Protein AF-0000000080311533 (afdb_homodimer)

InterPro domains:
  IPR001647 DNA-binding HTH domain, TetR-type [PF00440] (28-73)
  IPR001647 DNA-binding HTH domain, TetR-type [PR00455] (27-40)
  IPR001647 DNA-binding HTH domain, TetR-type [PR00455] (48-71)
  IPR001647 DNA-binding HTH domain, TetR-type [PS50977] (21-81)
  IPR009057 Homedomain-like superfamily [SSF46689] (15-87)
  IPR023772 DNA-binding HTH domain, TetR-type, conserved site [PS01081] (39-70)
  IPR036271 Tetracyclin repressor-like, C-terminal domain superfamily [SSF48498] (114-213)
  IPR050109 HTH-type, TetR-like transcriptional regulator [PTHR30055] (12-215)

Solvent-accessible surface area (backbone atoms only — not comparable to full-atom values): 22606 Å² total; per-residue (Å²): 130,83,76,54,72,59,66,75,76,46,60,90,82,32,72,60,28,51,50,49,51,52,50,50,48,43,40,46,53,32,36,50,56,47,30,60,72,54,32,67,78,53,53,47,68,63,58,29,19,57,67,45,70,46,56,61,65,56,46,41,36,74,32,92,45,62,38,55,46,43,38,61,64,41,43,66,57,53,52,53,51,51,51,34,52,50,51,27,44,52,38,46,72,66,36,84,45,63,68,42,43,52,48,21,55,51,48,31,48,65,52,47,50,58,51,46,68,75,36,43,69,60,47,51,43,40,67,28,47,39,62,38,77,50,55,74,52,37,28,54,48,27,50,50,47,51,50,51,50,53,49,39,26,50,49,40,44,53,36,37,74,70,64,58,32,56,65,99,46,41,58,61,53,25,42,24,49,52,18,15,52,52,36,44,51,49,32,44,75,69,64,72,44,88,66,54,69,69,56,51,49,52,51,49,51,46,34,48,36,51,15,34,52,50,76,128,128,83,76,56,72,58,67,75,75,45,61,88,83,32,73,60,28,52,52,48,50,51,49,50,48,43,42,45,52,34,35,49,56,47,31,60,74,55,31,68,78,54,53,48,68,62,57,30,19,57,67,44,69,45,56,61,66,56,46,41,35,75,32,90,46,63,38,53,46,43,37,60,65,43,44,67,57,53,51,54,52,51,52,32,52,49,52,26,42,53,39,46,73,66,34,85,46,62,67,42,43,52,49,20,54,50,50,32,48,64,51,44,51,58,51,46,66,74,36,44,70,59,48,51,40,42,67,27,49,39,61,36,76,52,56,73,51,38,28,55,47,28,50,51,47,51,49,52,51,52,50,40,26,50,48,39,43,52,38,38,74,71,64,57,32,56,66,98,46,42,58,60,52,26,41,24,51,52,18,15,51,52,37,44,51,48,32,44,76,70,66,73,44,86,66,54,68,70,55,50,50,52,51,49,51,46,34,49,36,50,14,34,53,51,75,127

Nearest PDB structures (foldseek):
  3vpr-assembly2_C  TM=6.814E-01  e=1.663E-05  Thermus thermophilus HB8
  5wm9-assembly1_A  TM=6.069E-01  e=2.973E-05  Mycobacterium tuberculosis H37Rv
  3bhq-assembly1_B  TM=6.037E-01  e=4.064E-05  Mesorhizobium japonicum MAFF 303099
  6hs0-assembly1_A  TM=5.750E-01  e=1.420E-04  Mycobacterium tuberculosis H37Rv
  6mj1-assembly1_A-2  TM=6.693E-01  e=8.105E-04  Bacillus subtilis subsp. subtilis str. 168

pLDDT: mean 89.95, std 11.89, range [35.59, 98.5]

Organism: NCBI:txid927083

Secondary structure (DSSP, 8-state):
---PPP----STTSHHHHHHHHHHHHHHHHHHHHHHHH-TTT--HHHHHHHHT--HHHHHHH-SSHHHHHHHHHHHHHHHHHHHHHHHHHHHHH--SHHHHHHHHHHHHHHHHHHHHHTHHHHHHHHHHTTS---GGGHHHHHHHHHHHHHHHHHHHHHHHTTS---S-HHHHHHHHHHHHHHHHHHHHTT---S-HHHHHHHHHHHHHH-S----/----------STTSHHHHHHHHHHHHHHHHHHHHHHHH-TTT--HHHHHHHHT--HHHHHHH-SSHHHHHHHHHHHHHHHHHHHHHHHHHHHHH--SHHHHHHHHHHHHHHHHHHHHHTHHHHHHHHHHTTS---GGGHHHHHHHHHHHHHHHHHHHHHHHTTS---S-HHHHHHHHHHHHHHHHHHHHTT---S-HHHHHHHHHHHHHH-S----

Radius of gyration: 24.08 Å; Cα contacts (8 Å, |Δi|>4): 553; chains: 2; bounding box: 76×69×44 Å

Structure (mmCIF, N/CA/C/O backbone):
data_AF-0000000080311533-model_v1
#
loop_
_entity.id
_entity.type
_entity.pdbx_description
1 polymer 'Transcriptional regulator, TetR family protein'
#
loop_
_atom_site.group_PDB
_atom_site.id
_atom_site.type_symbol
_atom_site.label_atom_id
_atom_site.label_alt_id
_atom_site.label_comp_id
_atom_site.label_asym_id
_atom_site.label_entity_id
_atom_site.label_seq_id
_atom_site.pdbx_PDB_ins_code
_atom_site.Cartn_x
_atom_site.Cartn_y
_atom_site.Cartn_z
_atom_site.occupancy
_atom_site.B_iso_or_equiv
_atom_site.auth_seq_id
_atom_site.auth_comp_id
_atom_site.auth_asym_id
_atom_site.auth_atom_id
_atom_site.pdbx_PDB_model_num
ATOM 1 N N . MET A 1 1 ? 11.812 36.031 6.254 1 41.72 1 MET A N 1
ATOM 2 C CA . MET A 1 1 ? 12.883 35.656 7.18 1 41.72 1 MET A CA 1
ATOM 3 C C . MET A 1 1 ? 14.102 35.156 6.422 1 41.72 1 MET A C 1
ATOM 5 O O . MET A 1 1 ? 13.992 34.281 5.578 1 41.72 1 MET A O 1
ATOM 9 N N . LYS A 1 2 ? 15.062 35.875 6.359 1 45.72 2 LYS A N 1
ATOM 10 C CA . LYS A 1 2 ? 16.297 35.656 5.633 1 45.72 2 LYS A CA 1
ATOM 11 C C . LYS A 1 2 ? 16.922 34.312 6.012 1 45.72 2 LYS A C 1
ATOM 13 O O . LYS A 1 2 ? 17.156 34.031 7.188 1 45.72 2 LYS A O 1
ATOM 18 N N . ARG A 1 3 ? 16.781 33.312 5.125 1 53.31 3 ARG A N 1
ATOM 19 C CA . ARG A 1 3 ? 17.344 31.969 5.316 1 53.31 3 ARG A CA 1
ATOM 20 C C . ARG A 1 3 ? 18.828 32.031 5.645 1 53.31 3 ARG A C 1
ATOM 22 O O . ARG A 1 3 ? 19.594 32.75 4.977 1 53.31 3 ARG A O 1
ATOM 29 N N . ALA A 1 4 ? 19.188 31.828 6.895 1 55.78 4 ALA A N 1
ATOM 30 C CA . ALA A 1 4 ? 20.609 31.812 7.23 1 55.78 4 ALA A CA 1
ATOM 31 C C . ALA A 1 4 ? 21.391 30.953 6.246 1 55.78 4 ALA A C 1
ATOM 33 O O . ALA A 1 4 ? 20.891 29.938 5.766 1 55.78 4 ALA A O 1
ATOM 34 N N . PRO A 1 5 ? 22.531 31.453 5.727 1 54.22 5 PRO A N 1
ATOM 35 C CA . PRO A 1 5 ? 23.328 30.719 4.742 1 54.22 5 PRO A CA 1
ATOM 36 C C . PRO A 1 5 ? 23.688 29.312 5.203 1 54.22 5 PRO A C 1
ATOM 38 O O . PRO A 1 5 ? 23.906 29.078 6.395 1 54.22 5 PRO A O 1
ATOM 41 N N . LYS A 1 6 ? 23.469 28.359 4.34 1 60.09 6 LYS A N 1
ATOM 42 C CA . LYS A 1 6 ? 23.859 26.969 4.605 1 60.09 6 LYS A CA 1
ATOM 43 C C . LYS A 1 6 ? 25.312 26.891 5.059 1 60.09 6 LYS A C 1
ATOM 45 O O . LYS A 1 6 ? 26.188 27.547 4.477 1 60.09 6 LYS A O 1
ATOM 50 N N . GLU A 1 7 ? 25.641 26.469 6.246 1 62.5 7 GLU A N 1
ATOM 51 C CA . GLU A 1 7 ? 27.016 26.312 6.746 1 62.5 7 GLU A CA 1
ATOM 52 C C . GLU A 1 7 ? 27.844 25.438 5.82 1 62.5 7 GLU A C 1
ATOM 54 O O . GLU A 1 7 ? 27.391 24.375 5.387 1 62.5 7 GLU A O 1
ATOM 59 N N . ARG A 1 8 ? 28.891 25.953 5.184 1 62.25 8 ARG A N 1
ATOM 60 C CA . ARG A 1 8 ? 29.844 25.203 4.371 1 62.25 8 ARG A CA 1
ATOM 61 C C . ARG A 1 8 ? 30.438 24.031 5.156 1 62.25 8 ARG A C 1
ATOM 63 O O . ARG A 1 8 ? 30.844 24.203 6.312 1 62.25 8 ARG A O 1
ATOM 70 N N . PRO A 1 9 ? 30.297 22.859 4.582 1 60.78 9 PRO A N 1
ATOM 71 C CA . PRO A 1 9 ? 30.891 21.734 5.309 1 60.78 9 PRO A CA 1
ATOM 72 C C . PRO A 1 9 ? 32.406 21.906 5.52 1 60.78 9 PRO A C 1
ATOM 74 O O . PRO A 1 9 ? 33.062 22.562 4.711 1 60.78 9 PRO A O 1
ATOM 77 N N . GLY A 1 10 ? 32.812 21.844 6.652 1 61.69 10 GLY A N 1
ATOM 78 C CA . GLY A 1 10 ? 34.25 21.75 6.879 1 61.69 10 GLY A CA 1
ATOM 79 C C . GLY A 1 10 ? 34.906 20.609 6.133 1 61.69 10 GLY A C 1
ATOM 80 O O . GLY A 1 10 ? 34.25 19.906 5.367 1 61.69 10 GLY A O 1
ATOM 81 N N . PRO A 1 11 ? 36.281 20.5 6.188 1 67.88 11 PRO A N 1
ATOM 82 C CA . PRO A 1 11 ? 36.938 19.375 5.523 1 67.88 11 PRO A CA 1
ATOM 83 C C . PRO A 1 11 ? 36.375 18.016 5.941 1 67.88 11 PRO A C 1
ATOM 85 O O . PRO A 1 11 ? 35.969 17.844 7.094 1 67.88 11 PRO A O 1
ATOM 88 N N . PRO A 1 12 ? 36.219 17.094 4.93 1 71.25 12 PRO A N 1
ATOM 89 C CA . PRO A 1 12 ? 35.688 15.766 5.25 1 71.25 12 PRO A CA 1
ATOM 90 C C . PRO A 1 12 ? 36.438 15.102 6.406 1 71.25 12 PRO A C 1
ATOM 92 O O . PRO A 1 12 ? 37.656 15.062 6.414 1 71.25 12 PRO A O 1
ATOM 95 N N . GLY A 1 13 ? 35.625 14.734 7.352 1 72.5 13 GLY A N 1
ATOM 96 C CA . GLY A 1 13 ? 36.219 14.047 8.484 1 72.5 13 GLY A CA 1
ATOM 97 C C . GLY A 1 13 ? 36.562 14.969 9.625 1 72.5 13 GLY A C 1
ATOM 98 O O . GLY A 1 13 ? 36.906 14.516 10.719 1 72.5 13 GLY A O 1
ATOM 99 N N . GLY A 1 14 ? 36.562 16.172 9.43 1 74.75 14 GLY A N 1
ATOM 100 C CA . GLY A 1 14 ? 36.875 17.125 10.484 1 74.75 14 GLY A CA 1
ATOM 101 C C . GLY A 1 14 ? 35.75 17.312 11.492 1 74.75 14 GLY A C 1
ATOM 102 O O . GLY A 1 14 ? 34.656 16.766 11.312 1 74.75 14 GLY A O 1
ATOM 103 N N . LYS A 1 15 ? 36.156 17.891 12.609 1 79.75 15 LYS A N 1
ATOM 104 C CA . LYS A 1 15 ? 35.219 18.078 13.719 1 79.75 15 LYS A CA 1
ATOM 105 C C . LYS A 1 15 ? 33.938 18.734 13.242 1 79.75 15 LYS A C 1
ATOM 107 O O . LYS A 1 15 ? 32.844 18.312 13.633 1 79.75 15 LYS A O 1
ATOM 112 N N . ARG A 1 16 ? 33.969 19.75 12.406 1 79.12 16 ARG A N 1
ATOM 113 C CA . ARG A 1 16 ? 32.812 20.469 11.906 1 79.12 16 ARG A CA 1
ATOM 114 C C . ARG A 1 16 ? 31.938 19.547 11.039 1 79.12 16 ARG A C 1
ATOM 116 O O . ARG A 1 16 ? 30.703 19.609 11.094 1 79.12 16 ARG A O 1
ATOM 123 N N . ASP A 1 17 ? 32.625 18.781 10.328 1 80.88 17 ASP A N 1
ATOM 124 C CA . ASP A 1 17 ? 31.922 17.828 9.477 1 80.88 17 ASP A CA 1
ATOM 125 C C . ASP A 1 17 ? 31.172 16.797 10.32 1 80.88 17 ASP A C 1
ATOM 127 O O . ASP A 1 17 ? 30.016 16.484 10.047 1 80.88 17 ASP A O 1
ATOM 131 N N . VAL A 1 18 ? 31.844 16.344 11.289 1 82.31 18 VAL A N 1
ATOM 132 C CA . VAL A 1 18 ? 31.266 15.344 12.18 1 82.31 18 VAL A CA 1
ATOM 133 C C . VAL A 1 18 ? 30.062 15.945 12.906 1 82.31 18 VAL A C 1
ATOM 135 O O . VAL A 1 18 ? 29.016 15.305 13.023 1 82.31 18 VAL A O 1
ATOM 138 N N . ASN A 1 19 ? 30.219 17.141 13.352 1 83 19 ASN A N 1
ATOM 139 C CA . ASN A 1 19 ? 29.141 17.812 14.055 1 83 19 ASN A CA 1
ATOM 140 C C . ASN A 1 19 ? 27.938 18.047 13.148 1 83 19 ASN A C 1
ATOM 142 O O . ASN A 1 19 ? 26.797 17.891 13.57 1 83 19 ASN A O 1
ATOM 146 N N . ARG A 1 20 ? 28.25 18.438 11.945 1 85.62 20 ARG A N 1
ATOM 147 C CA . ARG A 1 20 ? 27.172 18.656 10.984 1 85.62 20 ARG A CA 1
ATOM 148 C C . ARG A 1 20 ? 26.406 17.375 10.711 1 85.62 20 ARG A C 1
ATOM 150 O O . ARG A 1 20 ? 25.172 17.391 10.648 1 85.62 20 ARG A O 1
ATOM 157 N N . LYS A 1 21 ? 27.188 16.359 10.562 1 87.31 21 LYS A N 1
ATOM 158 C CA . LYS A 1 21 ? 26.562 15.062 10.305 1 87.31 21 LYS A CA 1
ATOM 159 C C . LYS A 1 21 ? 25.688 14.625 11.484 1 87.31 21 LYS A C 1
ATOM 161 O O . LYS A 1 21 ? 24.594 14.102 11.289 1 87.31 21 LYS A O 1
ATOM 166 N N . GLN A 1 22 ? 26.109 14.867 12.609 1 89.19 22 GLN A N 1
ATOM 167 C CA . GLN A 1 22 ? 25.359 14.5 13.805 1 89.19 22 GLN A CA 1
ATOM 168 C C . GLN A 1 22 ? 24.078 15.297 13.914 1 89.19 22 GLN A C 1
ATOM 170 O O . GLN A 1 22 ? 23.031 14.75 14.273 1 89.19 22 GLN A O 1
ATOM 175 N N . ARG A 1 23 ? 24.172 16.547 13.547 1 90.56 23 ARG A N 1
ATOM 176 C CA . ARG A 1 23 ? 23 17.406 13.617 1 90.56 23 ARG A CA 1
ATOM 177 C C . ARG A 1 23 ? 21.984 17.031 12.539 1 90.56 23 ARG A C 1
ATOM 179 O O . ARG A 1 23 ? 20.781 16.969 12.805 1 90.56 23 ARG A O 1
ATOM 186 N N . THR A 1 24 ? 22.484 16.797 11.414 1 93.19 24 THR A N 1
ATOM 187 C CA . THR A 1 24 ? 21.609 16.375 10.32 1 93.19 24 THR A CA 1
ATOM 188 C C . THR A 1 24 ? 20.891 15.078 10.68 1 93.19 24 THR A C 1
ATOM 190 O O . THR A 1 24 ? 19.688 14.938 10.43 1 93.19 24 THR A O 1
ATOM 193 N N . GLN A 1 25 ? 21.625 14.203 11.312 1 93.44 25 GLN A N 1
ATOM 194 C CA . GLN A 1 25 ? 21.047 12.93 11.703 1 93.44 25 GLN A CA 1
ATOM 195 C C . GLN A 1 25 ? 20 13.117 12.797 1 93.44 25 GLN A C 1
ATOM 197 O O . GLN A 1 25 ? 18.969 12.445 12.797 1 93.44 25 GLN A O 1
ATOM 202 N N . ALA A 1 26 ? 20.266 14.008 13.641 1 93.56 26 ALA A N 1
ATOM 203 C CA . ALA A 1 26 ? 19.328 14.281 14.719 1 93.56 26 ALA A CA 1
ATOM 204 C C . ALA A 1 26 ? 18.016 14.852 14.164 1 93.56 26 ALA A C 1
ATOM 206 O O . ALA A 1 26 ? 16.938 14.445 14.586 1 93.56 26 ALA A O 1
ATOM 207 N N . ILE A 1 27 ? 18.141 15.727 13.25 1 96.31 27 ILE A N 1
ATOM 208 C CA . ILE A 1 27 ? 16.984 16.328 12.625 1 96.31 27 ILE A CA 1
ATOM 209 C C . ILE A 1 27 ? 16.203 15.281 11.828 1 96.31 27 ILE A C 1
ATOM 211 O O . ILE A 1 27 ? 14.977 15.203 11.914 1 96.31 27 ILE A O 1
ATOM 215 N N . ALA A 1 28 ? 16.953 14.469 11.156 1 97.31 28 ALA A N 1
ATOM 216 C CA . ALA A 1 28 ? 16.328 13.422 10.352 1 97.31 28 ALA A CA 1
ATOM 217 C C . ALA A 1 28 ? 15.594 12.422 11.234 1 97.31 28 ALA A C 1
ATOM 219 O O . ALA A 1 28 ? 14.484 11.992 10.906 1 97.31 28 ALA A O 1
ATOM 220 N N . HIS A 1 29 ? 16.203 12.094 12.32 1 96.69 29 HIS A N 1
ATOM 221 C CA . HIS A 1 29 ? 15.594 11.156 13.25 1 96.69 29 HIS A CA 1
ATOM 222 C C . HIS A 1 29 ? 14.32 11.727 13.859 1 96.69 29 HIS A C 1
ATOM 224 O O . HIS A 1 29 ? 13.312 11.031 13.961 1 96.69 29 HIS A O 1
ATOM 230 N N . ALA A 1 30 ? 14.406 12.945 14.227 1 97.31 30 ALA A N 1
ATOM 231 C CA . ALA A 1 30 ? 13.227 13.617 14.773 1 97.31 30 ALA A CA 1
ATOM 232 C C . ALA A 1 30 ? 12.102 13.672 13.75 1 97.31 30 ALA A C 1
ATOM 234 O O . ALA A 1 30 ? 10.945 13.391 14.07 1 97.31 30 ALA A O 1
ATOM 235 N N . ALA A 1 31 ? 12.43 14.047 12.578 1 98.25 31 ALA A N 1
ATOM 236 C CA . ALA A 1 31 ? 11.453 14.141 11.5 1 98.25 31 ALA A CA 1
ATOM 237 C C . ALA A 1 31 ? 10.812 12.781 11.227 1 98.25 31 ALA A C 1
ATOM 239 O O . ALA A 1 31 ? 9.594 12.68 11.07 1 98.25 31 ALA A O 1
ATOM 240 N N . LEU A 1 32 ? 11.656 11.75 11.172 1 98.25 32 LEU A N 1
ATOM 241 C CA . LEU A 1 32 ? 11.18 10.406 10.875 1 98.25 32 LEU A CA 1
ATOM 242 C C . LEU A 1 32 ? 10.125 9.969 11.891 1 98.25 32 LEU A C 1
ATOM 244 O O . LEU A 1 32 ? 9.078 9.445 11.508 1 98.25 32 LEU A O 1
ATOM 248 N N . GLY A 1 33 ? 10.344 10.195 13.117 1 97.56 33 GLY A N 1
ATOM 249 C CA . GLY A 1 33 ? 9.359 9.875 14.141 1 97.56 33 GLY A CA 1
ATOM 250 C C . GLY A 1 33 ? 8.039 10.586 13.938 1 97.56 33 GLY A C 1
ATOM 251 O O . GLY A 1 33 ? 6.977 9.977 14.023 1 97.56 33 GLY A O 1
ATOM 252 N N . LEU A 1 34 ? 8.125 11.844 13.641 1 97.12 34 LEU A N 1
ATOM 253 C CA . LEU A 1 34 ? 6.934 12.648 13.414 1 97.12 34 LEU A CA 1
ATOM 254 C C . LEU A 1 34 ? 6.195 12.188 12.164 1 97.12 34 LEU A C 1
ATOM 256 O O . LEU A 1 34 ? 4.965 12.094 12.156 1 97.12 34 LEU A O 1
ATOM 260 N N . PHE A 1 35 ? 6.973 11.898 11.109 1 97.44 35 PHE A N 1
ATOM 261 C CA . PHE A 1 35 ? 6.383 11.438 9.859 1 97.44 35 PHE A CA 1
ATOM 262 C C . PHE A 1 35 ? 5.633 10.125 10.062 1 97.44 35 PHE A C 1
ATOM 264 O O . PHE A 1 35 ? 4.551 9.938 9.508 1 97.44 35 PHE A O 1
ATOM 271 N N . LEU A 1 36 ? 6.203 9.266 10.828 1 96.31 36 LEU A N 1
ATOM 272 C CA . LEU A 1 36 ? 5.586 7.969 11.078 1 96.31 36 LEU A CA 1
ATOM 273 C C . LEU A 1 36 ? 4.27 8.133 11.828 1 96.31 36 LEU A C 1
ATOM 275 O O . LEU A 1 36 ? 3.318 7.379 11.594 1 96.31 36 LEU A O 1
ATOM 279 N N . GLU A 1 37 ? 4.188 9.094 12.594 1 92.56 37 GLU A N 1
ATOM 280 C CA . GLU A 1 37 ? 3.016 9.297 13.445 1 92.56 37 GLU A CA 1
ATOM 281 C C . GLU A 1 37 ? 1.937 10.094 12.711 1 92.56 37 GLU A C 1
ATOM 283 O O . GLU A 1 37 ? 0.758 9.734 12.758 1 92.56 37 GLU A O 1
ATOM 288 N N . LYS A 1 38 ? 2.371 11.125 11.953 1 91.25 38 LYS A N 1
ATOM 289 C CA . LYS A 1 38 ? 1.388 12.086 11.477 1 91.25 38 LYS A CA 1
ATOM 290 C C . LYS A 1 38 ? 1.319 12.094 9.953 1 91.25 38 LYS A C 1
ATOM 292 O O . LYS A 1 38 ? 0.377 12.641 9.375 1 91.25 38 LYS A O 1
ATOM 297 N N . GLY A 1 39 ? 2.312 11.523 9.367 1 93.75 39 GLY A N 1
ATOM 298 C CA . GLY A 1 39 ? 2.424 11.633 7.922 1 93.75 39 GLY A CA 1
ATOM 299 C C . GLY A 1 39 ? 3.291 12.789 7.477 1 93.75 39 GLY A C 1
ATOM 300 O O . GLY A 1 39 ? 3.367 13.812 8.156 1 93.75 39 GLY A O 1
ATOM 301 N N . VAL A 1 40 ? 3.865 12.695 6.367 1 95.5 40 VAL A N 1
ATOM 302 C CA . VAL A 1 40 ? 4.828 13.656 5.844 1 95.5 40 VAL A CA 1
ATOM 303 C C . VAL A 1 40 ? 4.145 15.008 5.621 1 95.5 40 VAL A C 1
ATOM 305 O O . VAL A 1 40 ? 4.684 16.047 5.992 1 95.5 40 VAL A O 1
ATOM 308 N N . GLU A 1 41 ? 2.951 14.969 5.059 1 91.62 41 GLU A N 1
ATOM 309 C CA . GLU A 1 41 ? 2.252 16.203 4.691 1 91.62 41 GLU A CA 1
ATOM 310 C C . GLU A 1 41 ? 1.827 16.984 5.93 1 91.62 41 GLU A C 1
ATOM 312 O O . GLU A 1 41 ? 1.892 18.219 5.941 1 91.62 41 GLU A O 1
ATOM 317 N N . ALA A 1 42 ? 1.508 16.328 6.961 1 90.94 42 ALA A N 1
ATOM 318 C CA . ALA A 1 42 ? 0.924 16.969 8.141 1 90.94 42 ALA A CA 1
ATOM 319 C C . ALA A 1 42 ? 2.006 17.594 9.023 1 90.94 42 ALA A C 1
ATOM 321 O O . ALA A 1 42 ? 1.724 18.484 9.82 1 90.94 42 ALA A O 1
ATOM 322 N N . VAL A 1 43 ? 3.215 17.141 8.906 1 95.62 43 VAL A N 1
ATOM 323 C CA . VAL A 1 43 ? 4.305 17.594 9.758 1 95.62 43 VAL A CA 1
ATOM 324 C C . VAL A 1 43 ? 4.914 18.875 9.18 1 95.62 43 VAL A C 1
ATOM 326 O O . VAL A 1 43 ? 5.16 18.969 7.977 1 95.62 43 VAL A O 1
ATOM 329 N N . THR A 1 44 ? 5.121 19.859 10.031 1 95.62 44 THR A N 1
ATOM 330 C CA . THR A 1 44 ? 5.727 21.125 9.594 1 95.62 44 THR A CA 1
ATOM 331 C C . THR A 1 44 ? 7.199 21.172 9.992 1 95.62 44 THR A C 1
ATOM 333 O O . THR A 1 44 ? 7.652 20.391 10.828 1 95.62 44 THR A O 1
ATOM 336 N N . ILE A 1 45 ? 7.871 22.094 9.375 1 96.5 45 ILE A N 1
ATOM 337 C CA . ILE A 1 45 ? 9.273 22.297 9.727 1 96.5 45 ILE A CA 1
ATOM 338 C C . ILE A 1 45 ? 9.383 22.766 11.18 1 96.5 45 ILE A C 1
ATOM 340 O O . ILE A 1 45 ? 10.312 22.375 11.891 1 96.5 45 ILE A O 1
ATOM 344 N N . ASP A 1 46 ? 8.43 23.531 11.609 1 96.38 46 ASP A N 1
ATOM 345 C CA . ASP A 1 46 ? 8.398 23.969 13 1 96.38 46 ASP A CA 1
ATOM 346 C C . ASP A 1 46 ? 8.273 22.781 13.945 1 96.38 46 ASP A C 1
ATOM 348 O O . ASP A 1 46 ? 8.961 22.719 14.969 1 96.38 46 ASP A O 1
ATOM 352 N N . ASP A 1 47 ? 7.441 21.828 13.648 1 96.56 47 ASP A N 1
ATOM 353 C CA . ASP A 1 47 ? 7.297 20.609 14.438 1 96.56 47 ASP A CA 1
ATOM 354 C C . ASP A 1 47 ? 8.633 19.875 14.555 1 96.56 47 ASP A C 1
ATOM 356 O O . ASP A 1 47 ? 9 19.422 15.641 1 96.56 47 ASP A O 1
ATOM 360 N N . ILE A 1 48 ? 9.336 19.781 13.43 1 97.75 48 ILE A N 1
ATOM 361 C CA . ILE A 1 48 ? 10.586 19.031 13.352 1 97.75 48 ILE A CA 1
ATOM 362 C C . ILE A 1 48 ? 11.656 19.719 14.188 1 97.75 48 ILE A C 1
ATOM 364 O O . ILE A 1 48 ? 12.359 19.062 14.961 1 97.75 48 ILE A O 1
ATOM 368 N N . ALA A 1 49 ? 11.75 21.016 14.023 1 96.12 49 ALA A N 1
ATOM 369 C CA . ALA A 1 49 ? 12.734 21.797 14.773 1 96.12 49 ALA A CA 1
ATOM 370 C C . ALA A 1 49 ? 12.508 21.656 16.281 1 96.12 49 ALA A C 1
ATOM 372 O O . ALA A 1 49 ? 13.453 21.422 17.031 1 96.12 49 ALA A O 1
ATOM 373 N N . ARG A 1 50 ? 11.305 21.75 16.672 1 96.25 50 ARG A N 1
ATOM 374 C CA . ARG A 1 50 ? 10.945 21.609 18.078 1 96.25 50 ARG A CA 1
ATOM 375 C C . ARG A 1 50 ? 11.312 20.234 18.609 1 96.25 50 ARG A C 1
ATOM 377 O O . ARG A 1 50 ? 11.93 20.109 19.672 1 96.25 50 ARG A O 1
ATOM 384 N N . GLU A 1 51 ? 11.023 19.219 17.875 1 96.12 51 GLU A N 1
ATOM 385 C CA . GLU A 1 51 ? 11.289 17.844 18.281 1 96.12 51 GLU A CA 1
ATOM 386 C C . GLU A 1 51 ? 12.789 17.562 18.359 1 96.12 51 GLU A C 1
ATOM 388 O O . GLU A 1 51 ? 13.25 16.828 19.219 1 96.12 51 GLU A O 1
ATOM 393 N N . ALA A 1 52 ? 13.523 18.156 17.438 1 95 52 ALA A N 1
ATOM 394 C CA . ALA A 1 52 ? 14.969 17.969 1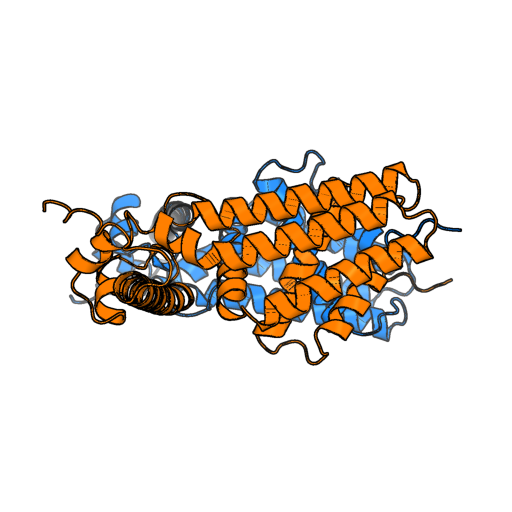7.375 1 95 52 ALA A CA 1
ATOM 395 C C . ALA A 1 52 ? 15.68 18.891 18.375 1 95 52 ALA A C 1
ATOM 397 O O . ALA A 1 52 ? 16.906 18.828 18.516 1 95 52 ALA A O 1
ATOM 398 N N . ASP A 1 53 ? 14.922 19.688 18.984 1 93.12 53 ASP A N 1
ATOM 399 C CA . ASP A 1 53 ? 15.453 20.641 19.969 1 93.12 53 ASP A CA 1
ATOM 400 C C . ASP A 1 53 ? 16.469 21.578 19.312 1 93.12 53 ASP A C 1
ATOM 402 O O . ASP A 1 53 ? 17.594 21.719 19.812 1 93.12 53 ASP A O 1
ATOM 406 N N . VAL A 1 54 ? 16.094 22.109 18.219 1 89.94 54 VAL A N 1
ATOM 407 C CA . VAL A 1 54 ? 16.891 23.125 17.531 1 89.94 54 VAL A CA 1
ATOM 408 C C . VAL A 1 54 ? 16 24.312 17.156 1 89.94 54 VAL A C 1
ATOM 410 O O . VAL A 1 54 ? 14.781 24.188 17.078 1 89.94 54 VAL A O 1
ATOM 413 N N . ALA A 1 55 ? 16.688 25.469 16.984 1 86.81 55 ALA A N 1
ATOM 414 C CA . ALA A 1 55 ? 15.961 26.625 16.469 1 86.81 55 ALA A CA 1
ATOM 415 C C . ALA A 1 55 ? 15.516 26.391 15.023 1 86.81 55 ALA A C 1
ATOM 417 O O . ALA A 1 55 ? 16.172 25.672 14.273 1 86.81 55 ALA A O 1
ATOM 418 N N . LYS A 1 56 ? 14.344 26.938 14.641 1 86.56 56 LYS A N 1
ATOM 419 C CA . LYS A 1 56 ? 13.828 26.812 13.281 1 86.56 56 LYS A CA 1
ATOM 420 C C . LYS A 1 56 ? 14.875 27.234 12.25 1 86.56 56 LYS A C 1
ATOM 422 O O . LYS A 1 56 ? 15.039 26.578 11.219 1 86.56 56 LYS A O 1
ATOM 427 N N . GLY A 1 57 ? 15.523 28.312 12.547 1 87.94 57 GLY A N 1
ATOM 428 C CA . GLY A 1 57 ? 16.578 28.781 11.672 1 87.94 57 GLY A CA 1
ATOM 429 C C . GLY A 1 57 ? 17.688 27.766 11.469 1 87.94 57 GLY A C 1
ATOM 430 O O . GLY A 1 57 ? 18.25 27.656 10.375 1 87.94 57 GLY A O 1
ATOM 431 N N . SER A 1 58 ? 17.969 27.047 12.516 1 89.75 58 SER A N 1
ATOM 432 C CA . SER A 1 58 ? 19 26.016 12.461 1 89.75 58 SER A CA 1
ATOM 433 C C . SER A 1 58 ? 18.641 24.922 11.461 1 89.75 58 SER A C 1
ATOM 435 O O . SER A 1 58 ? 19.531 24.359 10.812 1 89.75 58 SER A O 1
ATOM 437 N N . PHE A 1 59 ? 17.312 24.672 11.32 1 93.31 59 PHE A N 1
ATOM 438 C CA . PHE A 1 59 ? 16.875 23.688 10.328 1 93.31 59 PHE A CA 1
ATOM 439 C C . PHE A 1 59 ? 17.422 24.047 8.945 1 93.31 59 PHE A C 1
ATOM 441 O O . PHE A 1 59 ? 17.953 23.188 8.234 1 93.31 59 PHE A O 1
ATOM 448 N N . TYR A 1 60 ? 17.344 25.25 8.602 1 93 60 TYR A N 1
ATOM 449 C CA . TYR A 1 60 ? 17.656 25.703 7.254 1 93 60 TYR A CA 1
ATOM 450 C C . TYR A 1 60 ? 19.156 25.781 7.035 1 93 60 TYR A C 1
ATOM 452 O O . TYR A 1 60 ? 19.625 25.938 5.906 1 93 60 TYR A O 1
ATOM 460 N N . ARG A 1 61 ? 19.922 25.672 8.062 1 92.25 61 ARG A N 1
ATOM 461 C CA . ARG A 1 61 ? 21.375 25.531 7.938 1 92.25 61 ARG A CA 1
ATOM 462 C C . ARG A 1 61 ? 21.75 24.156 7.387 1 92.25 61 ARG A C 1
ATOM 464 O O . ARG A 1 61 ? 22.812 23.984 6.789 1 92.25 61 ARG A O 1
ATOM 471 N N . TYR A 1 62 ? 20.875 23.281 7.598 1 93.12 62 TYR A N 1
ATOM 472 C CA . TYR A 1 62 ? 21.203 21.891 7.262 1 93.12 62 TYR A CA 1
ATOM 473 C C . TYR A 1 62 ? 20.391 21.422 6.066 1 93.12 62 TYR A C 1
ATOM 475 O O . TYR A 1 62 ? 20.875 20.625 5.258 1 93.12 62 TYR A O 1
ATOM 483 N N . PHE A 1 63 ? 19.125 21.875 5.98 1 96 63 PHE A N 1
ATOM 484 C CA . PHE A 1 63 ? 18.234 21.484 4.891 1 96 63 PHE A CA 1
ATOM 485 C C . PHE A 1 63 ? 17.562 22.703 4.281 1 96 63 PHE A C 1
ATOM 487 O O . PHE A 1 63 ? 17.172 23.625 5 1 96 63 PHE A O 1
ATOM 494 N N . GLU A 1 64 ? 17.344 22.625 2.943 1 95.19 64 GLU A N 1
ATOM 495 C CA . GLU A 1 64 ? 16.688 23.719 2.24 1 95.19 64 GLU A CA 1
ATOM 496 C C . GLU A 1 64 ? 15.188 23.703 2.471 1 95.19 64 GLU A C 1
ATOM 498 O O . GLU A 1 64 ? 14.547 24.75 2.521 1 95.19 64 GLU A O 1
ATOM 503 N N . ASP A 1 65 ? 14.648 22.516 2.514 1 96.06 65 ASP A N 1
ATOM 504 C CA . ASP A 1 65 ? 13.211 22.328 2.701 1 96.06 65 ASP A CA 1
ATOM 505 C C . ASP A 1 65 ? 12.898 20.922 3.164 1 96.06 65 ASP A C 1
ATOM 507 O O . ASP A 1 65 ? 13.805 20.125 3.406 1 96.06 65 ASP A O 1
ATOM 511 N N . LYS A 1 66 ? 11.734 20.672 3.361 1 97.12 66 LYS A N 1
ATOM 512 C CA . LYS A 1 66 ? 11.289 19.359 3.848 1 97.12 66 LYS A CA 1
ATOM 513 C C . LYS A 1 66 ? 11.578 18.266 2.828 1 97.12 66 LYS A C 1
ATOM 515 O O . LYS A 1 66 ? 11.875 17.125 3.201 1 97.12 66 LYS A O 1
ATOM 520 N N . THR A 1 67 ? 11.477 18.594 1.532 1 97.69 67 THR A N 1
ATOM 521 C CA . THR A 1 67 ? 11.75 17.625 0.467 1 97.69 67 THR A CA 1
ATOM 522 C C . THR A 1 67 ? 13.188 17.109 0.562 1 97.69 67 THR A C 1
ATOM 524 O O . THR A 1 67 ? 13.422 15.906 0.471 1 97.69 67 THR A O 1
ATOM 527 N N . GLU A 1 68 ? 14.055 17.984 0.741 1 97.69 68 GLU A N 1
ATOM 528 C CA . GLU A 1 68 ? 15.453 17.594 0.888 1 97.69 68 GLU A CA 1
ATOM 529 C C . GLU A 1 68 ? 15.641 16.703 2.109 1 97.69 68 GLU A C 1
ATOM 531 O O . GLU A 1 68 ? 16.422 15.75 2.072 1 97.69 68 GLU A O 1
ATOM 536 N N . LEU A 1 69 ? 15.039 17.047 3.184 1 98.12 69 LEU A N 1
ATOM 537 C CA . LEU A 1 69 ? 15.109 16.25 4.398 1 98.12 69 LEU A CA 1
ATOM 538 C C . LEU A 1 69 ? 14.594 14.836 4.145 1 98.12 69 LEU A C 1
ATOM 540 O O . LEU A 1 69 ? 15.234 13.852 4.531 1 98.12 69 LEU A O 1
ATOM 544 N N . VAL A 1 70 ? 13.453 14.711 3.445 1 98.5 70 VAL A N 1
ATOM 545 C CA . VAL A 1 70 ? 12.883 13.406 3.148 1 98.5 70 VAL A CA 1
ATOM 546 C C . VAL A 1 70 ? 13.82 12.625 2.234 1 98.5 70 VAL A C 1
ATOM 548 O O . VAL A 1 70 ? 14.055 11.43 2.441 1 98.5 70 VAL A O 1
ATOM 551 N N . ASP A 1 71 ? 14.336 13.312 1.286 1 97.81 71 ASP A N 1
ATOM 552 C CA . ASP A 1 71 ? 15.305 12.688 0.395 1 97.81 71 ASP A CA 1
ATOM 553 C C . ASP A 1 71 ? 16.484 12.117 1.179 1 97.81 71 ASP A C 1
ATOM 555 O O . ASP A 1 71 ? 16.922 11 0.927 1 97.81 71 ASP A O 1
ATOM 559 N N . ALA A 1 72 ? 16.969 12.875 2.125 1 97.25 72 ALA A N 1
ATOM 560 C CA . ALA A 1 72 ? 18.109 12.461 2.941 1 97.25 72 ALA A CA 1
ATOM 561 C C . ALA A 1 72 ? 17.75 11.234 3.783 1 97.25 72 ALA A C 1
ATOM 563 O O . ALA A 1 72 ? 18.594 10.352 3.977 1 97.25 72 ALA A O 1
ATOM 564 N N . ILE A 1 73 ? 16.594 11.148 4.273 1 98 73 ILE A N 1
ATOM 565 C CA . ILE A 1 73 ? 16.125 10.031 5.09 1 98 73 ILE A CA 1
ATOM 566 C C . ILE A 1 73 ? 16.094 8.758 4.25 1 98 73 ILE A C 1
ATOM 568 O O . ILE A 1 73 ? 16.453 7.68 4.73 1 98 73 ILE A O 1
ATOM 572 N N . PHE A 1 74 ? 15.773 8.852 2.947 1 98.06 74 PHE A N 1
ATOM 573 C CA . PHE A 1 74 ? 15.516 7.672 2.125 1 98.06 74 PHE A CA 1
ATOM 574 C C . PHE A 1 74 ? 16.75 7.305 1.312 1 98.06 74 PHE A C 1
ATOM 576 O O . PHE A 1 74 ? 16.844 6.195 0.777 1 98.06 74 PHE A O 1
ATOM 583 N N . GLU A 1 75 ? 17.688 8.18 1.247 1 96.81 75 GLU A N 1
ATOM 584 C CA . GLU A 1 75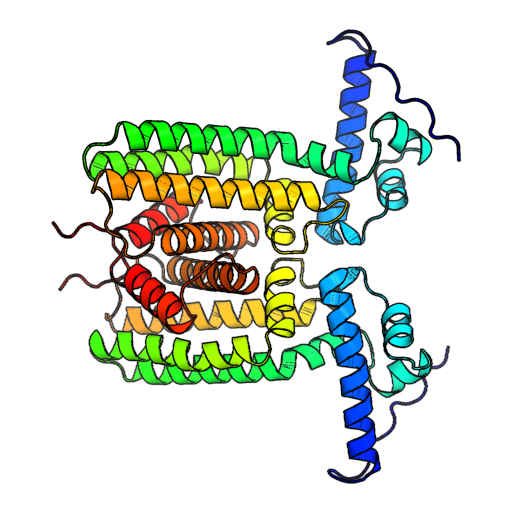 ? 18.844 8.008 0.363 1 96.81 75 GLU A CA 1
ATOM 585 C C . GLU A 1 75 ? 19.578 6.703 0.663 1 96.81 75 GLU A C 1
ATOM 587 O O . GLU A 1 75 ? 19.891 5.938 -0.25 1 96.81 75 GLU A O 1
ATOM 592 N N . PRO A 1 76 ? 19.891 6.375 1.949 1 96 76 PRO A N 1
ATOM 593 C CA . PRO A 1 76 ? 20.594 5.117 2.215 1 96 76 PRO A CA 1
ATOM 594 C C . PRO A 1 76 ? 19.797 3.895 1.743 1 96 76 PRO A C 1
ATOM 596 O O . PRO A 1 76 ? 20.375 2.988 1.132 1 96 76 PRO A O 1
ATOM 599 N N . VAL A 1 77 ? 18.562 3.877 1.963 1 96.75 77 VAL A N 1
ATOM 600 C CA . VAL A 1 77 ? 17.703 2.754 1.584 1 96.75 77 VAL A CA 1
ATOM 601 C C . VAL A 1 77 ? 17.609 2.672 0.063 1 96.75 77 VAL A C 1
ATOM 603 O O . VAL A 1 77 ? 17.734 1.589 -0.516 1 96.75 77 VAL A O 1
ATOM 606 N N . SER A 1 78 ? 17.391 3.803 -0.574 1 97.19 78 SER A N 1
ATOM 607 C CA . SER A 1 78 ? 17.281 3.844 -2.029 1 97.19 78 SER A CA 1
ATOM 608 C C . SER A 1 78 ? 18.547 3.279 -2.682 1 97.19 78 SER A C 1
ATOM 610 O O . SER A 1 78 ? 18.453 2.523 -3.652 1 97.19 78 SER A O 1
ATOM 612 N N . THR A 1 79 ? 19.656 3.619 -2.152 1 97.31 79 THR A N 1
ATOM 613 C CA . THR A 1 79 ? 20.938 3.174 -2.688 1 97.31 79 THR A CA 1
ATOM 614 C C . THR A 1 79 ? 21.078 1.663 -2.537 1 97.31 79 THR A C 1
ATOM 616 O O . THR A 1 79 ? 21.469 0.976 -3.484 1 97.31 79 THR A O 1
ATOM 619 N N . LEU A 1 80 ? 20.766 1.169 -1.409 1 97.06 80 LEU A N 1
ATOM 620 C CA . LEU A 1 80 ? 20.906 -0.256 -1.13 1 97.06 80 LEU A CA 1
ATOM 621 C C . LEU A 1 80 ? 19.922 -1.073 -1.961 1 97.06 80 LEU A C 1
ATOM 623 O O . LEU A 1 80 ? 20.281 -2.135 -2.48 1 97.06 80 LEU A O 1
ATOM 627 N N . VAL A 1 81 ? 18.734 -0.611 -2.129 1 97.12 81 VAL A N 1
ATOM 628 C CA . VAL A 1 81 ? 17.719 -1.3 -2.922 1 97.12 81 VAL A CA 1
ATOM 629 C C . VAL A 1 81 ? 18.141 -1.327 -4.387 1 97.12 81 VAL A C 1
ATOM 631 O O . VAL A 1 81 ? 18.047 -2.365 -5.047 1 97.12 81 VAL A O 1
ATOM 634 N N . ARG A 1 82 ? 18.578 -0.211 -4.867 1 96.75 82 ARG A N 1
ATOM 635 C CA . ARG A 1 82 ? 19.047 -0.139 -6.25 1 96.75 82 ARG A CA 1
ATOM 636 C C . ARG A 1 82 ? 20.188 -1.121 -6.5 1 96.75 82 ARG A C 1
ATOM 638 O O . ARG A 1 82 ? 20.219 -1.78 -7.543 1 96.75 82 ARG A O 1
ATOM 645 N N . ALA A 1 83 ? 21.094 -1.16 -5.578 1 97.81 83 ALA A N 1
ATOM 646 C CA . ALA A 1 83 ? 22.219 -2.088 -5.703 1 97.81 83 ALA A CA 1
ATOM 647 C C . ALA A 1 83 ? 21.734 -3.535 -5.715 1 97.81 83 ALA A C 1
ATOM 649 O O . ALA A 1 83 ? 22.234 -4.355 -6.492 1 97.81 83 ALA A O 1
ATOM 650 N N . ALA A 1 84 ? 20.828 -3.854 -4.832 1 97.5 84 ALA A N 1
ATOM 651 C CA . ALA A 1 84 ? 20.266 -5.203 -4.773 1 97.5 84 ALA A CA 1
ATOM 652 C C . ALA A 1 84 ? 19.578 -5.57 -6.086 1 97.5 84 ALA A C 1
ATOM 654 O O . ALA A 1 84 ? 19.766 -6.68 -6.598 1 97.5 84 ALA A O 1
ATOM 655 N N . MET A 1 85 ? 18.812 -4.676 -6.648 1 97.5 85 MET A N 1
ATOM 656 C CA . MET A 1 85 ? 18.109 -4.918 -7.898 1 97.5 85 MET A CA 1
ATOM 657 C C . MET A 1 85 ? 19.078 -5.074 -9.062 1 97.5 85 MET A C 1
ATOM 659 O O . MET A 1 85 ? 18.859 -5.902 -9.945 1 97.5 85 MET A O 1
ATOM 663 N N . GLN A 1 86 ? 20.109 -4.277 -9.008 1 97.94 86 GLN A N 1
ATOM 664 C CA . GLN A 1 86 ? 21.141 -4.398 -10.039 1 97.94 86 GLN A CA 1
ATOM 665 C C . GLN A 1 86 ? 21.812 -5.762 -9.977 1 97.94 86 GLN A C 1
ATOM 667 O O . GLN A 1 86 ? 22.062 -6.383 -11.016 1 97.94 86 GLN A O 1
ATOM 672 N N . ARG A 1 87 ? 22.141 -6.215 -8.812 1 98.12 87 ARG A N 1
ATOM 673 C CA . ARG A 1 87 ? 22.75 -7.531 -8.664 1 98.12 87 ARG A CA 1
ATOM 674 C C . ARG A 1 87 ? 21.812 -8.633 -9.156 1 98.12 87 ARG A C 1
ATOM 676 O O . ARG A 1 87 ? 22.25 -9.594 -9.773 1 98.12 87 ARG A O 1
ATOM 683 N N . CYS A 1 88 ? 20.562 -8.516 -8.875 1 97.88 88 CYS A N 1
ATOM 684 C CA . CYS A 1 88 ? 19.578 -9.477 -9.367 1 97.88 88 CYS A CA 1
ATOM 685 C C . CYS A 1 88 ? 19.516 -9.461 -10.891 1 97.88 88 CYS A C 1
ATOM 687 O O . CYS A 1 88 ? 19.422 -10.516 -11.516 1 97.88 88 CYS A O 1
ATOM 689 N N . GLU A 1 89 ? 19.516 -8.266 -11.43 1 98.06 89 GLU A N 1
ATOM 690 C CA . GLU A 1 89 ? 19.531 -8.141 -12.883 1 98.06 89 GLU A CA 1
ATOM 691 C C . GLU A 1 89 ? 20.719 -8.875 -13.492 1 98.06 89 GLU A C 1
ATOM 693 O O . GLU A 1 89 ? 20.562 -9.602 -14.477 1 98.06 89 GLU A O 1
ATOM 698 N N . ASP A 1 90 ? 21.859 -8.688 -12.898 1 98.38 90 ASP A N 1
ATOM 699 C CA . ASP A 1 90 ? 23.062 -9.359 -13.367 1 98.38 90 ASP A CA 1
ATOM 700 C C . ASP A 1 90 ? 22.922 -10.883 -13.273 1 98.38 90 ASP A C 1
ATOM 702 O O . ASP A 1 90 ? 23.297 -11.609 -14.195 1 98.38 90 ASP A O 1
ATOM 706 N N . ALA A 1 91 ? 22.438 -11.328 -12.18 1 98 91 ALA A N 1
ATOM 707 C CA . ALA A 1 91 ? 22.234 -12.766 -11.961 1 98 91 ALA A CA 1
ATOM 708 C C . ALA A 1 91 ? 21.25 -13.336 -12.969 1 98 91 ALA A C 1
ATOM 710 O O . ALA A 1 91 ? 21.438 -14.445 -13.484 1 98 91 ALA A O 1
ATOM 711 N N . LEU A 1 92 ? 20.188 -12.617 -13.273 1 96.81 92 LEU A N 1
ATOM 712 C CA . LEU A 1 92 ? 19.188 -13.07 -14.234 1 96.81 92 LEU A CA 1
ATOM 713 C C . LEU A 1 92 ? 19.766 -13.109 -15.648 1 96.81 92 LEU A C 1
ATOM 715 O O . LEU A 1 92 ? 19.484 -14.023 -16.422 1 96.81 92 LEU A O 1
ATOM 719 N N . ASN A 1 93 ? 20.531 -12.086 -15.953 1 97.62 93 ASN A N 1
ATOM 720 C CA . ASN A 1 93 ? 21.188 -12.062 -17.266 1 97.62 93 ASN A CA 1
ATOM 721 C C . ASN A 1 93 ? 22.109 -13.266 -17.438 1 97.62 93 ASN A C 1
ATOM 723 O O . ASN A 1 93 ? 22.266 -13.758 -18.562 1 97.62 93 ASN A O 1
ATOM 727 N N . ALA A 1 94 ? 22.594 -13.75 -16.359 1 97.75 94 ALA A N 1
ATOM 728 C CA . ALA A 1 94 ? 23.5 -14.891 -16.406 1 97.75 94 ALA A CA 1
ATOM 729 C C . ALA A 1 94 ? 22.75 -16.203 -16.266 1 97.75 94 ALA A C 1
ATOM 731 O O . ALA A 1 94 ? 23.297 -17.281 -16.531 1 97.75 94 ALA A O 1
ATOM 732 N N . ALA A 1 95 ? 21.5 -16.141 -15.844 1 95.69 95 ALA A N 1
ATOM 733 C CA . ALA A 1 95 ? 20.719 -17.344 -15.586 1 95.69 95 ALA A CA 1
ATOM 734 C C . ALA A 1 95 ? 20.391 -18.078 -16.891 1 95.69 95 ALA A C 1
ATOM 736 O O . ALA A 1 95 ? 20.109 -17.453 -17.906 1 95.69 95 ALA A O 1
ATOM 737 N N . ASN A 1 96 ? 20.438 -19.438 -16.781 1 94.12 96 ASN A N 1
ATOM 738 C CA . ASN A 1 96 ? 20.188 -20.219 -17.984 1 94.12 96 ASN A CA 1
ATOM 739 C C . ASN A 1 96 ? 19.188 -21.344 -17.719 1 94.12 96 ASN A C 1
ATOM 741 O O . ASN A 1 96 ? 18.828 -22.094 -18.625 1 94.12 96 ASN A O 1
ATOM 745 N N . ASP A 1 97 ? 18.766 -21.469 -16.531 1 92.38 97 ASP A N 1
ATOM 746 C CA . ASP A 1 97 ? 17.781 -22.484 -16.172 1 92.38 97 ASP A CA 1
ATOM 747 C C . ASP A 1 97 ? 16.953 -22.047 -14.977 1 92.38 97 ASP A C 1
ATOM 749 O O . ASP A 1 97 ? 17.141 -20.938 -14.453 1 92.38 97 ASP A O 1
ATOM 753 N N . ARG A 1 98 ? 16.016 -22.875 -14.633 1 86.06 98 ARG A N 1
ATOM 754 C CA . ARG A 1 98 ? 15.086 -22.547 -13.555 1 86.06 98 ARG A CA 1
ATOM 755 C C . ARG A 1 98 ? 15.82 -22.391 -12.227 1 86.06 98 ARG A C 1
ATOM 757 O O . ARG A 1 98 ? 15.477 -21.516 -11.43 1 86.06 98 ARG A O 1
ATOM 764 N N . GLU A 1 99 ? 16.688 -23.25 -12.016 1 90.69 99 GLU A N 1
ATOM 765 C CA . GLU A 1 99 ? 17.422 -23.203 -10.758 1 90.69 99 GLU A CA 1
ATOM 766 C C . GLU A 1 99 ? 18.156 -21.875 -10.609 1 90.69 99 GLU A C 1
ATOM 768 O O . GLU A 1 99 ? 18.109 -21.25 -9.547 1 90.69 99 GLU A O 1
ATOM 773 N N . SER A 1 100 ? 18.812 -21.453 -11.68 1 94.12 100 SER A N 1
ATOM 774 C CA . SER A 1 100 ? 19.531 -20.188 -11.633 1 94.12 100 SER A CA 1
ATOM 775 C C . SER A 1 100 ? 18.578 -19 -11.523 1 94.12 100 SER A C 1
ATOM 777 O O . SER A 1 100 ? 18.922 -17.984 -10.922 1 94.12 100 SER A O 1
ATOM 779 N N . LEU A 1 101 ? 17.406 -19.094 -12.078 1 92.12 101 LEU A N 1
ATOM 780 C CA . LEU A 1 101 ? 16.375 -18.078 -11.922 1 92.12 101 LEU A CA 1
ATOM 781 C C . LEU A 1 101 ? 15.953 -17.953 -10.461 1 92.12 101 LEU A C 1
ATOM 783 O O . LEU A 1 101 ? 15.898 -16.844 -9.922 1 92.12 101 LEU A O 1
ATOM 787 N N . VAL A 1 102 ? 15.688 -19.094 -9.852 1 89.81 102 VAL A N 1
ATOM 788 C CA . VAL A 1 102 ? 15.266 -19.125 -8.453 1 89.81 102 VAL A CA 1
ATOM 789 C C . VAL A 1 102 ? 16.359 -18.531 -7.57 1 89.81 102 VAL A C 1
ATOM 791 O O . VAL A 1 102 ? 16.094 -17.75 -6.66 1 89.81 102 VAL A O 1
ATOM 794 N N . GLN A 1 103 ? 17.578 -18.844 -7.867 1 93.88 103 GLN A N 1
ATOM 795 C CA . GLN A 1 103 ? 18.703 -18.344 -7.098 1 93.88 103 GLN A CA 1
ATOM 796 C C . GLN A 1 103 ? 18.828 -16.828 -7.215 1 93.88 103 GLN A C 1
ATOM 798 O O . GLN A 1 103 ? 19.219 -16.156 -6.258 1 93.88 103 GLN A O 1
ATOM 803 N N . ALA A 1 104 ? 18.562 -16.344 -8.367 1 95 104 ALA A N 1
ATOM 804 C CA . ALA A 1 104 ? 18.609 -14.891 -8.578 1 95 104 ALA A CA 1
ATOM 805 C C . ALA A 1 104 ? 17.609 -14.172 -7.691 1 95 104 ALA A C 1
ATOM 807 O O . ALA A 1 104 ? 17.938 -13.203 -7.016 1 95 104 ALA A O 1
ATOM 808 N N . TYR A 1 105 ? 16.406 -14.656 -7.621 1 92.5 105 TYR A N 1
ATOM 809 C CA . TYR A 1 105 ? 15.367 -14.023 -6.82 1 92.5 105 TYR A CA 1
ATOM 810 C C . TYR A 1 105 ? 15.617 -14.25 -5.332 1 92.5 105 TYR A C 1
ATOM 812 O O . TYR A 1 105 ? 15.344 -13.367 -4.512 1 92.5 105 TYR A O 1
ATOM 820 N N . GLN A 1 106 ? 16.094 -15.414 -4.969 1 93.5 106 GLN A N 1
ATOM 821 C CA . GLN A 1 106 ? 16.484 -15.648 -3.582 1 93.5 106 GLN A CA 1
ATOM 822 C C . GLN A 1 106 ? 17.609 -14.711 -3.16 1 93.5 106 GLN A C 1
ATOM 824 O O . GLN A 1 106 ? 17.641 -14.242 -2.02 1 93.5 106 GLN A O 1
ATOM 829 N N . GLY A 1 107 ? 18.562 -14.5 -4.098 1 96.25 107 GLY A N 1
ATOM 830 C CA . GLY A 1 107 ? 19.609 -13.523 -3.85 1 96.25 107 GLY A CA 1
ATOM 831 C C . GLY A 1 107 ? 19.078 -12.117 -3.607 1 96.25 107 GLY A C 1
ATOM 832 O O . GLY A 1 107 ? 19.562 -11.414 -2.721 1 96.25 107 GLY A O 1
ATOM 833 N N . LEU A 1 108 ? 18.094 -11.742 -4.367 1 96.12 108 LEU A N 1
ATOM 834 C CA . LEU A 1 108 ? 17.453 -10.453 -4.176 1 96.12 108 LEU A CA 1
ATOM 835 C C . LEU A 1 108 ? 16.844 -10.344 -2.781 1 96.12 108 LEU A C 1
ATOM 837 O O . LEU A 1 108 ? 17.031 -9.336 -2.094 1 96.12 108 LEU A O 1
ATOM 841 N N . ALA A 1 109 ? 16.125 -11.375 -2.33 1 94.25 109 ALA A N 1
ATOM 842 C CA . ALA A 1 109 ? 15.539 -11.406 -0.993 1 94.25 109 ALA A CA 1
ATOM 843 C C . ALA A 1 109 ? 16.625 -11.312 0.083 1 94.25 109 ALA A C 1
ATOM 845 O O . ALA A 1 109 ? 16.469 -10.562 1.051 1 94.25 109 ALA A O 1
ATOM 846 N N . ARG A 1 110 ? 17.656 -12.008 -0.109 1 94.56 110 ARG A N 1
ATOM 847 C CA . ARG A 1 110 ? 18.75 -12.031 0.851 1 94.56 110 ARG A CA 1
ATOM 848 C C . ARG A 1 110 ? 19.391 -10.648 0.987 1 94.56 110 ARG A C 1
ATOM 850 O O . ARG A 1 110 ? 19.828 -10.266 2.07 1 94.56 110 ARG A O 1
ATOM 857 N N . ASP A 1 111 ? 19.391 -9.961 -0.117 1 96.06 111 ASP A N 1
ATOM 858 C CA . ASP A 1 111 ? 19.984 -8.625 -0.111 1 96.06 111 ASP A CA 1
ATOM 859 C C . ASP A 1 111 ? 19.031 -7.613 0.519 1 96.06 111 ASP A C 1
ATOM 861 O O . ASP A 1 111 ? 19.453 -6.676 1.192 1 96.06 111 ASP A O 1
ATOM 865 N N . LEU A 1 112 ? 17.766 -7.793 0.329 1 94.94 112 LEU A N 1
ATOM 866 C CA . LEU A 1 112 ? 16.781 -6.773 0.705 1 94.94 112 LEU A CA 1
ATOM 867 C C . LEU A 1 112 ? 16.359 -6.938 2.16 1 94.94 112 LEU A C 1
ATOM 869 O O . LEU A 1 112 ? 16.062 -5.953 2.84 1 94.94 112 LEU A O 1
ATOM 873 N N . ILE A 1 113 ? 16.312 -8.141 2.689 1 93.75 113 ILE A N 1
ATOM 874 C CA . ILE A 1 113 ? 15.797 -8.422 4.023 1 93.75 113 ILE A CA 1
ATOM 875 C C . ILE A 1 113 ? 16.641 -7.688 5.066 1 93.75 113 ILE A C 1
ATOM 877 O O . ILE A 1 113 ? 16.094 -6.977 5.918 1 93.75 113 ILE A O 1
ATOM 881 N N . PRO A 1 114 ? 17.969 -7.723 5 1 93.25 114 PRO A N 1
ATOM 882 C CA . PRO A 1 114 ? 18.766 -6.965 5.973 1 93.25 114 PRO A CA 1
ATOM 883 C C . PRO A 1 114 ? 18.531 -5.457 5.871 1 93.25 114 PRO A C 1
ATOM 885 O O . PRO A 1 114 ? 18.609 -4.75 6.879 1 93.25 114 PRO A O 1
ATOM 888 N N . VAL A 1 115 ? 18.297 -4.957 4.695 1 92.44 115 VAL A N 1
ATOM 889 C CA . VAL A 1 115 ? 18 -3.541 4.52 1 92.44 115 VAL A CA 1
ATOM 890 C C . VAL A 1 115 ? 16.703 -3.188 5.266 1 92.44 115 VAL A C 1
ATOM 892 O O . VAL A 1 115 ? 16.656 -2.199 6 1 92.44 115 VAL A O 1
ATOM 895 N N . ALA A 1 116 ? 15.711 -4.004 5.074 1 91.25 116 ALA A N 1
ATOM 896 C CA . ALA A 1 116 ? 14.422 -3.775 5.727 1 91.25 116 ALA A CA 1
ATOM 897 C C . ALA A 1 116 ? 14.562 -3.812 7.246 1 91.25 116 ALA A C 1
ATOM 899 O O . ALA A 1 116 ? 13.977 -2.986 7.949 1 91.25 116 ALA A O 1
ATOM 900 N N . VAL A 1 117 ? 15.344 -4.68 7.773 1 89.81 117 VAL A N 1
ATOM 901 C CA . VAL A 1 117 ? 15.523 -4.852 9.211 1 89.81 117 VAL A CA 1
ATOM 902 C C . VAL A 1 117 ? 16.375 -3.713 9.766 1 89.81 117 VAL A C 1
ATOM 904 O O . VAL A 1 117 ? 16.125 -3.215 10.867 1 89.81 117 VAL A O 1
ATOM 907 N N . GLY A 1 118 ? 17.359 -3.277 8.992 1 92.81 118 GLY A N 1
ATOM 908 C CA . GLY A 1 118 ? 18.281 -2.238 9.438 1 92.81 118 GLY A CA 1
ATOM 909 C C . GLY A 1 118 ? 17.688 -0.844 9.352 1 92.81 118 GLY A C 1
ATOM 910 O O . GLY A 1 118 ? 18.141 0.074 10.039 1 92.81 118 GLY A O 1
ATOM 911 N N . TYR A 1 119 ? 16.688 -0.709 8.508 1 96 119 TYR A N 1
ATOM 912 C CA . TYR A 1 119 ? 16.047 0.583 8.305 1 96 119 TYR A CA 1
ATOM 913 C C . TYR A 1 119 ? 14.539 0.477 8.5 1 96 119 TYR A C 1
ATOM 915 O O . TYR A 1 119 ? 13.766 0.98 7.68 1 96 119 TYR A O 1
ATOM 923 N N . LEU A 1 120 ? 14.172 -0.167 9.547 1 94.88 120 LEU A N 1
ATOM 924 C CA . LEU A 1 120 ? 12.789 -0.563 9.789 1 94.88 120 LEU A CA 1
ATOM 925 C C . LEU A 1 120 ? 11.859 0.643 9.719 1 94.88 120 LEU A C 1
ATOM 927 O O . LEU A 1 120 ? 10.828 0.602 9.039 1 94.88 120 LEU A O 1
ATOM 931 N N . ASP A 1 121 ? 12.242 1.714 10.359 1 96.81 121 ASP A N 1
ATOM 932 C CA . ASP A 1 121 ? 11.375 2.885 10.422 1 96.81 121 ASP A CA 1
ATOM 933 C C . ASP A 1 121 ? 11.266 3.564 9.055 1 96.81 121 ASP A C 1
ATOM 935 O O . ASP A 1 121 ? 10.211 4.078 8.695 1 96.81 121 ASP A O 1
ATOM 939 N N . VAL A 1 122 ? 12.312 3.605 8.297 1 97.81 122 VAL A N 1
ATOM 940 C CA . VAL A 1 122 ? 12.305 4.199 6.961 1 97.81 122 VAL A CA 1
ATOM 941 C C . VAL A 1 122 ? 11.43 3.361 6.027 1 97.81 122 VAL A C 1
ATOM 943 O O . VAL A 1 122 ? 10.633 3.902 5.262 1 97.81 122 VAL A O 1
ATOM 946 N N . VAL A 1 123 ? 11.547 2.047 6.16 1 97.06 123 VAL A N 1
ATOM 947 C CA . VAL A 1 123 ? 10.758 1.138 5.344 1 97.06 123 VAL A CA 1
ATOM 948 C C . VAL A 1 123 ? 9.281 1.27 5.711 1 97.06 123 VAL A C 1
ATOM 950 O O . VAL A 1 123 ? 8.414 1.308 4.832 1 97.06 123 VAL A O 1
ATOM 953 N N . ARG A 1 124 ? 9.047 1.349 6.988 1 96.94 124 ARG A N 1
ATOM 954 C CA . ARG A 1 124 ? 7.68 1.567 7.438 1 96.94 124 ARG A CA 1
ATOM 955 C C . ARG A 1 124 ? 7.102 2.846 6.84 1 96.94 124 ARG A C 1
ATOM 957 O O . ARG A 1 124 ? 5.977 2.85 6.34 1 96.94 124 ARG A O 1
ATOM 964 N N . LEU A 1 125 ? 7.844 3.896 6.902 1 98 125 LEU A N 1
ATOM 965 C CA . LEU A 1 125 ? 7.371 5.16 6.348 1 98 125 LEU A CA 1
ATOM 966 C C . LEU A 1 125 ? 7.141 5.043 4.848 1 98 125 LEU A C 1
ATOM 968 O O . LEU A 1 125 ? 6.16 5.582 4.32 1 98 125 LEU A O 1
ATOM 972 N N . TYR A 1 126 ? 8.008 4.348 4.16 1 98.31 126 TYR A N 1
ATOM 973 C CA . TYR A 1 126 ? 7.832 4.105 2.73 1 98.31 126 TYR A CA 1
ATOM 974 C C . TYR A 1 126 ? 6.496 3.43 2.451 1 98.31 126 TYR A C 1
ATOM 976 O O . TYR A 1 126 ? 5.727 3.889 1.605 1 98.31 126 TYR A O 1
ATOM 984 N N . LEU A 1 127 ? 6.23 2.379 3.145 1 97.38 127 LEU A N 1
ATOM 985 C CA . LEU A 1 127 ? 5.02 1.596 2.924 1 97.38 127 LEU A CA 1
ATOM 986 C C . LEU A 1 127 ? 3.773 2.416 3.244 1 97.38 127 LEU A C 1
ATOM 988 O O . LEU A 1 127 ? 2.738 2.264 2.59 1 97.38 127 LEU A O 1
ATOM 992 N N . GLN A 1 128 ? 3.879 3.277 4.168 1 96.06 128 GLN A N 1
ATOM 993 C CA . GLN A 1 128 ? 2.758 4.109 4.586 1 96.06 128 GLN A CA 1
ATOM 994 C C . GLN A 1 128 ? 2.473 5.207 3.562 1 96.06 128 GLN A C 1
ATOM 996 O O . GLN A 1 128 ? 1.324 5.621 3.393 1 96.06 128 GLN A O 1
ATOM 1001 N N . GLU A 1 129 ? 3.525 5.621 2.82 1 96.31 129 GLU A N 1
ATOM 1002 C CA . GLU A 1 129 ? 3.406 6.895 2.115 1 96.31 129 GLU A CA 1
ATOM 1003 C C . GLU A 1 129 ? 3.518 6.703 0.605 1 96.31 129 GLU A C 1
ATOM 1005 O O . GLU A 1 129 ? 3.193 7.609 -0.166 1 96.31 129 GLU A O 1
ATOM 1010 N N . ASN A 1 130 ? 3.898 5.57 0.176 1 96.62 130 ASN A N 1
ATOM 1011 C CA . ASN A 1 130 ? 4.383 5.43 -1.193 1 96.62 130 ASN A CA 1
ATOM 1012 C C . ASN A 1 130 ? 3.23 5.426 -2.195 1 96.62 130 ASN A C 1
ATOM 1014 O O . ASN A 1 130 ? 3.457 5.492 -3.406 1 96.62 130 ASN A O 1
ATOM 1018 N N . ARG A 1 131 ? 2.021 5.422 -1.729 1 95.62 131 ARG A N 1
ATOM 1019 C CA . ARG A 1 131 ? 0.886 5.316 -2.641 1 95.62 131 ARG A CA 1
ATOM 1020 C C . ARG A 1 131 ? 0.15 6.645 -2.756 1 95.62 131 ARG A C 1
ATOM 1022 O O . ARG A 1 131 ? -0.737 6.801 -3.598 1 95.62 131 ARG A O 1
ATOM 1029 N N . ALA A 1 132 ? 0.485 7.59 -1.924 1 92.06 132 ALA A N 1
ATOM 1030 C CA . ALA A 1 132 ? -0.088 8.93 -1.975 1 92.06 132 ALA A CA 1
ATOM 1031 C C . ALA A 1 132 ? 0.519 9.742 -3.113 1 92.06 132 ALA A C 1
ATOM 1033 O O . ALA A 1 132 ? 1.585 9.398 -3.631 1 92.06 132 ALA A O 1
ATOM 1034 N N . PRO A 1 133 ? -0.148 10.859 -3.482 1 89.69 133 PRO A N 1
ATOM 1035 C CA . PRO A 1 133 ? 0.419 11.703 -4.535 1 89.69 133 PRO A CA 1
ATOM 1036 C C . PRO A 1 133 ? 1.825 12.195 -4.203 1 89.69 133 PRO A C 1
ATOM 1038 O O . PRO A 1 133 ? 2.098 12.578 -3.059 1 89.69 133 PRO A O 1
ATOM 1041 N N . GLY A 1 134 ? 2.658 12.172 -5.199 1 90.88 134 GLY A N 1
ATOM 1042 C CA . GLY A 1 134 ? 4.078 12.445 -5.027 1 90.88 134 GLY A CA 1
ATOM 1043 C C . GLY A 1 134 ? 4.422 13.914 -5.168 1 90.88 134 GLY A C 1
ATOM 1044 O O . GLY A 1 134 ? 5.336 14.273 -5.914 1 90.88 134 GLY A O 1
ATOM 1045 N N . HIS A 1 135 ? 3.75 14.797 -4.48 1 89.88 135 HIS A N 1
ATOM 1046 C CA . HIS A 1 135 ? 4.059 16.219 -4.535 1 89.88 135 HIS A CA 1
ATOM 1047 C C . HIS A 1 135 ? 4.777 16.672 -3.27 1 89.88 135 HIS A C 1
ATOM 1049 O O . HIS A 1 135 ? 4.742 15.984 -2.248 1 89.88 135 HIS A O 1
ATOM 1055 N N . GLY A 1 136 ? 5.539 17.734 -3.457 1 92.19 136 GLY A N 1
ATOM 1056 C CA . GLY A 1 136 ? 6.227 18.297 -2.311 1 92.19 136 GLY A CA 1
ATOM 1057 C C . GLY A 1 136 ? 7.188 17.328 -1.646 1 92.19 136 GLY A C 1
ATOM 1058 O O . GLY A 1 136 ? 8.023 16.719 -2.314 1 92.19 136 GLY A O 1
ATOM 1059 N N . ALA A 1 137 ? 7.023 17.219 -0.337 1 95.81 137 ALA A N 1
ATOM 1060 C CA . ALA A 1 137 ? 7.984 16.453 0.46 1 95.81 137 ALA A CA 1
ATOM 1061 C C . ALA A 1 137 ? 7.812 14.953 0.244 1 95.81 137 ALA A C 1
ATOM 1063 O O . ALA A 1 137 ? 8.68 14.164 0.616 1 95.81 137 ALA A O 1
ATOM 1064 N N . ARG A 1 138 ? 6.785 14.516 -0.502 1 95.56 138 ARG A N 1
ATOM 1065 C CA . ARG A 1 138 ? 6.566 13.102 -0.768 1 95.56 138 ARG A CA 1
ATOM 1066 C C . ARG A 1 138 ? 7.238 12.68 -2.07 1 95.56 138 ARG A C 1
ATOM 1068 O O . ARG A 1 138 ? 7.32 11.484 -2.375 1 95.56 138 ARG A O 1
ATOM 1075 N N . ALA A 1 139 ? 7.68 13.578 -2.818 1 96.25 139 ALA A N 1
ATOM 1076 C CA . ALA A 1 139 ? 8.211 13.312 -4.152 1 96.25 139 ALA A CA 1
ATOM 1077 C C . ALA A 1 139 ? 9.305 12.258 -4.109 1 96.25 139 ALA A C 1
ATOM 1079 O O . ALA A 1 139 ? 9.312 11.328 -4.922 1 96.25 139 ALA A O 1
ATOM 1080 N N . PRO A 1 140 ? 10.25 12.336 -3.117 1 97.06 140 PRO A N 1
ATOM 1081 C CA . PRO A 1 140 ? 11.297 11.312 -3.084 1 97.06 140 PRO A CA 1
ATOM 1082 C C . PRO A 1 140 ? 10.75 9.914 -2.803 1 97.06 140 PRO A C 1
ATOM 1084 O O . PRO A 1 140 ? 11.297 8.922 -3.295 1 97.06 140 PRO A O 1
ATOM 1087 N N . ILE A 1 141 ? 9.75 9.812 -2.062 1 97.62 141 ILE A N 1
ATOM 1088 C CA . ILE A 1 141 ? 9.141 8.523 -1.739 1 97.62 141 ILE A CA 1
ATOM 1089 C C . ILE A 1 141 ? 8.5 7.926 -2.99 1 97.62 141 ILE A C 1
ATOM 1091 O O . ILE A 1 141 ? 8.711 6.754 -3.303 1 97.62 141 ILE A O 1
ATOM 1095 N N . ARG A 1 142 ? 7.781 8.789 -3.668 1 95.06 142 ARG A N 1
ATOM 1096 C CA . ARG A 1 142 ? 7.137 8.344 -4.898 1 95.06 142 ARG A CA 1
ATOM 1097 C C . ARG A 1 142 ? 8.172 7.973 -5.957 1 95.06 142 ARG A C 1
ATOM 1099 O O . ARG A 1 142 ? 7.98 7.016 -6.711 1 95.06 142 ARG A O 1
ATOM 1106 N N . ALA A 1 143 ? 9.195 8.711 -6.027 1 95.5 143 ALA A N 1
ATOM 1107 C CA . ALA A 1 143 ? 10.273 8.391 -6.969 1 95.5 143 ALA A CA 1
ATOM 1108 C C . ALA A 1 143 ? 10.859 7.016 -6.684 1 95.5 143 ALA A C 1
ATOM 1110 O O . ALA A 1 143 ? 11.141 6.25 -7.609 1 95.5 143 ALA A O 1
ATOM 1111 N N . LEU A 1 144 ? 11.086 6.742 -5.41 1 97 144 LEU A N 1
ATOM 1112 C CA . LEU A 1 144 ? 11.594 5.434 -5.02 1 97 144 LEU A CA 1
ATOM 1113 C C . LEU A 1 144 ? 10.617 4.332 -5.414 1 97 144 LEU A C 1
ATOM 1115 O O . LEU A 1 144 ? 11.023 3.289 -5.934 1 97 144 LEU A O 1
ATOM 1119 N N . ALA A 1 145 ? 9.359 4.531 -5.211 1 96.88 145 ALA A N 1
ATOM 1120 C CA . ALA A 1 145 ? 8.336 3.559 -5.578 1 96.88 145 ALA A CA 1
ATOM 1121 C C . ALA A 1 145 ? 8.344 3.289 -7.082 1 96.88 145 ALA A C 1
ATOM 1123 O O . ALA A 1 145 ? 8.266 2.137 -7.512 1 96.88 145 ALA A O 1
ATOM 1124 N N . LEU A 1 146 ? 8.43 4.332 -7.852 1 95.12 146 LEU A N 1
ATOM 1125 C CA . LEU A 1 146 ? 8.453 4.203 -9.305 1 95.12 146 LEU A CA 1
ATOM 1126 C C . LEU A 1 146 ? 9.711 3.479 -9.766 1 95.12 146 LEU A C 1
ATOM 1128 O O . LEU A 1 146 ? 9.664 2.674 -10.703 1 95.12 146 LEU A O 1
ATOM 1132 N N . ASP A 1 147 ? 10.789 3.766 -9.125 1 96.44 147 ASP A N 1
ATOM 1133 C CA . ASP A 1 147 ? 12.047 3.088 -9.438 1 96.44 147 ASP A CA 1
ATOM 1134 C C . ASP A 1 147 ? 11.945 1.591 -9.156 1 96.44 147 ASP A C 1
ATOM 1136 O O . ASP A 1 147 ? 12.398 0.772 -9.953 1 96.44 147 ASP A O 1
ATOM 1140 N N . ILE A 1 148 ? 11.391 1.255 -8.062 1 97.19 148 ILE A N 1
ATOM 1141 C CA . ILE A 1 148 ? 11.211 -0.142 -7.684 1 97.19 148 ILE A CA 1
ATOM 1142 C C . ILE A 1 148 ? 10.328 -0.846 -8.711 1 97.19 148 ILE A C 1
ATOM 1144 O O . ILE A 1 148 ? 10.656 -1.937 -9.18 1 97.19 148 ILE A O 1
ATOM 1148 N N . GLU A 1 149 ? 9.25 -0.239 -9.055 1 96.44 149 GLU A N 1
ATOM 1149 C CA . GLU A 1 149 ? 8.336 -0.799 -10.047 1 96.44 149 GLU A CA 1
ATOM 1150 C C . GLU A 1 149 ? 9.039 -1.003 -11.391 1 96.44 149 GLU A C 1
ATOM 1152 O O . GLU A 1 149 ? 8.945 -2.074 -11.992 1 96.44 149 GLU A O 1
ATOM 1157 N N . LYS A 1 150 ? 9.695 0.028 -11.828 1 97 150 LYS A N 1
ATOM 1158 C CA . LYS A 1 150 ? 10.398 -0.027 -13.102 1 97 150 LYS A CA 1
ATOM 1159 C C . LYS A 1 150 ? 11.414 -1.171 -13.125 1 97 150 LYS A C 1
ATOM 1161 O O . LYS A 1 150 ? 11.492 -1.916 -14.102 1 97 150 LYS A O 1
ATOM 1166 N N . ASN A 1 151 ? 12.164 -1.286 -12.102 1 97.69 151 ASN A N 1
ATOM 1167 C CA . ASN A 1 151 ? 13.172 -2.338 -12.023 1 97.69 151 ASN A CA 1
ATOM 1168 C C . ASN A 1 151 ? 12.531 -3.721 -11.938 1 97.69 151 ASN A C 1
ATOM 1170 O O . ASN A 1 151 ? 13.039 -4.68 -12.523 1 97.69 151 ASN A O 1
ATOM 1174 N N . ALA A 1 152 ? 11.469 -3.846 -11.188 1 96.81 152 ALA A N 1
ATOM 1175 C CA . ALA A 1 152 ? 10.758 -5.117 -11.102 1 96.81 152 ALA A CA 1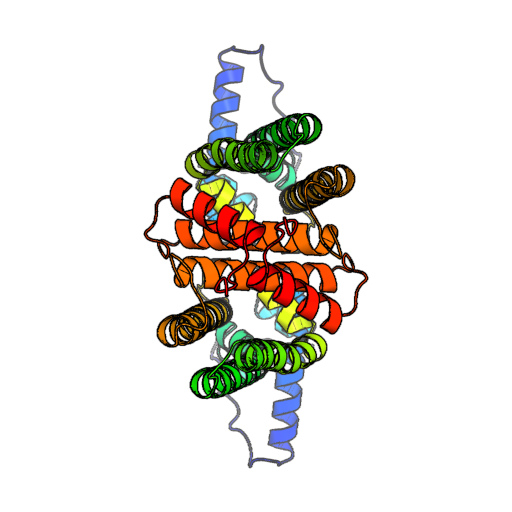
ATOM 1176 C C . ALA A 1 152 ? 10.266 -5.566 -12.477 1 96.81 152 ALA A C 1
ATOM 1178 O O . ALA A 1 152 ? 10.375 -6.746 -12.828 1 96.81 152 ALA A O 1
ATOM 1179 N N . VAL A 1 153 ? 9.711 -4.648 -13.234 1 96.25 153 VAL A N 1
ATOM 1180 C CA . VAL A 1 153 ? 9.234 -4.949 -14.578 1 96.25 153 VAL A CA 1
ATOM 1181 C C . VAL A 1 153 ? 10.406 -5.398 -15.445 1 96.25 153 VAL A C 1
ATOM 1183 O O . VAL A 1 153 ? 10.32 -6.406 -16.156 1 96.25 153 VAL A O 1
ATOM 1186 N N . LYS A 1 154 ? 11.492 -4.652 -15.352 1 97.88 154 LYS A N 1
ATOM 1187 C CA . LYS A 1 154 ? 12.68 -4.988 -16.125 1 97.88 154 LYS A CA 1
ATOM 1188 C C . LYS A 1 154 ? 13.172 -6.395 -15.789 1 97.88 154 LYS A C 1
ATOM 1190 O O . LYS A 1 154 ? 13.5 -7.172 -16.688 1 97.88 154 LYS A O 1
ATOM 1195 N N . LEU A 1 155 ? 13.258 -6.719 -14.516 1 96.81 155 LEU A N 1
ATOM 1196 C CA . LEU A 1 155 ? 13.703 -8.047 -14.086 1 96.81 155 LEU A CA 1
ATOM 1197 C C . LEU A 1 155 ? 12.797 -9.125 -14.672 1 96.81 155 LEU A C 1
ATOM 1199 O O . LEU A 1 155 ? 13.289 -10.148 -15.156 1 96.81 155 LEU A O 1
ATOM 1203 N N . THR A 1 156 ? 11.508 -8.93 -14.664 1 94.06 156 THR A N 1
ATOM 1204 C CA . THR A 1 156 ? 10.539 -9.883 -15.195 1 94.06 156 THR A CA 1
ATOM 1205 C C . THR A 1 156 ? 10.703 -10.031 -16.703 1 94.06 156 THR A C 1
ATOM 1207 O O . THR A 1 156 ? 10.656 -11.148 -17.234 1 94.06 156 THR A O 1
ATOM 1210 N N . GLU A 1 157 ? 10.898 -8.93 -17.375 1 95.56 157 GLU A N 1
ATOM 1211 C CA . GLU A 1 157 ? 11.086 -8.938 -18.828 1 95.56 157 GLU A CA 1
ATOM 1212 C C . GLU A 1 157 ? 12.32 -9.742 -19.219 1 95.56 157 GLU A C 1
ATOM 1214 O O . GLU A 1 157 ? 12.305 -10.492 -20.188 1 95.56 157 GLU A O 1
ATOM 1219 N N . ILE A 1 158 ? 13.391 -9.602 -18.484 1 96.25 158 ILE A N 1
ATOM 1220 C CA . ILE A 1 158 ? 14.609 -10.352 -18.734 1 96.25 158 ILE A CA 1
ATOM 1221 C C . ILE A 1 158 ? 14.328 -11.852 -18.609 1 96.25 158 ILE A C 1
ATOM 1223 O O . ILE A 1 158 ? 14.711 -12.633 -19.484 1 96.25 158 ILE A O 1
ATOM 1227 N N . ALA A 1 159 ? 13.664 -12.258 -17.547 1 93.31 159 ALA A N 1
ATOM 1228 C CA . ALA A 1 159 ? 13.359 -13.664 -17.312 1 93.31 159 ALA A CA 1
ATOM 1229 C C . ALA A 1 159 ? 12.469 -14.234 -18.422 1 93.31 159 ALA A C 1
ATOM 1231 O O . ALA A 1 159 ? 12.625 -15.391 -18.812 1 93.31 159 ALA A O 1
ATOM 1232 N N . VAL A 1 160 ? 11.539 -13.438 -18.953 1 90.94 160 VAL A N 1
ATOM 1233 C CA . VAL A 1 160 ? 10.648 -13.844 -20.031 1 90.94 160 VAL A CA 1
ATOM 1234 C C . VAL A 1 160 ? 11.43 -13.953 -21.328 1 90.94 160 VAL A C 1
ATOM 1236 O O . VAL A 1 160 ? 11.266 -14.93 -22.078 1 90.94 160 VAL A O 1
ATOM 1239 N N . GLN A 1 161 ? 12.211 -12.945 -21.578 1 94.19 161 GLN A N 1
ATOM 1240 C CA . GLN A 1 161 ? 13.008 -12.945 -22.812 1 94.19 161 GLN A CA 1
ATOM 1241 C C . GLN A 1 161 ? 13.922 -14.164 -22.875 1 94.19 161 GLN A C 1
ATOM 1243 O O . GLN A 1 161 ? 14.133 -14.727 -23.953 1 94.19 161 GLN A O 1
ATOM 1248 N N . LYS A 1 162 ? 14.406 -14.617 -21.797 1 93.31 162 LYS A N 1
ATOM 1249 C CA . LYS A 1 162 ? 15.297 -15.773 -21.719 1 93.31 162 LYS A CA 1
ATOM 1250 C C . LYS A 1 162 ? 14.5 -17.078 -21.656 1 93.31 162 LYS A C 1
ATOM 1252 O O . LYS A 1 162 ? 15.078 -18.156 -21.5 1 93.31 162 LYS A O 1
ATOM 1257 N N . GLU A 1 163 ? 1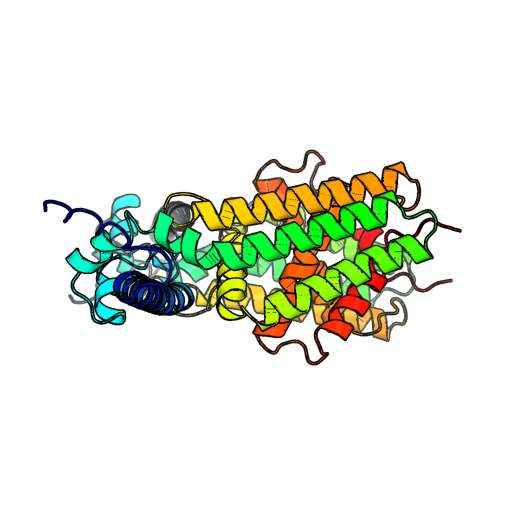3.195 -16.938 -21.656 1 90.62 163 GLU A N 1
ATOM 1258 C CA . GLU A 1 163 ? 12.258 -18.062 -21.656 1 90.62 163 GLU A CA 1
ATOM 1259 C C . GLU A 1 163 ? 12.328 -18.859 -20.359 1 90.62 163 GLU A C 1
ATOM 1261 O O . GLU A 1 163 ? 12.094 -20.062 -20.359 1 90.62 163 GLU A O 1
ATOM 1266 N N . LEU A 1 164 ? 12.797 -18.188 -19.375 1 87.94 164 LEU A N 1
ATOM 1267 C CA . LEU A 1 164 ? 12.828 -18.812 -18.047 1 87.94 164 LEU A CA 1
ATOM 1268 C C . LEU A 1 164 ? 11.484 -18.672 -17.344 1 87.94 164 LEU A C 1
ATOM 1270 O O . LEU A 1 164 ? 11.18 -19.422 -16.422 1 87.94 164 LEU A O 1
ATOM 1274 N N . LEU A 1 165 ? 10.781 -17.641 -17.766 1 85.25 165 LEU A N 1
ATOM 1275 C CA . LEU A 1 165 ? 9.43 -17.406 -17.266 1 85.25 165 LEU A CA 1
ATOM 1276 C C . LEU A 1 165 ? 8.453 -17.234 -18.422 1 85.25 165 LEU A C 1
ATOM 1278 O O . LEU A 1 165 ? 8.812 -16.703 -19.469 1 85.25 165 LEU A O 1
ATOM 1282 N N . ARG A 1 166 ? 7.258 -17.766 -18.188 1 82.62 166 ARG A N 1
ATOM 1283 C CA . ARG A 1 166 ? 6.152 -17.531 -19.109 1 82.62 166 ARG A CA 1
ATOM 1284 C C . ARG A 1 166 ? 5.02 -16.766 -18.422 1 82.62 166 ARG A C 1
ATOM 1286 O O . ARG A 1 166 ? 4.352 -17.312 -17.531 1 82.62 166 ARG A O 1
ATOM 1293 N N . VAL A 1 167 ? 4.891 -15.531 -18.781 1 82.81 167 VAL A N 1
ATOM 1294 C CA . VAL A 1 167 ? 3.814 -14.727 -18.234 1 82.81 167 VAL A CA 1
ATOM 1295 C C . VAL A 1 167 ? 3.121 -13.953 -19.344 1 82.81 167 VAL A C 1
ATOM 1297 O O . VAL A 1 167 ? 3.771 -13.492 -20.297 1 82.81 167 VAL A O 1
ATOM 1300 N N . PRO A 1 168 ? 1.799 -13.945 -19.25 1 79.12 168 PRO A N 1
ATOM 1301 C CA . PRO A 1 168 ? 1.085 -13.234 -20.312 1 79.12 168 PRO A CA 1
ATOM 1302 C C . PRO A 1 168 ? 1.439 -11.75 -20.375 1 79.12 168 PRO A C 1
ATOM 1304 O O . PRO A 1 168 ? 1.476 -11.164 -21.453 1 79.12 168 PRO A O 1
ATOM 1307 N N . ASP A 1 169 ? 1.682 -11.102 -19.297 1 88.38 169 ASP A N 1
ATOM 1308 C CA . ASP A 1 169 ? 2.01 -9.688 -19.188 1 88.38 169 ASP A CA 1
ATOM 1309 C C . ASP A 1 169 ? 3.021 -9.445 -18.062 1 88.38 169 ASP A C 1
ATOM 1311 O O . ASP A 1 169 ? 2.666 -9.445 -16.891 1 88.38 169 ASP A O 1
ATOM 1315 N N . PRO A 1 170 ? 4.254 -9.109 -18.469 1 90.12 170 PRO A N 1
ATOM 1316 C CA . PRO A 1 170 ? 5.309 -8.922 -17.469 1 90.12 170 PRO A CA 1
ATOM 1317 C C . PRO A 1 170 ? 5.012 -7.777 -16.5 1 90.12 170 PRO A C 1
ATOM 1319 O O . PRO A 1 170 ? 5.395 -7.84 -15.328 1 90.12 170 PRO A O 1
ATOM 1322 N N . ARG A 1 171 ? 4.402 -6.766 -17 1 93.94 171 ARG A N 1
ATOM 1323 C CA . ARG A 1 171 ? 4.098 -5.625 -16.141 1 93.94 171 ARG A CA 1
ATOM 1324 C C . ARG A 1 171 ? 3.094 -6.008 -15.055 1 93.94 171 ARG A C 1
ATOM 1326 O O . ARG A 1 171 ? 3.277 -5.672 -13.883 1 93.94 171 ARG A O 1
ATOM 1333 N N . ILE A 1 172 ? 2.055 -6.719 -15.406 1 92.75 172 ILE A N 1
ATOM 1334 C CA . ILE A 1 172 ? 1.056 -7.16 -14.438 1 92.75 172 ILE A CA 1
ATOM 1335 C C . ILE A 1 172 ? 1.709 -8.07 -13.398 1 92.75 172 ILE A C 1
ATOM 1337 O O . ILE A 1 172 ? 1.496 -7.902 -12.195 1 92.75 172 ILE A O 1
ATOM 1341 N N . SER A 1 173 ? 2.504 -8.984 -13.875 1 90.88 173 SER A N 1
ATOM 1342 C CA . SER A 1 173 ? 3.166 -9.914 -12.969 1 90.88 173 SER A CA 1
ATOM 1343 C C . SER A 1 173 ? 4.109 -9.188 -12.023 1 90.88 173 SER A C 1
ATOM 1345 O O . SER A 1 173 ? 4.125 -9.461 -10.82 1 90.88 173 SER A O 1
ATOM 1347 N N . ALA A 1 174 ? 4.887 -8.281 -12.555 1 93.56 174 ALA A N 1
ATOM 1348 C CA . ALA A 1 174 ? 5.855 -7.547 -11.75 1 93.56 174 ALA A CA 1
ATOM 1349 C C . ALA A 1 174 ? 5.156 -6.711 -10.68 1 93.56 174 ALA A C 1
ATOM 1351 O O . ALA A 1 174 ? 5.555 -6.727 -9.516 1 93.56 174 ALA A O 1
ATOM 1352 N N . LEU A 1 175 ? 4.125 -5.984 -11.078 1 95.62 175 LEU A N 1
ATOM 1353 C CA . LEU A 1 175 ? 3.393 -5.148 -10.133 1 95.62 175 LEU A CA 1
ATOM 1354 C C . LEU A 1 175 ? 2.725 -5.996 -9.055 1 95.62 175 LEU A C 1
ATOM 1356 O O . LEU A 1 175 ? 2.711 -5.617 -7.883 1 95.62 175 LEU A O 1
ATOM 1360 N N . ALA A 1 176 ? 2.182 -7.125 -9.469 1 93.88 176 ALA A N 1
ATOM 1361 C CA . ALA A 1 176 ? 1.573 -8.039 -8.5 1 93.88 176 ALA A CA 1
ATOM 1362 C C . ALA A 1 176 ? 2.59 -8.492 -7.457 1 93.88 176 ALA A C 1
ATOM 1364 O O . ALA A 1 176 ? 2.295 -8.508 -6.262 1 93.88 176 ALA A O 1
ATOM 1365 N N . VAL A 1 177 ? 3.793 -8.812 -7.883 1 93.5 177 VAL A N 1
ATOM 1366 C CA . VAL A 1 177 ? 4.828 -9.289 -6.977 1 93.5 177 VAL A CA 1
ATOM 1367 C C . VAL A 1 177 ? 5.266 -8.164 -6.043 1 93.5 177 VAL A C 1
ATOM 1369 O O . VAL A 1 177 ? 5.441 -8.375 -4.844 1 93.5 177 VAL A O 1
ATOM 1372 N N . VAL A 1 178 ? 5.43 -6.984 -6.594 1 96 178 VAL A N 1
ATOM 1373 C CA . VAL A 1 178 ? 5.777 -5.828 -5.773 1 96 178 VAL A CA 1
ATOM 1374 C C . VAL A 1 178 ? 4.719 -5.621 -4.695 1 96 178 VAL A C 1
ATOM 1376 O O . VAL A 1 178 ? 5.043 -5.434 -3.521 1 96 178 VAL A O 1
ATOM 1379 N N . GLY A 1 179 ? 3.467 -5.633 -5.105 1 96.94 179 GLY A N 1
ATOM 1380 C CA . GLY A 1 179 ? 2.379 -5.508 -4.145 1 96.94 179 GLY A CA 1
ATOM 1381 C C . GLY A 1 179 ? 2.406 -6.578 -3.07 1 96.94 179 GLY A C 1
ATOM 1382 O O . GLY A 1 179 ? 2.213 -6.285 -1.89 1 96.94 179 GLY A O 1
ATOM 1383 N N . ALA A 1 180 ? 2.631 -7.785 -3.445 1 94.94 180 ALA A N 1
ATOM 1384 C CA . ALA A 1 180 ? 2.709 -8.898 -2.504 1 94.94 180 ALA A CA 1
ATOM 1385 C C . ALA A 1 180 ? 3.83 -8.688 -1.492 1 94.94 180 ALA A C 1
ATOM 1387 O O . ALA A 1 180 ? 3.627 -8.852 -0.287 1 94.94 180 ALA A O 1
ATOM 1388 N N . ILE A 1 181 ? 4.969 -8.312 -1.991 1 95.44 181 ILE A N 1
ATOM 1389 C CA . ILE A 1 181 ? 6.125 -8.094 -1.131 1 95.44 181 ILE A CA 1
ATOM 1390 C C . ILE A 1 181 ? 5.824 -6.984 -0.127 1 95.44 181 ILE A C 1
ATOM 1392 O O . ILE A 1 181 ? 6.082 -7.133 1.069 1 95.44 181 ILE A O 1
ATOM 1396 N N . GLU A 1 182 ? 5.297 -5.926 -0.615 1 96.56 182 GLU A N 1
ATOM 1397 C CA . GLU A 1 182 ? 5.027 -4.789 0.26 1 96.56 182 GLU A CA 1
ATOM 1398 C C . GLU A 1 182 ? 3.992 -5.145 1.323 1 96.56 182 GLU A C 1
ATOM 1400 O O . GLU A 1 182 ? 4.121 -4.746 2.482 1 96.56 182 GLU A O 1
ATOM 1405 N N . GLN A 1 183 ? 3.004 -5.84 0.927 1 96.62 183 GLN A N 1
ATOM 1406 C CA . GLN A 1 183 ? 1.977 -6.227 1.888 1 96.62 183 GLN A CA 1
ATOM 1407 C C . GLN A 1 183 ? 2.537 -7.18 2.938 1 96.62 183 GLN A C 1
ATOM 1409 O O . GLN A 1 183 ? 2.197 -7.082 4.117 1 96.62 183 GLN A O 1
ATOM 1414 N N . LEU A 1 184 ? 3.316 -8.117 2.559 1 94.94 184 LEU A N 1
ATOM 1415 C CA . LEU A 1 184 ? 3.924 -9.055 3.496 1 94.94 184 LEU A CA 1
ATOM 1416 C C . LEU A 1 184 ? 4.898 -8.336 4.426 1 94.94 184 LEU A C 1
ATOM 1418 O O . LEU A 1 184 ? 4.969 -8.648 5.617 1 94.94 184 LEU A O 1
ATOM 1422 N N . ALA A 1 185 ? 5.637 -7.426 3.85 1 94.5 185 ALA A N 1
ATOM 1423 C CA . ALA A 1 185 ? 6.523 -6.613 4.68 1 94.5 185 ALA A CA 1
ATOM 1424 C C . ALA A 1 185 ? 5.73 -5.855 5.742 1 94.5 185 ALA A C 1
ATOM 1426 O O . ALA A 1 185 ? 6.133 -5.809 6.906 1 94.5 185 ALA A O 1
ATOM 1427 N N . LEU A 1 186 ? 4.66 -5.293 5.328 1 93.75 186 LEU A N 1
ATOM 1428 C CA . LEU A 1 186 ? 3.803 -4.582 6.27 1 93.75 186 LEU A CA 1
ATOM 1429 C C . LEU A 1 186 ? 3.256 -5.527 7.332 1 93.75 186 LEU A C 1
ATOM 1431 O O . LEU A 1 186 ? 3.215 -5.184 8.516 1 93.75 186 LEU A O 1
ATOM 1435 N N . GLY A 1 187 ? 2.795 -6.668 6.871 1 93.44 187 GLY A N 1
ATOM 1436 C CA . GLY A 1 187 ? 2.34 -7.668 7.82 1 93.44 187 GLY A CA 1
ATOM 1437 C C . GLY A 1 187 ? 3.385 -8.023 8.859 1 93.44 187 GLY A C 1
ATOM 1438 O O . GLY A 1 187 ? 3.07 -8.148 10.047 1 93.44 187 GLY A O 1
ATOM 1439 N N . PHE A 1 188 ? 4.574 -8.18 8.43 1 90.69 188 PHE A N 1
ATOM 1440 C CA . PHE A 1 188 ? 5.676 -8.477 9.336 1 90.69 188 PHE A CA 1
ATOM 1441 C C . PHE A 1 188 ? 5.891 -7.328 10.32 1 90.69 188 PHE A C 1
ATOM 1443 O O . PHE A 1 188 ? 5.98 -7.551 11.531 1 90.69 188 PHE A O 1
ATOM 1450 N N . LEU A 1 189 ? 5.887 -6.137 9.836 1 89.38 189 LEU A N 1
ATOM 1451 C CA . LEU A 1 189 ? 6.156 -4.961 10.648 1 89.38 189 LEU A CA 1
ATOM 1452 C C . LEU A 1 189 ? 5.062 -4.758 11.688 1 89.38 189 LEU A C 1
ATOM 1454 O O . LEU A 1 189 ? 5.324 -4.25 12.781 1 89.38 189 LEU A O 1
ATOM 1458 N N . HIS A 1 190 ? 3.898 -5.188 11.367 1 89.81 190 HIS A N 1
ATOM 1459 C CA . HIS A 1 190 ? 2.764 -5 12.266 1 89.81 190 HIS A CA 1
ATOM 1460 C C . HIS A 1 190 ? 2.549 -6.227 13.141 1 89.81 190 HIS A C 1
ATOM 1462 O O . HIS A 1 190 ? 1.566 -6.301 13.883 1 89.81 190 HIS A O 1
ATOM 1468 N N . GLY A 1 191 ? 3.404 -7.199 13.047 1 89.19 191 GLY A N 1
ATOM 1469 C CA . GLY A 1 191 ? 3.354 -8.375 13.898 1 89.19 191 GLY A CA 1
ATOM 1470 C C . GLY A 1 191 ? 2.254 -9.344 13.516 1 89.19 191 GLY A C 1
ATOM 1471 O O . GLY A 1 191 ? 1.783 -10.125 14.344 1 89.19 191 GLY A O 1
ATOM 1472 N N . ARG A 1 192 ? 1.861 -9.281 12.273 1 90.88 192 ARG A N 1
ATOM 1473 C CA . ARG A 1 192 ? 0.755 -10.125 11.836 1 90.88 192 ARG A CA 1
ATOM 1474 C C . ARG A 1 192 ? 1.268 -11.406 11.18 1 90.88 192 ARG A C 1
ATOM 1476 O O . ARG A 1 192 ? 0.477 -12.25 10.75 1 90.88 192 ARG A O 1
ATOM 1483 N N . LEU A 1 193 ? 2.545 -11.461 10.984 1 92.12 193 LEU A N 1
ATOM 1484 C CA . LEU A 1 193 ? 3.188 -12.672 10.469 1 92.12 193 LEU A CA 1
ATOM 1485 C C . LEU A 1 193 ? 4.133 -13.266 11.508 1 92.12 193 LEU A C 1
ATOM 1487 O O . LEU A 1 193 ? 4.973 -12.562 12.07 1 92.12 193 LEU A O 1
ATOM 1491 N N . ASP A 1 194 ? 4.031 -14.477 11.719 1 87.81 194 ASP A N 1
ATOM 1492 C CA . ASP A 1 194 ? 4.84 -15.156 12.727 1 87.81 194 ASP A CA 1
ATOM 1493 C C . ASP A 1 194 ? 6.129 -15.703 12.125 1 87.81 194 ASP A C 1
ATOM 1495 O O . ASP A 1 194 ? 7.141 -15.828 12.812 1 87.81 194 ASP A O 1
ATOM 1499 N N . ALA A 1 195 ? 6.121 -15.992 10.883 1 90.44 195 ALA A N 1
ATOM 1500 C CA . ALA A 1 195 ? 7.289 -1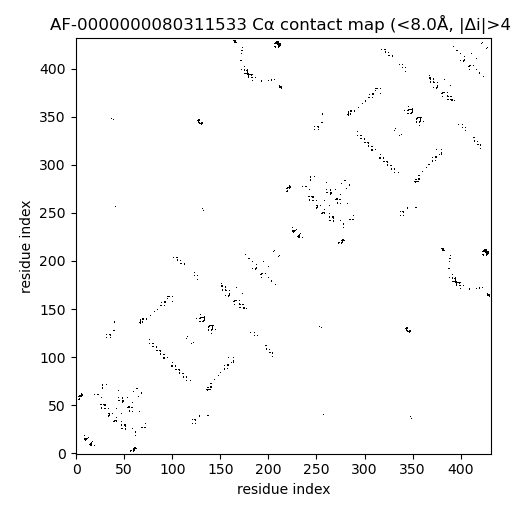6.562 10.219 1 90.44 195 ALA A CA 1
ATOM 1501 C C . ALA A 1 195 ? 8.391 -15.523 10.055 1 90.44 195 ALA A C 1
ATOM 1503 O O . ALA A 1 195 ? 8.109 -14.359 9.781 1 90.44 195 ALA A O 1
ATOM 1504 N N . PRO A 1 196 ? 9.641 -15.961 10.211 1 91.06 196 PRO A N 1
ATOM 1505 C CA . PRO A 1 196 ? 10.742 -15.031 9.961 1 91.06 196 PRO A CA 1
ATOM 1506 C C . PRO A 1 196 ? 10.812 -14.578 8.5 1 91.06 196 PRO A C 1
ATOM 1508 O O . PRO A 1 196 ? 10.383 -15.312 7.605 1 91.06 196 PRO A O 1
ATOM 1511 N N . PRO A 1 197 ? 11.438 -13.422 8.289 1 91 197 PRO A N 1
ATOM 1512 C CA . PRO A 1 197 ? 11.438 -12.797 6.965 1 91 197 PRO A CA 1
ATOM 1513 C C . PRO A 1 197 ? 11.992 -13.711 5.879 1 91 197 PRO A C 1
ATOM 1515 O O . PRO A 1 197 ? 11.414 -13.805 4.789 1 91 197 PRO A O 1
ATOM 1518 N N . PRO A 1 198 ? 13.07 -14.484 6.148 1 90.31 198 PRO A N 1
ATOM 1519 C CA . PRO A 1 198 ? 13.555 -15.367 5.086 1 90.31 198 PRO A CA 1
ATOM 1520 C C . PRO A 1 198 ? 12.539 -16.438 4.707 1 90.31 198 PRO A C 1
ATOM 1522 O O . PRO A 1 198 ? 12.422 -16.797 3.529 1 90.31 198 PRO A O 1
ATOM 1525 N N . GLN A 1 199 ? 11.82 -16.906 5.66 1 90.69 199 GLN A N 1
ATOM 1526 C CA . GLN A 1 199 ? 10.797 -17.906 5.375 1 90.69 199 GLN A CA 1
ATOM 1527 C C . GLN A 1 199 ? 9.641 -17.297 4.59 1 90.69 199 GLN A C 1
ATOM 1529 O O . GLN A 1 199 ? 9.094 -17.922 3.686 1 90.69 199 GLN A O 1
ATOM 1534 N N . VAL A 1 200 ? 9.219 -16.141 4.957 1 91.88 200 VAL A N 1
ATOM 1535 C CA . VAL A 1 200 ? 8.172 -15.422 4.23 1 91.88 200 VAL A CA 1
ATOM 1536 C C . VAL A 1 200 ? 8.594 -15.227 2.777 1 91.88 200 VAL A C 1
ATOM 1538 O O . VAL A 1 200 ? 7.809 -15.484 1.859 1 91.88 200 VAL A O 1
ATOM 1541 N N . ALA A 1 201 ? 9.852 -14.805 2.605 1 90.88 201 ALA A N 1
ATOM 1542 C CA . ALA A 1 201 ? 10.367 -14.578 1.258 1 90.88 201 ALA A CA 1
ATOM 1543 C C . ALA A 1 201 ? 10.367 -15.867 0.443 1 90.88 201 ALA A C 1
ATOM 1545 O O . ALA A 1 201 ? 9.969 -15.875 -0.722 1 90.88 201 ALA A O 1
ATOM 1546 N N . SER A 1 202 ? 10.844 -16.938 1.062 1 87.75 202 SER A N 1
ATOM 1547 C CA . SER A 1 202 ? 10.883 -18.219 0.369 1 87.75 202 SER A CA 1
ATOM 1548 C C . SER A 1 202 ? 9.484 -18.688 -0.003 1 87.75 202 SER A C 1
ATOM 1550 O O . SER A 1 202 ? 9.266 -19.219 -1.097 1 87.75 202 SER A O 1
ATOM 1552 N N . THR A 1 203 ? 8.539 -18.484 0.898 1 85.88 203 THR A N 1
ATOM 1553 C CA . THR A 1 203 ? 7.148 -18.844 0.638 1 85.88 203 THR A CA 1
ATOM 1554 C C . THR A 1 203 ? 6.594 -18.047 -0.534 1 85.88 203 THR A C 1
ATOM 1556 O O . THR A 1 203 ? 5.91 -18.594 -1.401 1 85.88 203 THR A O 1
ATOM 1559 N N . LEU A 1 204 ? 6.852 -16.797 -0.585 1 88.31 204 LEU A N 1
ATOM 1560 C CA . LEU A 1 204 ? 6.375 -15.945 -1.671 1 88.31 204 LEU A CA 1
ATOM 1561 C C . LEU A 1 204 ? 6.988 -16.375 -3.002 1 88.31 204 LEU A C 1
ATOM 1563 O O . LEU A 1 204 ? 6.293 -16.438 -4.02 1 88.31 204 LEU A O 1
ATOM 1567 N N . ILE A 1 205 ? 8.289 -16.641 -2.965 1 84.81 205 ILE A N 1
ATOM 1568 C CA . ILE A 1 205 ? 8.969 -17.047 -4.188 1 84.81 205 ILE A CA 1
ATOM 1569 C C . ILE A 1 205 ? 8.328 -18.344 -4.715 1 84.81 205 ILE A C 1
ATOM 1571 O O . ILE A 1 205 ? 8.039 -18.453 -5.91 1 84.81 205 ILE A O 1
ATOM 1575 N N . ASP A 1 206 ? 8.078 -19.25 -3.857 1 82.62 206 ASP A N 1
ATOM 1576 C CA . ASP A 1 206 ? 7.422 -20.484 -4.242 1 82.62 206 ASP A CA 1
ATOM 1577 C C . ASP A 1 206 ? 6.027 -20.219 -4.805 1 82.62 206 ASP A C 1
ATOM 1579 O O . ASP A 1 206 ? 5.641 -20.812 -5.82 1 82.62 206 ASP A O 1
ATOM 1583 N N . LEU A 1 207 ? 5.336 -19.375 -4.168 1 81.62 207 LEU A N 1
ATOM 1584 C CA . LEU A 1 207 ? 3.984 -19.031 -4.598 1 81.62 207 LEU A CA 1
ATOM 1585 C C . LEU A 1 207 ? 4 -18.406 -5.984 1 81.62 207 LEU A C 1
ATOM 1587 O O . LEU A 1 207 ? 3.203 -18.766 -6.852 1 81.62 207 LEU A O 1
ATOM 1591 N N . VAL A 1 208 ? 4.883 -17.469 -6.168 1 80.56 208 VAL A N 1
ATOM 1592 C CA . VAL A 1 208 ? 4.949 -16.719 -7.422 1 80.56 208 VAL A CA 1
ATOM 1593 C C . VAL A 1 208 ? 5.363 -17.656 -8.555 1 80.56 208 VAL A C 1
ATOM 1595 O O . VAL A 1 208 ? 4.816 -17.594 -9.656 1 80.56 208 VAL A O 1
ATOM 1598 N N . LEU A 1 209 ? 6.277 -18.547 -8.234 1 75.81 209 LEU A N 1
ATOM 1599 C CA . LEU A 1 209 ? 6.828 -19.391 -9.297 1 75.81 209 LEU A CA 1
ATOM 1600 C C . LEU A 1 209 ? 5.949 -20.609 -9.523 1 75.81 209 LEU A C 1
ATOM 1602 O O . LEU A 1 209 ? 5.75 -21.031 -10.672 1 75.81 209 LEU A O 1
ATOM 1606 N N . GLU A 1 210 ? 5.375 -21.172 -8.469 1 72.81 210 GLU A N 1
ATOM 1607 C CA . GLU A 1 210 ? 4.699 -22.469 -8.586 1 72.81 210 GLU A CA 1
ATOM 1608 C C . GLU A 1 210 ? 3.184 -22.297 -8.492 1 72.81 210 GLU A C 1
ATOM 1610 O O . GLU A 1 210 ? 2.432 -23.203 -8.875 1 72.81 210 GLU A O 1
ATOM 1615 N N . GLY A 1 211 ? 2.732 -21.125 -8.258 1 67.19 211 GLY A N 1
ATOM 1616 C CA . GLY A 1 211 ? 1.309 -20.938 -8.031 1 67.19 211 GLY A CA 1
ATOM 1617 C C . GLY A 1 211 ? 0.8 -21.703 -6.82 1 67.19 211 GLY A C 1
ATOM 1618 O O . GLY A 1 211 ? 1.589 -22.266 -6.055 1 67.19 211 GLY A O 1
ATOM 1619 N N . LEU A 1 212 ? -0.517 -21.438 -6.578 1 57.25 212 LEU A N 1
ATOM 1620 C CA . LEU A 1 212 ? -1.175 -22.125 -5.473 1 57.25 212 LEU A CA 1
ATOM 1621 C C . LEU A 1 212 ? -1.593 -23.531 -5.883 1 57.25 212 LEU A C 1
ATOM 1623 O O . LEU A 1 212 ? -2.1 -24.297 -5.059 1 57.25 212 LEU A O 1
ATOM 1627 N N . ARG A 1 213 ? -1.669 -23.891 -7.316 1 54.06 213 ARG A N 1
ATOM 1628 C CA . ARG A 1 213 ? -2.268 -25.109 -7.875 1 54.06 213 ARG A CA 1
ATOM 1629 C C . ARG A 1 213 ? -1.682 -26.359 -7.227 1 54.06 213 ARG A C 1
ATOM 1631 O O . ARG A 1 213 ? -0.514 -26.359 -6.832 1 54.06 213 ARG A O 1
ATOM 1638 N N . ILE A 1 214 ? -2.639 -27.141 -6.652 1 45.53 214 ILE A N 1
ATOM 1639 C CA . ILE A 1 214 ? -2.74 -28.562 -6.301 1 45.53 214 ILE A CA 1
ATOM 1640 C C . ILE A 1 214 ? -2.232 -29.406 -7.457 1 45.53 214 ILE A C 1
ATOM 1642 O O . ILE A 1 214 ? -2.73 -29.312 -8.578 1 45.53 214 ILE A O 1
ATOM 1646 N N . ARG A 1 215 ? -0.962 -29.422 -7.73 1 40.03 215 ARG A N 1
ATOM 1647 C CA . ARG A 1 215 ? -0.597 -30.516 -8.625 1 40.03 215 ARG A CA 1
ATOM 1648 C C . ARG A 1 215 ? -1.676 -31.594 -8.641 1 40.03 215 ARG A C 1
ATOM 1650 O O . ARG A 1 215 ? -2.217 -31.953 -7.598 1 40.03 215 ARG A O 1
ATOM 1657 N N . ARG A 1 216 ? -2.43 -31.703 -9.875 1 36.22 216 ARG A N 1
ATOM 1658 C CA . ARG A 1 216 ? -2.963 -33.031 -10.125 1 36.22 216 ARG A CA 1
ATOM 1659 C C . ARG A 1 216 ? -2.008 -34.125 -9.617 1 36.22 216 ARG A C 1
ATOM 1661 O O . ARG A 1 216 ? -0.788 -33.938 -9.656 1 36.22 216 ARG A O 1
ATOM 1668 N N . MET B 1 1 ? -17.297 26.672 21.703 1 42.25 1 MET B N 1
ATOM 1669 C CA . MET B 1 1 ? -18.375 26.938 20.766 1 42.25 1 MET B CA 1
ATOM 1670 C C . MET B 1 1 ? -19.422 25.828 20.828 1 42.25 1 MET B C 1
ATOM 1672 O O . MET B 1 1 ? -19.094 24.641 20.719 1 42.25 1 MET B O 1
ATOM 1676 N N . LYS B 1 2 ? -20.453 26.078 21.359 1 45.56 2 LYS B N 1
ATOM 1677 C CA . LYS B 1 2 ? -21.578 25.188 21.578 1 45.56 2 LYS B CA 1
ATOM 1678 C C . LYS B 1 2 ? -22 24.5 20.281 1 45.56 2 LYS B C 1
ATOM 1680 O O . LYS B 1 2 ? -22.297 25.172 19.281 1 45.56 2 LYS B O 1
ATOM 1685 N N . ARG B 1 3 ? -21.656 23.203 20.109 1 53.59 3 ARG B N 1
ATOM 1686 C CA . ARG B 1 3 ? -22.016 22.406 18.953 1 53.59 3 ARG B CA 1
ATOM 1687 C C . ARG B 1 3 ? -23.516 22.469 18.672 1 53.59 3 ARG B C 1
ATOM 1689 O O . ARG B 1 3 ? -24.328 22.281 19.594 1 53.59 3 ARG B O 1
ATOM 1696 N N . ALA B 1 4 ? -23.922 23.219 17.656 1 56.03 4 ALA B N 1
ATOM 1697 C CA . ALA B 1 4 ? -25.344 23.25 17.328 1 56.03 4 ALA B CA 1
ATOM 1698 C C . ALA B 1 4 ? -25.922 21.828 17.281 1 56.03 4 ALA B C 1
ATOM 1700 O O . ALA B 1 4 ? -25.25 20.891 16.859 1 56.03 4 ALA B O 1
ATOM 1701 N N . PRO B 1 5 ? -27.109 21.578 17.922 1 54.28 5 PRO B N 1
ATOM 1702 C CA . PRO B 1 5 ? -27.703 20.25 17.969 1 54.28 5 PRO B CA 1
ATOM 1703 C C . PRO B 1 5 ? -27.875 19.625 16.594 1 54.28 5 PRO B C 1
ATOM 1705 O O . PRO B 1 5 ? -28.141 20.328 15.617 1 54.28 5 PRO B O 1
ATOM 1708 N N . LYS B 1 6 ? -27.469 18.391 16.469 1 60.09 6 LYS B N 1
ATOM 1709 C CA . LYS B 1 6 ? -27.672 17.641 15.227 1 60.09 6 LYS B CA 1
ATOM 1710 C C . LYS B 1 6 ? -29.109 17.719 14.766 1 60.09 6 LYS B C 1
ATOM 1712 O O . LYS B 1 6 ? -30.031 17.578 15.578 1 60.09 6 LYS B O 1
ATOM 1717 N N . GLU B 1 7 ? -29.453 18.297 13.641 1 62.78 7 GLU B N 1
ATOM 1718 C CA . GLU B 1 7 ? -30.797 18.375 13.094 1 62.78 7 GLU B CA 1
ATOM 1719 C C . GLU B 1 7 ? -31.438 16.984 12.992 1 62.78 7 GLU B C 1
ATOM 1721 O O . GLU B 1 7 ? -30.797 16.031 12.531 1 62.78 7 GLU B O 1
ATOM 1726 N N . ARG B 1 8 ? -32.5 16.672 13.727 1 62.12 8 ARG B N 1
ATOM 1727 C CA . ARG B 1 8 ? -33.281 15.438 13.633 1 62.12 8 ARG B CA 1
ATOM 1728 C C . ARG B 1 8 ? -33.781 15.195 12.203 1 62.12 8 ARG B C 1
ATOM 1730 O O . ARG B 1 8 ? -34.25 16.109 11.547 1 62.12 8 ARG B O 1
ATOM 1737 N N . PRO B 1 9 ? -33.406 14.023 11.703 1 60.97 9 PRO B N 1
ATOM 1738 C CA . PRO B 1 9 ? -33.906 13.758 10.344 1 60.97 9 PRO B CA 1
ATOM 1739 C C . PRO B 1 9 ? -35.406 13.812 10.242 1 60.97 9 PRO B C 1
ATOM 1741 O O . PRO B 1 9 ? -36.125 13.531 11.227 1 60.97 9 PRO B O 1
ATOM 1744 N N . GLY B 1 10 ? -35.906 14.555 9.422 1 61.81 10 GLY B N 1
ATOM 1745 C CA . GLY B 1 10 ? -37.312 14.461 9.109 1 61.81 10 GLY B CA 1
ATOM 1746 C C . GLY B 1 10 ? -37.75 13.062 8.711 1 61.81 10 GLY B C 1
ATOM 1747 O O . GLY B 1 10 ? -36.938 12.133 8.727 1 61.81 10 GLY B O 1
ATOM 1748 N N . PRO B 1 11 ? -39.094 12.828 8.5 1 67.75 11 PRO B N 1
ATOM 1749 C CA . PRO B 1 11 ? -39.531 11.5 8.055 1 67.75 11 PRO B CA 1
ATOM 1750 C C . PRO B 1 11 ? -38.812 11.023 6.805 1 67.75 11 PRO B C 1
ATOM 1752 O O . PRO B 1 11 ? -38.469 11.828 5.938 1 67.75 11 PRO B O 1
ATOM 1755 N N . PRO B 1 12 ? -38.438 9.695 6.785 1 70.94 12 PRO B N 1
ATOM 1756 C CA . PRO B 1 12 ? -37.75 9.156 5.617 1 70.94 12 PRO B CA 1
ATOM 1757 C C . PRO B 1 12 ? -38.469 9.484 4.305 1 70.94 12 PRO B C 1
ATOM 1759 O O . PRO B 1 12 ? -39.656 9.289 4.184 1 70.94 12 PRO B O 1
ATOM 1762 N N . GLY B 1 13 ? -37.656 10.07 3.455 1 72.5 13 GLY B N 1
ATOM 1763 C CA . GLY B 1 13 ? -38.219 10.391 2.146 1 72.5 13 GLY B CA 1
ATOM 1764 C C . GLY B 1 13 ? -38.781 11.789 2.064 1 72.5 13 GLY B C 1
ATOM 1765 O O . GLY B 1 13 ? -39.125 12.266 0.979 1 72.5 13 GLY B O 1
ATOM 1766 N N . GLY B 1 14 ? -38.938 12.438 3.088 1 74.38 14 GLY B N 1
ATOM 1767 C CA . GLY B 1 14 ? -39.469 13.797 3.088 1 74.38 14 GLY B CA 1
ATOM 1768 C C . GLY B 1 14 ? -38.438 14.82 2.643 1 74.38 14 GLY B C 1
ATOM 1769 O O . GLY B 1 14 ? -37.281 14.492 2.432 1 74.38 14 GLY B O 1
ATOM 1770 N N . LYS B 1 15 ? -38.969 15.969 2.303 1 78.75 15 LYS B N 1
ATOM 1771 C CA . LYS B 1 15 ? -38.156 17.047 1.772 1 78.75 15 LYS B CA 1
ATOM 1772 C C . LYS B 1 15 ? -36.938 17.297 2.666 1 78.75 15 LYS B C 1
ATOM 1774 O O . LYS B 1 15 ? -35.812 17.484 2.174 1 78.75 15 LYS B O 1
ATOM 1779 N N . ARG B 1 16 ? -37.094 17.359 3.98 1 78.69 16 ARG B N 1
ATOM 1780 C CA . ARG B 1 16 ? -36.031 17.609 4.926 1 78.69 16 ARG B CA 1
ATOM 1781 C C . ARG B 1 16 ? -34.969 16.5 4.879 1 78.69 16 ARG B C 1
ATOM 1783 O O . ARG B 1 16 ? -33.781 16.75 4.977 1 78.69 16 ARG B O 1
ATOM 1790 N N . ASP B 1 17 ? -35.5 15.352 4.734 1 80.69 17 ASP B N 1
ATOM 1791 C CA . ASP B 1 17 ? -34.594 14.195 4.629 1 80.69 17 ASP B CA 1
ATOM 1792 C C . ASP B 1 17 ? -33.781 14.258 3.352 1 80.69 17 ASP B C 1
ATOM 1794 O O . ASP B 1 17 ? -32.562 14.023 3.379 1 80.69 17 ASP B O 1
ATOM 1798 N N . VAL B 1 18 ? -34.438 14.594 2.326 1 81.94 18 VAL B N 1
ATOM 1799 C CA . VAL B 1 18 ? -33.75 14.688 1.032 1 81.94 18 VAL B CA 1
ATOM 1800 C C . VAL B 1 18 ? -32.719 15.797 1.076 1 81.94 18 VAL B C 1
ATOM 1802 O O . VAL B 1 18 ? -31.578 15.617 0.596 1 81.94 18 VAL B O 1
ATOM 1805 N N . ASN B 1 19 ? -33.062 16.875 1.669 1 82.69 19 ASN B N 1
ATOM 1806 C CA . ASN B 1 19 ? -32.125 18 1.781 1 82.69 19 ASN B CA 1
ATOM 1807 C C . ASN B 1 19 ? -30.922 17.641 2.643 1 82.69 19 ASN B C 1
ATOM 1809 O O . ASN B 1 19 ? -29.797 18.016 2.316 1 82.69 19 ASN B O 1
ATOM 1813 N N . ARG B 1 20 ? -31.219 16.953 3.686 1 85.44 20 ARG B N 1
ATOM 1814 C CA . ARG B 1 20 ? -30.125 16.547 4.566 1 85.44 20 ARG B CA 1
ATOM 1815 C C . ARG B 1 20 ? -29.156 15.609 3.846 1 85.44 20 ARG B C 1
ATOM 1817 O O . ARG B 1 20 ? -27.938 15.742 3.975 1 85.44 20 ARG B O 1
ATOM 1824 N N . LYS B 1 21 ? -29.766 14.734 3.131 1 87.12 21 LYS B N 1
ATOM 1825 C CA . LYS B 1 21 ? -28.938 13.789 2.375 1 87.12 21 LYS B CA 1
ATOM 1826 C C . LYS B 1 21 ? -28.094 14.516 1.334 1 87.12 21 LYS B C 1
ATOM 1828 O O . LYS B 1 21 ? -26.922 14.188 1.143 1 87.12 21 LYS B O 1
ATOM 1833 N N . GLN B 1 22 ? -28.625 15.445 0.75 1 88.88 22 GLN B N 1
ATOM 1834 C CA . GLN B 1 22 ? -27.906 16.203 -0.266 1 88.88 22 GLN B CA 1
ATOM 1835 C C . GLN B 1 22 ? -26.75 17 0.346 1 88.88 22 GLN B C 1
ATOM 1837 O O . GLN B 1 22 ? -25.672 17.047 -0.227 1 88.88 22 GLN B O 1
ATOM 1842 N N . ARG B 1 23 ? -27.016 17.516 1.512 1 90.44 23 ARG B N 1
ATOM 1843 C CA . ARG B 1 23 ? -25.969 18.297 2.18 1 90.44 23 ARG B CA 1
ATOM 1844 C C . ARG B 1 23 ? -24.859 17.391 2.689 1 90.44 23 ARG B C 1
ATOM 1846 O O . ARG B 1 23 ? -23.672 17.719 2.547 1 90.44 23 ARG B O 1
ATOM 1853 N N . THR B 1 24 ? -25.25 16.328 3.23 1 93.06 24 THR B N 1
ATOM 1854 C CA . THR B 1 24 ? -24.266 15.359 3.691 1 93.06 24 THR B CA 1
ATOM 1855 C C . THR B 1 24 ? -23.391 14.891 2.533 1 93.06 24 THR B C 1
ATOM 1857 O O . THR B 1 24 ? -22.156 14.789 2.676 1 93.06 24 THR B O 1
ATOM 1860 N N . GLN B 1 25 ? -24.031 14.688 1.414 1 93.31 25 GLN B N 1
ATOM 1861 C CA . GLN B 1 25 ? -23.281 14.234 0.238 1 93.31 25 GLN B CA 1
ATOM 1862 C C . GLN B 1 25 ? -22.344 15.32 -0.274 1 93.31 25 GLN B C 1
ATOM 1864 O O . GLN B 1 25 ? -21.234 15.039 -0.71 1 93.31 25 GLN B O 1
ATOM 1869 N N . ALA B 1 26 ? -22.797 16.484 -0.179 1 93.5 26 ALA B N 1
ATOM 1870 C CA . ALA B 1 26 ? -21.969 17.609 -0.619 1 93.5 26 ALA B CA 1
ATOM 1871 C C . ALA B 1 26 ? -20.734 17.75 0.256 1 93.5 26 ALA B C 1
ATOM 1873 O O . ALA B 1 26 ? -19.625 17.969 -0.252 1 93.5 26 ALA B O 1
ATOM 1874 N N . ILE B 1 27 ? -20.922 17.625 1.506 1 96.25 27 ILE B N 1
ATOM 1875 C CA . ILE B 1 27 ? -19.828 17.719 2.455 1 96.25 27 ILE B CA 1
ATOM 1876 C C . ILE B 1 27 ? -18.859 16.547 2.246 1 96.25 27 ILE B C 1
ATOM 1878 O O . ILE B 1 27 ? -17.641 16.75 2.213 1 96.25 27 ILE B O 1
ATOM 1882 N N . ALA B 1 28 ? -19.438 15.414 2.031 1 97.25 28 ALA B N 1
ATOM 1883 C CA . ALA B 1 28 ? -18.609 14.219 1.815 1 97.25 28 ALA B CA 1
ATOM 1884 C C . ALA B 1 28 ? -17.797 14.344 0.532 1 97.25 28 ALA B C 1
ATOM 1886 O O . ALA B 1 28 ? -16.625 13.977 0.502 1 97.25 28 ALA B O 1
ATOM 1887 N N . HIS B 1 29 ? -18.422 14.852 -0.462 1 96.69 29 HIS B N 1
ATOM 1888 C CA . HIS B 1 29 ? -17.75 15.023 -1.741 1 96.69 29 HIS B CA 1
ATOM 1889 C C . HIS B 1 29 ? -16.609 16.031 -1.632 1 96.69 29 HIS B C 1
ATOM 1891 O O . HIS B 1 29 ? -15.516 15.805 -2.146 1 96.69 29 HIS B O 1
ATOM 1897 N N . ALA B 1 30 ? -16.891 17.094 -0.974 1 97.25 30 ALA B N 1
ATOM 1898 C CA . ALA B 1 30 ? -15.867 18.109 -0.752 1 97.25 30 ALA B CA 1
ATOM 1899 C C . ALA B 1 30 ? -14.695 17.531 0.043 1 97.25 30 ALA B C 1
ATOM 1901 O O . ALA B 1 30 ? -13.531 17.766 -0.305 1 97.25 30 ALA B O 1
ATOM 1902 N N . ALA B 1 31 ? -14.992 16.859 1.077 1 98.25 31 ALA B N 1
ATOM 1903 C CA . ALA B 1 31 ? -13.969 16.25 1.922 1 98.25 31 ALA B CA 1
ATOM 1904 C C . ALA B 1 31 ? -13.125 15.258 1.129 1 98.25 31 ALA B C 1
ATOM 1906 O O . ALA B 1 31 ? -11.898 15.25 1.239 1 98.25 31 ALA B O 1
ATOM 1907 N N . LEU B 1 32 ? -13.805 14.438 0.333 1 98.25 32 LEU B N 1
ATOM 1908 C CA . LEU B 1 32 ? -13.117 13.406 -0.443 1 98.25 32 LEU B CA 1
ATOM 1909 C C . LEU B 1 32 ? -12.078 14.031 -1.366 1 98.25 32 LEU B C 1
ATOM 1911 O O . LEU B 1 32 ? -10.938 13.562 -1.437 1 98.25 32 LEU B O 1
ATOM 1915 N N . GLY B 1 33 ? -12.406 15.062 -2.027 1 97.56 33 GLY B N 1
ATOM 1916 C CA . GLY B 1 33 ? -11.461 15.758 -2.873 1 97.56 33 GLY B CA 1
ATOM 1917 C C . GLY B 1 33 ? -10.242 16.266 -2.115 1 97.56 33 GLY B C 1
ATOM 1918 O O . GLY B 1 33 ? -9.109 16.078 -2.562 1 97.56 33 GLY B O 1
ATOM 1919 N N . LEU B 1 34 ? -10.5 16.844 -0.982 1 97.12 34 LEU B N 1
ATOM 1920 C CA . LEU B 1 34 ? -9.422 17.359 -0.147 1 97.12 34 LEU B CA 1
ATOM 1921 C C . LEU B 1 34 ? -8.547 16.234 0.381 1 97.12 34 LEU B C 1
ATOM 1923 O O . LEU B 1 34 ? -7.32 16.344 0.399 1 97.12 34 LEU B O 1
ATOM 1927 N N . PHE B 1 35 ? -9.195 15.141 0.799 1 97.44 35 PHE B N 1
ATOM 1928 C CA . PHE B 1 35 ? -8.469 13.992 1.324 1 97.44 35 PHE B CA 1
ATOM 1929 C C . PHE B 1 35 ? -7.551 13.406 0.26 1 97.44 35 PHE B C 1
ATOM 1931 O O . PHE B 1 35 ? -6.418 13.016 0.555 1 97.44 35 PHE B O 1
ATOM 1938 N N . LEU B 1 36 ? -8.047 13.336 -0.923 1 96.31 36 LEU B N 1
ATOM 1939 C CA . LEU B 1 36 ? -7.262 12.773 -2.018 1 96.31 36 LEU B CA 1
ATOM 1940 C C . LEU B 1 36 ? -6.031 13.633 -2.303 1 96.31 36 LEU B C 1
ATOM 1942 O O . LEU B 1 36 ? -4.973 13.109 -2.65 1 96.31 36 LEU B O 1
ATOM 1946 N N . GLU B 1 37 ? -6.141 14.844 -2.084 1 92.56 37 GLU B N 1
ATOM 1947 C CA . GLU B 1 37 ? -5.07 15.781 -2.414 1 92.56 37 GLU B CA 1
ATOM 1948 C C . GLU B 1 37 ? -4.074 15.906 -1.266 1 92.56 37 GLU B C 1
ATOM 1950 O O . GLU B 1 37 ? -2.861 15.883 -1.483 1 92.56 37 GLU B O 1
ATOM 1955 N N . LYS B 1 38 ? -4.602 15.953 -0.021 1 91.25 38 LYS B N 1
ATOM 1956 C CA . LYS B 1 38 ? -3.74 16.359 1.084 1 91.25 38 LYS B CA 1
ATOM 1957 C C . LYS B 1 38 ? -3.576 15.234 2.1 1 91.25 38 LYS B C 1
ATOM 1959 O O . LYS B 1 38 ? -2.686 15.281 2.951 1 91.25 38 LYS B O 1
ATOM 1964 N N . GLY B 1 39 ? -4.43 14.281 1.982 1 93.75 39 GLY B N 1
ATOM 1965 C CA . GLY B 1 39 ? -4.461 13.258 3.01 1 93.75 39 GLY B CA 1
ATOM 1966 C C . GLY B 1 39 ? -5.457 13.547 4.117 1 93.75 39 GLY B C 1
ATOM 1967 O O . GLY B 1 39 ? -5.719 14.711 4.426 1 93.75 39 GLY B O 1
ATOM 1968 N N . VAL B 1 40 ? -5.941 12.578 4.742 1 95.44 40 VAL B N 1
ATOM 1969 C CA . VAL B 1 40 ? -6.996 12.672 5.746 1 95.44 40 VAL B CA 1
ATOM 1970 C C . VAL B 1 40 ? -6.5 13.477 6.945 1 95.44 40 VAL B C 1
ATOM 1972 O O . VAL B 1 40 ? -7.211 14.352 7.449 1 95.44 40 VAL B O 1
ATOM 1975 N N . GLU B 1 41 ? -5.277 13.211 7.367 1 91.5 41 GLU B N 1
ATOM 1976 C CA . GLU B 1 41 ? -4.738 13.836 8.57 1 91.5 41 GLU B CA 1
ATOM 1977 C C . GLU B 1 41 ? -4.516 15.336 8.367 1 91.5 41 GLU B C 1
ATOM 1979 O O . GLU B 1 41 ? -4.75 16.125 9.273 1 91.5 41 GLU B O 1
ATOM 1984 N N . ALA B 1 42 ? -4.172 15.727 7.223 1 91 42 ALA B N 1
ATOM 1985 C CA . ALA B 1 42 ? -3.764 17.094 6.957 1 91 42 ALA B CA 1
ATOM 1986 C C . ALA B 1 42 ? -4.98 18 6.766 1 91 42 ALA B C 1
ATOM 1988 O O . ALA B 1 42 ? -4.879 19.219 6.906 1 91 42 ALA B O 1
ATOM 1989 N N . VAL B 1 43 ? -6.109 17.453 6.438 1 95.62 43 VAL B N 1
ATOM 1990 C CA . VAL B 1 43 ? -7.305 18.234 6.141 1 95.62 43 VAL B CA 1
ATOM 1991 C C . VAL B 1 43 ? -8.055 18.547 7.438 1 95.62 43 VAL B C 1
ATOM 1993 O O . VAL B 1 43 ? -8.234 17.672 8.281 1 95.62 43 VAL B O 1
ATOM 1996 N N . THR B 1 44 ? -8.469 19.781 7.602 1 95.62 44 THR B N 1
ATOM 1997 C CA . THR B 1 44 ? -9.219 20.172 8.781 1 95.62 44 THR B CA 1
ATOM 1998 C C . THR B 1 44 ? -10.711 20.297 8.461 1 95.62 44 THR B C 1
ATOM 2000 O O . THR B 1 44 ? -11.094 20.344 7.293 1 95.62 44 THR B O 1
ATOM 2003 N N . ILE B 1 45 ? -11.469 20.344 9.508 1 96.56 45 ILE B N 1
ATOM 2004 C CA . ILE B 1 45 ? -12.906 20.531 9.344 1 96.56 45 ILE B CA 1
ATOM 2005 C C . ILE B 1 45 ? -13.172 21.906 8.719 1 96.56 45 ILE B C 1
ATOM 2007 O O . ILE B 1 45 ? -14.078 22.062 7.898 1 96.56 45 ILE B O 1
ATOM 2011 N N . ASP B 1 46 ? -12.367 22.859 9.062 1 96.38 46 ASP B N 1
ATOM 2012 C CA . ASP B 1 46 ? -12.492 24.188 8.469 1 96.38 46 ASP B CA 1
ATOM 2013 C C . ASP B 1 46 ? -12.258 24.141 6.957 1 96.38 46 ASP B C 1
ATOM 2015 O O . ASP B 1 46 ? -12.992 24.766 6.188 1 96.38 46 ASP B O 1
ATOM 2019 N N . ASP B 1 47 ? -11.281 23.422 6.508 1 96.56 47 ASP B N 1
ATOM 2020 C CA . ASP B 1 47 ? -11.008 23.234 5.086 1 96.56 47 ASP B CA 1
ATOM 2021 C C . ASP B 1 47 ? -12.227 22.656 4.371 1 96.56 47 ASP B C 1
ATOM 2023 O O . ASP B 1 47 ? -12.594 23.125 3.291 1 96.56 47 ASP B O 1
ATOM 2027 N N . ILE B 1 48 ? -12.836 21.672 5.004 1 97.75 48 ILE B N 1
ATOM 2028 C CA . ILE B 1 48 ? -13.945 20.938 4.414 1 97.75 48 ILE B CA 1
ATOM 2029 C C . ILE B 1 48 ? -15.164 21.859 4.305 1 97.75 48 ILE B C 1
ATOM 2031 O O . ILE B 1 48 ? -15.812 21.906 3.258 1 97.75 48 ILE B O 1
ATOM 2035 N N . ALA B 1 49 ? -15.43 22.562 5.379 1 96.06 49 ALA B N 1
ATOM 2036 C CA . ALA B 1 49 ? -16.562 23.484 5.387 1 96.06 49 ALA B CA 1
ATOM 2037 C C . ALA B 1 49 ? -16.422 24.547 4.301 1 96.06 49 ALA B C 1
ATOM 2039 O O . ALA B 1 49 ? -17.359 24.828 3.568 1 96.06 49 ALA B O 1
ATOM 2040 N N . ARG B 1 50 ? -15.273 25.078 4.195 1 96.25 50 ARG B N 1
ATOM 2041 C CA . ARG B 1 50 ? -14.992 26.078 3.188 1 96.25 50 ARG B CA 1
ATOM 2042 C C . ARG B 1 50 ? -15.188 25.531 1.781 1 96.25 50 ARG B C 1
ATOM 2044 O O . ARG B 1 50 ? -15.844 26.156 0.947 1 96.25 50 ARG B O 1
ATOM 2051 N N . GLU B 1 51 ? -14.711 24.375 1.53 1 96.12 51 GLU B N 1
ATOM 2052 C CA . GLU B 1 51 ? -14.797 23.75 0.214 1 96.12 51 GLU B CA 1
ATOM 2053 C C . GLU B 1 51 ? -16.234 23.406 -0.138 1 96.12 51 GLU B C 1
ATOM 2055 O O . GLU B 1 51 ? -16.641 23.5 -1.3 1 96.12 51 GLU B O 1
ATOM 2060 N N . ALA B 1 52 ? -16.984 23 0.856 1 94.94 52 ALA B N 1
ATOM 2061 C CA . ALA B 1 52 ? -18.391 22.625 0.66 1 94.94 52 ALA B CA 1
ATOM 2062 C C . ALA B 1 52 ? -19.281 23.859 0.632 1 94.94 52 ALA B C 1
ATOM 2064 O O . ALA B 1 52 ? -20.5 23.75 0.411 1 94.94 52 ALA B O 1
ATOM 2065 N N . ASP B 1 53 ? -18.688 24.953 0.877 1 93.06 53 ASP B N 1
ATOM 2066 C CA . ASP B 1 53 ? -19.406 26.219 0.907 1 93.06 53 ASP B CA 1
ATOM 2067 C C . ASP B 1 53 ? -20.516 26.188 1.966 1 93.06 53 ASP B C 1
ATOM 2069 O O . ASP B 1 53 ? -21.672 26.484 1.67 1 93.06 53 ASP B O 1
ATOM 2073 N N . VAL B 1 54 ? -20.156 25.781 3.121 1 89.88 54 VAL B N 1
ATOM 2074 C CA . VAL B 1 54 ? -21.047 25.797 4.277 1 89.88 54 VAL B CA 1
ATOM 2075 C C . VAL B 1 54 ? -20.328 26.422 5.473 1 89.88 54 VAL B C 1
ATOM 2077 O O . VAL B 1 54 ? -19.094 26.453 5.508 1 89.88 54 VAL B O 1
ATOM 2080 N N . ALA B 1 55 ? -21.141 26.938 6.402 1 86.88 55 ALA B N 1
ATOM 2081 C CA . ALA B 1 55 ? -20.562 27.406 7.652 1 86.88 55 ALA B CA 1
ATOM 2082 C C . ALA B 1 55 ? -20 26.25 8.461 1 86.88 55 ALA B C 1
ATOM 2084 O O . ALA B 1 55 ? -20.516 25.125 8.398 1 86.88 55 ALA B O 1
ATOM 2085 N N . LYS B 1 56 ? -18.891 26.484 9.211 1 86.56 56 LYS B N 1
ATOM 2086 C CA . LYS B 1 56 ? -18.281 25.453 10.055 1 86.56 56 LYS B CA 1
ATOM 2087 C C . LYS B 1 56 ? -19.312 24.812 10.977 1 86.56 56 LYS B C 1
ATOM 2089 O O . LYS B 1 56 ? -19.312 23.594 11.156 1 86.56 56 LYS B O 1
ATOM 2094 N N . GLY B 1 57 ? -20.125 25.641 11.539 1 87.94 57 GLY B N 1
ATOM 2095 C CA . GLY B 1 57 ? -21.188 25.141 12.406 1 87.94 57 GLY B CA 1
ATOM 2096 C C . GLY B 1 57 ? -22.109 24.172 11.711 1 87.94 57 GLY B C 1
ATOM 2097 O O . GLY B 1 57 ? -22.578 23.188 12.312 1 87.94 57 GLY B O 1
ATOM 2098 N N . SER B 1 58 ? -22.359 24.438 10.453 1 89.62 58 SER B N 1
ATOM 2099 C CA . SER B 1 58 ? -23.219 23.578 9.656 1 89.62 58 SER B CA 1
ATOM 2100 C C . SER B 1 58 ? -22.641 22.172 9.523 1 89.62 58 SER B C 1
ATOM 2102 O O . SER B 1 58 ? -23.391 21.203 9.469 1 89.62 58 SER B O 1
ATOM 2104 N N . PHE B 1 59 ? -21.281 22.094 9.508 1 93.31 59 PHE B N 1
ATOM 2105 C CA . PHE B 1 59 ? -20.641 20.781 9.469 1 93.31 59 PHE B CA 1
ATOM 2106 C C . PHE B 1 59 ? -21.141 19.906 10.609 1 93.31 59 PHE B C 1
ATOM 2108 O O . PHE B 1 59 ? -21.484 18.75 10.406 1 93.31 59 PHE B O 1
ATOM 2115 N N . TYR B 1 60 ? -21.203 20.438 11.734 1 92.88 60 TYR B N 1
ATOM 2116 C CA . TYR B 1 60 ? -21.484 19.688 12.953 1 92.88 60 TYR B CA 1
ATOM 2117 C C . TYR B 1 60 ? -22.969 19.344 13.055 1 92.88 60 TYR B C 1
ATOM 2119 O O . TYR B 1 60 ? -23.375 18.547 13.898 1 92.88 60 TYR B O 1
ATOM 2127 N N . ARG B 1 61 ? -23.797 19.938 12.242 1 92.06 61 ARG B N 1
ATOM 2128 C CA . ARG B 1 61 ? -25.188 19.547 12.125 1 92.06 61 ARG B CA 1
ATOM 2129 C C . ARG B 1 61 ? -25.328 18.188 11.445 1 92.06 61 ARG B C 1
ATOM 2131 O O . ARG B 1 61 ? -26.312 17.484 11.648 1 92.06 61 ARG B O 1
ATOM 2138 N N . TYR B 1 62 ? -24.344 17.906 10.688 1 93.06 62 TYR B N 1
ATOM 2139 C CA . TYR B 1 62 ? -24.453 16.703 9.859 1 93.06 62 TYR B CA 1
ATOM 2140 C C . TYR B 1 62 ? -23.5 15.617 10.352 1 93.06 62 TYR B C 1
ATOM 2142 O O . TYR B 1 62 ? -23.812 14.43 10.273 1 93.06 62 TYR B O 1
ATOM 2150 N N . PHE B 1 63 ? -22.312 16.047 10.844 1 95.94 63 PHE B N 1
ATOM 2151 C CA . PHE B 1 63 ? -21.312 15.102 11.328 1 95.94 63 PHE B CA 1
ATOM 2152 C C . PHE B 1 63 ? -20.781 15.539 12.688 1 95.94 63 PHE B C 1
ATOM 2154 O O . PHE B 1 63 ? -20.562 16.734 12.922 1 95.94 63 PHE B O 1
ATOM 2161 N N . GLU B 1 64 ? -20.469 14.539 13.523 1 95.19 64 GLU B N 1
ATOM 2162 C CA . GLU B 1 64 ? -19.938 14.82 14.852 1 95.19 64 GLU B CA 1
ATOM 2163 C C . GLU B 1 64 ? -18.453 15.195 14.789 1 95.19 64 GLU B C 1
ATOM 2165 O O . GLU B 1 64 ? -17.984 16 15.578 1 95.19 64 GLU B O 1
ATOM 2170 N N . ASP B 1 65 ? -17.75 14.523 13.906 1 96 65 ASP B N 1
ATOM 2171 C CA . ASP B 1 65 ? -16.328 14.75 13.742 1 96 65 ASP B CA 1
ATOM 2172 C C . ASP B 1 65 ? -15.836 14.219 12.391 1 96 65 ASP B C 1
ATOM 2174 O O . ASP B 1 65 ? -16.641 13.758 11.578 1 96 65 ASP B O 1
ATOM 2178 N N . LYS B 1 66 ? -14.672 14.359 12.156 1 97.12 66 LYS B N 1
ATOM 2179 C CA . LYS B 1 66 ? -14.07 13.945 10.891 1 97.12 66 LYS B CA 1
ATOM 2180 C C . LYS B 1 66 ? -14.133 12.43 10.727 1 97.12 66 LYS B C 1
ATOM 2182 O O . LYS B 1 66 ? -14.281 11.93 9.609 1 97.12 66 LYS B O 1
ATOM 2187 N N . THR B 1 67 ? -13.992 11.688 11.836 1 97.69 67 THR B N 1
ATOM 2188 C CA . THR B 1 67 ? -14.062 10.227 11.805 1 97.69 67 THR B CA 1
ATOM 2189 C C . THR B 1 67 ? -15.406 9.758 11.266 1 97.69 67 THR B C 1
ATOM 2191 O O . THR B 1 67 ? -15.461 8.875 10.406 1 97.69 67 THR B O 1
ATOM 2194 N N . GLU B 1 68 ? -16.406 10.336 11.734 1 97.62 68 GLU B N 1
ATOM 2195 C CA . GLU B 1 68 ? -17.734 9.984 11.25 1 97.62 68 GLU B CA 1
ATOM 2196 C C . GLU B 1 68 ? -17.875 10.297 9.758 1 97.62 68 GLU B C 1
ATOM 2198 O O . GLU B 1 68 ? -18.5 9.539 9.023 1 97.62 68 GLU B O 1
ATOM 2203 N N . LEU B 1 69 ? -17.391 11.406 9.359 1 98.06 69 LEU B N 1
ATOM 2204 C CA . LEU B 1 69 ? -17.422 11.781 7.949 1 98.06 69 LEU B CA 1
ATOM 2205 C C . LEU B 1 69 ? -16.703 10.75 7.094 1 98.06 69 LEU B C 1
ATOM 2207 O O . LEU B 1 69 ? -17.219 10.312 6.066 1 98.06 69 LEU B O 1
ATOM 2211 N N . VAL B 1 70 ? -15.508 10.312 7.535 1 98.5 70 VAL B N 1
ATOM 2212 C CA . VAL B 1 70 ? -14.734 9.328 6.793 1 98.5 70 VAL B CA 1
ATOM 2213 C C . VAL B 1 70 ? -15.492 8 6.75 1 98.5 70 VAL B C 1
ATOM 2215 O O . VAL B 1 70 ? -15.555 7.348 5.707 1 98.5 70 VAL B O 1
ATOM 2218 N N . ASP B 1 71 ? -16.047 7.668 7.867 1 97.81 71 ASP B N 1
ATOM 2219 C CA . ASP B 1 71 ? -16.844 6.453 7.922 1 97.81 71 ASP B CA 1
ATOM 2220 C C . ASP B 1 71 ? -17.984 6.5 6.906 1 97.81 71 ASP B C 1
ATOM 2222 O O . ASP B 1 71 ? -18.234 5.52 6.203 1 97.81 71 ASP B O 1
ATOM 2226 N N . ALA B 1 72 ? -18.625 7.629 6.812 1 97.19 72 ALA B N 1
ATOM 2227 C CA . ALA B 1 72 ? -19.734 7.801 5.883 1 97.19 72 ALA B CA 1
ATOM 2228 C C . ALA B 1 72 ? -19.266 7.688 4.438 1 97.19 72 ALA B C 1
ATOM 2230 O O . ALA B 1 72 ? -19.984 7.133 3.592 1 97.19 72 ALA B O 1
ATOM 2231 N N . ILE B 1 73 ? -18.156 8.164 4.125 1 98 73 ILE B N 1
ATOM 2232 C CA . ILE B 1 73 ? -17.578 8.117 2.785 1 98 73 ILE B CA 1
ATOM 2233 C C . ILE B 1 73 ? -17.312 6.668 2.393 1 98 73 ILE B C 1
ATOM 2235 O O . ILE B 1 73 ? -17.531 6.277 1.244 1 98 73 ILE B O 1
ATOM 2239 N N . PHE B 1 74 ? -16.906 5.809 3.334 1 98.06 74 PHE B N 1
ATOM 2240 C CA . PHE B 1 74 ? -16.438 4.465 3.016 1 98.06 74 PHE B CA 1
ATOM 2241 C C . PHE B 1 74 ? -17.547 3.443 3.197 1 98.06 74 PHE B C 1
ATOM 2243 O O . PHE B 1 74 ? -17.453 2.311 2.723 1 98.06 74 PHE B O 1
ATOM 2250 N N . GLU B 1 75 ? -18.609 3.82 3.834 1 96.81 75 GLU B N 1
ATOM 2251 C CA . GLU B 1 75 ? -19.656 2.883 4.215 1 96.81 75 GLU B CA 1
ATOM 2252 C C . GLU B 1 75 ? -20.219 2.156 2.996 1 96.81 75 GLU B C 1
ATOM 2254 O O . GLU B 1 75 ? -20.344 0.931 3.004 1 96.81 75 GLU B O 1
ATOM 2259 N N . PRO B 1 76 ? -20.547 2.863 1.876 1 96 76 PRO B N 1
ATOM 2260 C CA . PRO B 1 76 ? -21.078 2.141 0.715 1 96 76 PRO B CA 1
ATOM 2261 C C . PRO B 1 76 ? -20.094 1.109 0.166 1 96 76 PRO B C 1
ATOM 2263 O O . PRO B 1 76 ? -20.484 -0.017 -0.146 1 96 76 PRO B O 1
ATOM 2266 N N . VAL B 1 77 ? -18.875 1.441 0.088 1 96.81 77 VAL B N 1
ATOM 2267 C CA . VAL B 1 77 ? -17.844 0.555 -0.442 1 96.81 77 VAL B CA 1
ATOM 2268 C C . VAL B 1 77 ? -17.641 -0.622 0.509 1 96.81 77 VAL B C 1
ATOM 2270 O O . VAL B 1 77 ? -17.562 -1.773 0.074 1 96.81 77 VAL B O 1
ATOM 2273 N N . SER B 1 78 ? -17.547 -0.327 1.789 1 97.25 78 SER B N 1
ATOM 2274 C CA . SER B 1 78 ? -17.359 -1.375 2.787 1 97.25 78 SER B CA 1
ATOM 2275 C C . SER B 1 78 ? -18.484 -2.41 2.715 1 97.25 78 SER B C 1
ATOM 2277 O O . SER B 1 78 ? -18.219 -3.613 2.799 1 97.25 78 SER B O 1
ATOM 2279 N N . THR B 1 79 ? -19.656 -1.955 2.551 1 97.31 79 THR B N 1
ATOM 2280 C CA . THR B 1 79 ? -20.812 -2.83 2.486 1 97.31 79 THR B CA 1
ATOM 2281 C C . THR B 1 79 ? -20.75 -3.721 1.25 1 97.31 79 THR B C 1
ATOM 2283 O O . THR B 1 79 ? -20.984 -4.93 1.338 1 97.31 79 THR B O 1
ATOM 2286 N N . LEU B 1 80 ? -20.453 -3.158 0.156 1 97.06 80 LEU B N 1
ATOM 2287 C CA . LEU B 1 80 ? -20.406 -3.895 -1.102 1 97.06 80 LEU B CA 1
ATOM 2288 C C . LEU B 1 80 ? -19.266 -4.906 -1.094 1 97.06 80 LEU B C 1
ATOM 2290 O O . LEU B 1 80 ? -19.422 -6.031 -1.565 1 97.06 80 LEU B O 1
ATOM 2294 N N . VAL B 1 81 ? -18.125 -4.547 -0.562 1 97.12 81 VAL B N 1
ATOM 2295 C CA . VAL B 1 81 ? -16.969 -5.438 -0.484 1 97.12 81 VAL B CA 1
ATOM 2296 C C . VAL B 1 81 ? -17.297 -6.613 0.438 1 97.12 81 VAL B C 1
ATOM 2298 O O . VAL B 1 81 ? -17 -7.766 0.105 1 97.12 81 VAL B O 1
ATOM 2301 N N . ARG B 1 82 ? -17.859 -6.32 1.557 1 96.75 82 ARG B N 1
ATOM 2302 C CA . ARG B 1 82 ? -18.234 -7.375 2.496 1 96.75 82 ARG B CA 1
ATOM 2303 C C . ARG B 1 82 ? -19.203 -8.367 1.853 1 96.75 82 ARG B C 1
ATOM 2305 O O . ARG B 1 82 ? -19.078 -9.578 2.047 1 96.75 82 ARG B O 1
ATOM 2312 N N . ALA B 1 83 ? -20.156 -7.836 1.146 1 97.81 83 ALA B N 1
ATOM 2313 C CA . ALA B 1 83 ? -21.125 -8.688 0.459 1 97.81 83 ALA B CA 1
ATOM 2314 C C . ALA B 1 83 ? -20.438 -9.57 -0.579 1 97.81 83 ALA B C 1
ATOM 2316 O O . ALA B 1 83 ? -20.75 -10.758 -0.706 1 97.81 83 ALA B O 1
ATOM 2317 N N . ALA B 1 84 ? -19.547 -8.992 -1.334 1 97.5 84 ALA B N 1
ATOM 2318 C CA . ALA B 1 84 ? -18.797 -9.742 -2.342 1 97.5 84 ALA B CA 1
ATOM 2319 C C . ALA B 1 84 ? -17.984 -10.859 -1.699 1 97.5 84 ALA B C 1
ATOM 2321 O O . ALA B 1 84 ? -17.969 -11.984 -2.199 1 97.5 84 ALA B O 1
ATOM 2322 N N . MET B 1 85 ? -17.328 -10.586 -0.613 1 97.5 85 MET B N 1
ATOM 2323 C CA . MET B 1 85 ? -16.5 -11.57 0.083 1 97.5 85 MET B CA 1
ATOM 2324 C C . MET B 1 85 ? -17.375 -12.68 0.668 1 97.5 85 MET B C 1
ATOM 2326 O O . MET B 1 85 ? -16.984 -13.852 0.652 1 97.5 85 MET B O 1
ATOM 2330 N N . GLN B 1 86 ? -18.516 -12.273 1.163 1 97.94 86 GLN B N 1
ATOM 2331 C CA . GLN B 1 86 ? -19.438 -13.273 1.685 1 97.94 86 GLN B CA 1
ATOM 2332 C C . GLN B 1 86 ? -19.906 -14.211 0.58 1 97.94 86 GLN B C 1
ATOM 2334 O O . GLN B 1 86 ? -20 -15.422 0.784 1 97.94 86 GLN B O 1
ATOM 2339 N N . ARG B 1 87 ? -20.25 -13.688 -0.551 1 98.12 87 ARG B N 1
ATOM 2340 C CA . ARG B 1 87 ? -20.672 -14.516 -1.678 1 98.12 87 ARG B CA 1
ATOM 2341 C C . ARG B 1 87 ? -19.547 -15.461 -2.111 1 98.12 87 ARG B C 1
ATOM 2343 O O . ARG B 1 87 ? -19.812 -16.609 -2.451 1 98.12 87 ARG B O 1
ATOM 2350 N N . CYS B 1 88 ? -18.344 -14.992 -2.125 1 97.88 88 CYS B N 1
ATOM 2351 C CA . CYS B 1 88 ? -17.203 -15.836 -2.449 1 97.88 88 CYS B CA 1
ATOM 2352 C C . CYS B 1 88 ? -17.047 -16.953 -1.426 1 97.88 88 CYS B C 1
ATOM 2354 O O . CYS B 1 88 ? -16.766 -18.094 -1.788 1 97.88 88 CYS B O 1
ATOM 2356 N N . GLU B 1 89 ? -17.188 -16.594 -0.171 1 98.06 89 GLU B N 1
ATOM 2357 C CA . GLU B 1 89 ? -17.125 -17.594 0.888 1 98.06 89 GLU B CA 1
ATOM 2358 C C . GLU B 1 89 ? -18.156 -18.703 0.664 1 98.06 89 GLU B C 1
ATOM 2360 O O . GLU B 1 89 ? -17.828 -19.875 0.779 1 98.06 89 GLU B O 1
ATOM 2365 N N . ASP B 1 90 ? -19.344 -18.297 0.333 1 98.38 90 ASP B N 1
ATOM 2366 C CA . ASP B 1 90 ? -20.406 -19.25 0.06 1 98.38 90 ASP B CA 1
ATOM 2367 C C . ASP B 1 90 ? -20.062 -20.141 -1.129 1 98.38 90 ASP B C 1
ATOM 2369 O O . ASP B 1 90 ? -20.266 -21.359 -1.086 1 98.38 90 ASP B O 1
ATOM 2373 N N . ALA B 1 91 ? -19.578 -19.547 -2.158 1 97.94 91 ALA B N 1
ATOM 2374 C CA . ALA B 1 91 ? -19.188 -20.297 -3.357 1 97.94 91 ALA B CA 1
ATOM 2375 C C . ALA B 1 91 ? -18.062 -21.281 -3.055 1 97.94 91 ALA B C 1
ATOM 2377 O O . ALA B 1 91 ? -18.062 -22.406 -3.553 1 97.94 91 ALA B O 1
ATOM 2378 N N . LEU B 1 92 ? -17.094 -20.875 -2.248 1 96.75 92 LEU B N 1
ATOM 2379 C CA . LEU B 1 92 ? -15.984 -21.75 -1.883 1 96.75 92 LEU B CA 1
ATOM 2380 C C . LEU B 1 92 ? -16.469 -22.922 -1.02 1 96.75 92 LEU B C 1
ATOM 2382 O O . LEU B 1 92 ? -16 -24.047 -1.179 1 96.75 92 LEU B O 1
ATOM 2386 N N . ASN B 1 93 ? -17.344 -22.594 -0.101 1 97.62 93 ASN B N 1
ATOM 2387 C CA . ASN B 1 93 ? -17.906 -23.641 0.735 1 97.62 93 ASN B CA 1
ATOM 2388 C C . ASN B 1 93 ? -18.641 -24.703 -0.1 1 97.62 93 ASN B C 1
ATOM 2390 O O . ASN B 1 93 ? -18.656 -25.875 0.257 1 97.62 93 ASN B O 1
ATOM 2394 N N . ALA B 1 94 ? -19.125 -24.281 -1.209 1 97.69 94 ALA B N 1
ATOM 2395 C CA . ALA B 1 94 ? -19.859 -25.188 -2.096 1 97.69 94 ALA B CA 1
ATOM 2396 C C . ALA B 1 94 ? -18.922 -25.828 -3.117 1 97.69 94 ALA B C 1
ATOM 2398 O O . ALA B 1 94 ? -19.297 -26.797 -3.787 1 97.69 94 ALA B O 1
ATOM 2399 N N . ALA B 1 95 ? -17.734 -25.281 -3.266 1 95.69 95 ALA B N 1
ATOM 2400 C CA . ALA B 1 95 ? -16.797 -25.766 -4.281 1 95.69 95 ALA B CA 1
ATOM 2401 C C . ALA B 1 95 ? -16.281 -27.156 -3.945 1 95.69 95 ALA B C 1
ATOM 2403 O O . ALA B 1 95 ? -16.031 -27.469 -2.781 1 95.69 95 ALA B O 1
ATOM 2404 N N . ASN B 1 96 ? -16.156 -27.969 -5.031 1 94.12 96 ASN B N 1
ATOM 2405 C CA . ASN B 1 96 ? -15.711 -29.344 -4.797 1 94.12 96 ASN B CA 1
ATOM 2406 C C . ASN B 1 96 ? -14.578 -29.734 -5.742 1 94.12 96 ASN B C 1
ATOM 2408 O O . ASN B 1 96 ? -14.062 -30.844 -5.676 1 94.12 96 ASN B O 1
ATOM 2412 N N . ASP B 1 97 ? -14.227 -28.859 -6.602 1 92.31 97 ASP B N 1
ATOM 2413 C CA . ASP B 1 97 ? -13.133 -29.109 -7.531 1 92.31 97 ASP B CA 1
ATOM 2414 C C . ASP B 1 97 ? -12.445 -27.812 -7.938 1 92.31 97 ASP B C 1
ATOM 2416 O O . ASP B 1 97 ? -12.828 -26.734 -7.477 1 92.31 97 ASP B O 1
ATOM 2420 N N . ARG B 1 98 ? -11.445 -27.969 -8.719 1 86 98 ARG B N 1
ATOM 2421 C CA . ARG B 1 98 ? -10.641 -26.812 -9.133 1 86 98 ARG B CA 1
ATOM 2422 C C . ARG B 1 98 ? -11.469 -25.828 -9.938 1 86 98 ARG B C 1
ATOM 2424 O O . ARG B 1 98 ? -11.312 -24.609 -9.789 1 86 98 ARG B O 1
ATOM 2431 N N . GLU B 1 99 ? -12.211 -26.359 -10.781 1 90.5 99 GLU B N 1
ATOM 2432 C CA . GLU B 1 99 ? -13.023 -25.484 -11.625 1 90.5 99 GLU B CA 1
ATOM 2433 C C . GLU B 1 99 ? -13.953 -24.609 -10.781 1 90.5 99 GLU B C 1
ATOM 2435 O O . GLU B 1 99 ? -14.062 -23.406 -11.016 1 90.5 99 GLU B O 1
ATOM 2440 N N . SER B 1 100 ? -14.578 -25.234 -9.805 1 94.12 100 SER B N 1
ATOM 2441 C CA . SER B 1 100 ? -15.484 -24.484 -8.938 1 94.12 100 SER B CA 1
ATOM 2442 C C . SER B 1 100 ? -14.719 -23.5 -8.062 1 94.12 100 SER B C 1
ATOM 2444 O O . SER B 1 100 ? -15.234 -22.438 -7.719 1 94.12 100 SER B O 1
ATOM 2446 N N . LEU B 1 101 ? -13.508 -23.797 -7.691 1 92.12 101 LEU B N 1
ATOM 2447 C CA . LEU B 1 101 ? -12.648 -22.875 -6.965 1 92.12 101 LEU B CA 1
ATOM 2448 C C . LEU B 1 101 ? -12.352 -21.641 -7.809 1 92.12 101 LEU B C 1
ATOM 2450 O O . LEU B 1 101 ? -12.492 -20.516 -7.332 1 92.12 101 LEU B O 1
ATOM 2454 N N . VAL B 1 102 ? -11.953 -21.891 -9.055 1 89.75 102 VAL B N 1
ATOM 2455 C CA . VAL B 1 102 ? -11.625 -20.797 -9.969 1 89.75 102 VAL B CA 1
ATOM 2456 C C . VAL B 1 102 ? -12.852 -19.922 -10.188 1 89.75 102 VAL B C 1
ATOM 2458 O O . VAL B 1 102 ? -12.75 -18.688 -10.188 1 89.75 102 VAL B O 1
ATOM 2461 N N . GLN B 1 103 ? -13.977 -20.516 -10.305 1 93.81 103 GLN B N 1
ATOM 2462 C CA . GLN B 1 103 ? -15.219 -19.781 -10.516 1 93.81 103 GLN B CA 1
ATOM 2463 C C . GLN B 1 103 ? -15.547 -18.906 -9.312 1 93.81 103 GLN B C 1
ATOM 2465 O O . GLN B 1 103 ? -16.094 -17.797 -9.461 1 93.81 103 GLN B O 1
ATOM 2470 N N . ALA B 1 104 ? -15.281 -19.406 -8.156 1 94.94 104 ALA B N 1
ATOM 2471 C CA . ALA B 1 104 ? -15.523 -18.641 -6.945 1 94.94 104 ALA B CA 1
ATOM 2472 C C . ALA B 1 104 ? -14.688 -17.359 -6.93 1 94.94 104 ALA B C 1
ATOM 2474 O O . ALA B 1 104 ? -15.211 -16.266 -6.672 1 94.94 104 ALA B O 1
ATOM 2475 N N . TYR B 1 105 ? -13.445 -17.438 -7.254 1 92.44 105 TYR B N 1
ATOM 2476 C CA . TYR B 1 105 ? -12.562 -16.281 -7.246 1 92.44 105 TYR B CA 1
ATOM 2477 C C . TYR B 1 105 ? -12.875 -15.352 -8.414 1 92.44 105 TYR B C 1
ATOM 2479 O O . TYR B 1 105 ? -12.789 -14.133 -8.281 1 92.44 105 TYR B O 1
ATOM 2487 N N . GLN B 1 106 ? -13.203 -15.906 -9.555 1 93.44 106 GLN B N 1
ATOM 2488 C CA . GLN B 1 106 ? -13.648 -15.086 -10.672 1 93.44 106 GLN B CA 1
ATOM 2489 C C . GLN B 1 106 ? -14.922 -14.32 -10.328 1 93.44 106 GLN B C 1
ATOM 2491 O O . GLN B 1 106 ? -15.094 -13.172 -10.734 1 93.44 106 GLN B O 1
ATOM 2496 N N . GLY B 1 107 ? -15.828 -15.023 -9.609 1 96.12 107 GLY B N 1
ATOM 2497 C CA . GLY B 1 107 ? -17.016 -14.352 -9.117 1 96.12 107 GLY B CA 1
ATOM 2498 C C . GLY B 1 107 ? -16.719 -13.188 -8.195 1 96.12 107 GLY B C 1
ATOM 2499 O O . GLY B 1 107 ? -17.359 -12.141 -8.281 1 96.12 107 GLY B O 1
ATOM 2500 N N . LEU B 1 108 ? -15.75 -13.367 -7.352 1 96.06 108 LEU B N 1
ATOM 2501 C CA . LEU B 1 108 ? -15.312 -12.289 -6.469 1 96.06 108 LEU B CA 1
ATOM 2502 C C . LEU B 1 108 ? -14.82 -11.094 -7.273 1 96.06 108 LEU B C 1
ATOM 2504 O O . LEU B 1 108 ? -15.188 -9.953 -6.988 1 96.06 108 LEU B O 1
ATOM 2508 N N . ALA B 1 109 ? -14 -11.32 -8.297 1 94.12 109 ALA B N 1
ATOM 2509 C CA . ALA B 1 109 ? -13.5 -10.258 -9.164 1 94.12 109 ALA B CA 1
ATOM 2510 C C . ALA B 1 109 ? -14.648 -9.547 -9.875 1 94.12 109 ALA B C 1
ATOM 2512 O O . ALA B 1 109 ? -14.68 -8.312 -9.945 1 94.12 109 ALA B O 1
ATOM 2513 N N . ARG B 1 110 ? -15.562 -10.297 -10.344 1 94.5 110 ARG B N 1
ATOM 2514 C CA . ARG B 1 110 ? -16.703 -9.75 -11.062 1 94.5 110 ARG B CA 1
ATOM 2515 C C . ARG B 1 110 ? -17.531 -8.836 -10.156 1 94.5 110 ARG B C 1
ATOM 2517 O O . ARG B 1 110 ? -18.109 -7.848 -10.625 1 94.5 110 ARG B O 1
ATOM 2524 N N . ASP B 1 111 ? -17.562 -9.227 -8.922 1 96 111 ASP B N 1
ATOM 2525 C CA . ASP B 1 111 ? -18.328 -8.43 -7.961 1 96 111 ASP B CA 1
ATOM 2526 C C . ASP B 1 111 ? -17.578 -7.168 -7.562 1 96 111 ASP B C 1
ATOM 2528 O O . ASP B 1 111 ? -18.188 -6.117 -7.344 1 96 111 ASP B O 1
ATOM 2532 N N . LEU B 1 112 ? -16.297 -7.25 -7.48 1 94.88 112 LEU B N 1
ATOM 2533 C CA . LEU B 1 112 ? -15.5 -6.168 -6.906 1 94.88 112 LEU B CA 1
ATOM 2534 C C . LEU B 1 112 ? -15.148 -5.129 -7.965 1 94.88 112 LEU B C 1
ATOM 2536 O O . LEU B 1 112 ? -15.039 -3.939 -7.66 1 94.88 112 LEU B O 1
ATOM 2540 N N . ILE B 1 113 ? -14.969 -5.516 -9.211 1 93.62 113 ILE B N 1
ATOM 2541 C CA . ILE B 1 113 ? -14.5 -4.625 -10.273 1 93.62 113 ILE B CA 1
ATOM 2542 C C . ILE B 1 113 ? -15.5 -3.49 -10.469 1 93.62 113 ILE B C 1
ATOM 2544 O O . ILE B 1 113 ? -15.125 -2.314 -10.461 1 93.62 113 ILE B O 1
ATOM 2548 N N . PRO B 1 114 ? -16.812 -3.752 -10.531 1 93.12 114 PRO B N 1
ATOM 2549 C CA . PRO B 1 114 ? -17.766 -2.648 -10.664 1 93.12 114 PRO B CA 1
ATOM 2550 C C . PRO B 1 114 ? -17.75 -1.713 -9.453 1 93.12 114 PRO B C 1
ATOM 2552 O O . PRO B 1 114 ? -18 -0.512 -9.602 1 93.12 114 PRO B O 1
ATOM 2555 N N . VAL B 1 115 ? -17.516 -2.23 -8.297 1 92.38 115 VAL B N 1
ATOM 2556 C CA . VAL B 1 115 ? -17.406 -1.401 -7.102 1 92.38 115 VAL B CA 1
ATOM 2557 C C . VAL B 1 115 ? -16.234 -0.429 -7.246 1 92.38 115 VAL B C 1
ATOM 2559 O O . VAL B 1 115 ? -16.391 0.77 -7 1 92.38 115 VAL B O 1
ATOM 2562 N N . ALA B 1 116 ? -15.117 -0.951 -7.656 1 91.25 116 ALA B N 1
ATOM 2563 C CA . ALA B 1 116 ? -13.93 -0.127 -7.84 1 91.25 116 ALA B CA 1
ATOM 2564 C C . ALA B 1 116 ? -14.164 0.962 -8.883 1 91.25 116 ALA B C 1
ATOM 2566 O O . ALA B 1 116 ? -13.758 2.111 -8.688 1 91.25 116 ALA B O 1
ATOM 2567 N N . VAL B 1 117 ? -14.844 0.672 -9.93 1 89.88 117 VAL B N 1
ATOM 2568 C CA . VAL B 1 117 ? -15.094 1.608 -11.023 1 89.88 117 VAL B CA 1
ATOM 2569 C C . VAL B 1 117 ? -16.141 2.633 -10.602 1 89.88 117 VAL B C 1
ATOM 2571 O O . VAL B 1 117 ? -16.031 3.814 -10.938 1 89.88 117 VAL B O 1
ATOM 2574 N N . GLY B 1 118 ? -17.109 2.201 -9.836 1 92.81 118 GLY B N 1
ATOM 2575 C CA . GLY B 1 118 ? -18.203 3.07 -9.414 1 92.81 118 GLY B CA 1
ATOM 2576 C C . GLY B 1 118 ? -17.812 4 -8.273 1 92.81 118 GLY B C 1
ATOM 2577 O O . GLY B 1 118 ? -18.453 5.035 -8.07 1 92.81 118 GLY B O 1
ATOM 2578 N N . TYR B 1 119 ? -16.797 3.604 -7.547 1 95.94 119 TYR B N 1
ATOM 2579 C CA . TYR B 1 119 ? -16.344 4.387 -6.406 1 95.94 119 TYR B CA 1
ATOM 2580 C C . TYR B 1 119 ? -14.844 4.68 -6.512 1 95.94 119 TYR B C 1
ATOM 2582 O O . TYR B 1 119 ? -14.102 4.508 -5.547 1 95.94 119 TYR B O 1
ATOM 2590 N N . LEU B 1 120 ? -14.453 5.113 -7.664 1 94.88 120 LEU B N 1
ATOM 2591 C CA . LEU B 1 120 ? -13.047 5.23 -8.023 1 94.88 120 LEU B CA 1
ATOM 2592 C C . LEU B 1 120 ? -12.297 6.098 -7.012 1 94.88 120 LEU B C 1
ATOM 2594 O O . LEU B 1 120 ? -11.234 5.711 -6.527 1 94.88 120 LEU B O 1
ATOM 2598 N N . ASP B 1 121 ? -12.883 7.219 -6.664 1 96.75 121 ASP B N 1
ATOM 2599 C CA . ASP B 1 121 ? -12.195 8.148 -5.77 1 96.75 121 ASP B CA 1
ATOM 2600 C C . ASP B 1 121 ? -12.102 7.586 -4.355 1 96.75 121 ASP B C 1
ATOM 2602 O O . ASP B 1 121 ? -11.102 7.801 -3.662 1 96.75 121 ASP B O 1
ATOM 2606 N N . VAL B 1 122 ? -13.086 6.898 -3.889 1 97.81 122 VAL B N 1
ATOM 2607 C CA . VAL B 1 122 ? -13.078 6.293 -2.562 1 97.81 122 VAL B CA 1
ATOM 2608 C C . VAL B 1 122 ? -12.039 5.176 -2.514 1 97.81 122 VAL B C 1
ATOM 2610 O O . VAL B 1 122 ? -11.273 5.07 -1.55 1 97.81 122 VAL B O 1
ATOM 2613 N N . VAL B 1 123 ? -11.977 4.398 -3.584 1 97.06 123 VAL B N 1
ATOM 2614 C CA . VAL B 1 123 ? -11 3.312 -3.67 1 97.06 123 VAL B CA 1
ATOM 2615 C C . VAL B 1 123 ? -9.586 3.887 -3.719 1 97.06 123 VAL B C 1
ATOM 2617 O O . VAL B 1 123 ? -8.68 3.379 -3.053 1 97.06 123 VAL B O 1
ATOM 2620 N N . ARG B 1 124 ? -9.453 4.918 -4.496 1 96.94 124 ARG B N 1
ATOM 2621 C CA . ARG B 1 124 ? -8.164 5.594 -4.539 1 96.94 124 ARG B CA 1
ATOM 2622 C C . ARG B 1 124 ? -7.742 6.059 -3.148 1 96.94 124 ARG B C 1
ATOM 2624 O O . ARG B 1 124 ? -6.598 5.852 -2.74 1 96.94 124 ARG B O 1
ATOM 2631 N N . LEU B 1 125 ? -8.625 6.688 -2.461 1 97.94 125 LEU B N 1
ATOM 2632 C CA . LEU B 1 125 ? -8.305 7.16 -1.118 1 97.94 125 LEU B CA 1
ATOM 2633 C C . LEU B 1 125 ? -7.961 5.996 -0.197 1 97.94 125 LEU B C 1
ATOM 2635 O O . LEU B 1 125 ? -7.039 6.09 0.614 1 97.94 125 LEU B O 1
ATOM 2639 N N . TYR B 1 126 ? -8.672 4.906 -0.313 1 98.31 126 TYR B N 1
ATOM 2640 C CA . TYR B 1 126 ? -8.375 3.709 0.464 1 98.31 126 TYR B CA 1
ATOM 2641 C C . TYR B 1 126 ? -6.938 3.252 0.231 1 98.31 126 TYR B C 1
ATOM 2643 O O . TYR B 1 126 ? -6.188 3.027 1.185 1 98.31 126 TYR B O 1
ATOM 2651 N N . LEU B 1 127 ? -6.57 3.129 -1 1 97.38 127 LEU B N 1
ATOM 2652 C CA . LEU B 1 127 ? -5.25 2.629 -1.358 1 97.38 127 LEU B CA 1
ATOM 2653 C C . LEU B 1 127 ? -4.16 3.58 -0.875 1 97.38 127 LEU B C 1
ATOM 2655 O O . LEU B 1 127 ? -3.07 3.143 -0.494 1 97.38 127 LEU B O 1
ATOM 2659 N N . GLN B 1 128 ? -4.445 4.812 -0.839 1 96.12 128 GLN B N 1
ATOM 2660 C CA . GLN B 1 128 ? -3.482 5.824 -0.421 1 96.12 128 GLN B CA 1
ATOM 2661 C C . GLN B 1 128 ? -3.299 5.816 1.094 1 96.12 128 GLN B C 1
ATOM 2663 O O . GLN B 1 128 ? -2.215 6.125 1.594 1 96.12 128 GLN B O 1
ATOM 2668 N N . GLU B 1 129 ? -4.348 5.383 1.819 1 96.31 129 GLU B N 1
ATOM 2669 C CA . GLU B 1 129 ? -4.371 5.703 3.244 1 96.31 129 GLU B CA 1
ATOM 2670 C C . GLU B 1 129 ? -4.355 4.434 4.094 1 96.31 129 GLU B C 1
ATOM 2672 O O . GLU B 1 129 ? -4.109 4.492 5.301 1 96.31 129 GLU B O 1
ATOM 2677 N N . ASN B 1 130 ? -4.535 3.324 3.51 1 96.62 130 ASN B N 1
ATOM 2678 C CA . ASN B 1 130 ? -4.902 2.141 4.281 1 96.62 130 ASN B CA 1
ATOM 2679 C C . ASN B 1 130 ? -3.701 1.558 5.02 1 96.62 130 ASN B C 1
ATOM 2681 O O . ASN B 1 130 ? -3.855 0.665 5.855 1 96.62 130 ASN B O 1
ATOM 2685 N N . ARG B 1 131 ? -2.539 2.074 4.789 1 95.69 131 ARG B N 1
ATOM 2686 C CA . ARG B 1 131 ? -1.344 1.488 5.383 1 95.69 131 ARG B CA 1
ATOM 2687 C C . ARG B 1 131 ? -0.799 2.371 6.5 1 95.69 131 ARG B C 1
ATOM 2689 O O . ARG B 1 131 ? 0.114 1.971 7.227 1 95.69 131 ARG B O 1
ATOM 2696 N N . ALA B 1 132 ? -1.322 3.559 6.641 1 92.12 132 ALA B N 1
ATOM 2697 C CA . ALA B 1 132 ? -0.944 4.477 7.711 1 92.12 132 ALA B CA 1
ATOM 2698 C C . ALA B 1 132 ? -1.585 4.07 9.031 1 92.12 132 ALA B C 1
ATOM 2700 O O . ALA B 1 132 ? -2.555 3.307 9.055 1 92.12 132 ALA B O 1
ATOM 2701 N N . PRO B 1 133 ? -1.061 4.617 10.148 1 89.69 133 PRO B N 1
ATOM 2702 C CA . PRO B 1 133 ? -1.671 4.301 11.445 1 89.69 133 PRO B CA 1
ATOM 2703 C C . PRO B 1 133 ? -3.154 4.66 11.5 1 89.69 133 PRO B C 1
ATOM 2705 O O . PRO B 1 133 ? -3.555 5.723 11.016 1 89.69 133 PRO B O 1
ATOM 2708 N N . GLY B 1 134 ? -3.912 3.783 12.078 1 90.81 134 GLY B N 1
ATOM 2709 C CA . GLY B 1 134 ? -5.363 3.877 12.078 1 90.81 134 GLY B CA 1
ATOM 2710 C C . GLY B 1 134 ? -5.914 4.672 13.25 1 90.81 134 GLY B C 1
ATOM 2711 O O . GLY B 1 134 ? -6.816 4.211 13.945 1 90.81 134 GLY B O 1
ATOM 2712 N N . HIS B 1 135 ? -5.418 5.855 13.5 1 90 135 HIS B N 1
ATOM 2713 C CA . HIS B 1 135 ? -5.93 6.695 14.57 1 90 135 HIS B CA 1
ATOM 2714 C C . HIS B 1 135 ? -6.789 7.828 14.031 1 90 135 HIS B C 1
ATOM 2716 O O . HIS B 1 135 ? -6.715 8.156 12.844 1 90 135 HIS B O 1
ATOM 2722 N N . GLY B 1 136 ? -7.684 8.258 14.883 1 92.31 136 GLY B N 1
ATOM 2723 C CA . GLY B 1 136 ? -8.516 9.391 14.508 1 92.31 136 GLY B CA 1
ATOM 2724 C C . GLY B 1 136 ? -9.367 9.117 13.281 1 92.31 136 GLY B C 1
ATOM 2725 O O . GLY B 1 136 ? -10.055 8.094 13.203 1 92.31 136 GLY B O 1
ATOM 2726 N N . ALA B 1 137 ? -9.281 10.039 12.344 1 95.81 137 ALA B N 1
ATOM 2727 C CA . ALA B 1 137 ? -10.172 10 11.188 1 95.81 137 ALA B CA 1
ATOM 2728 C C . ALA B 1 137 ? -9.766 8.898 10.219 1 95.81 137 ALA B C 1
ATOM 2730 O O . ALA B 1 137 ? -10.531 8.531 9.32 1 95.81 137 ALA B O 1
ATOM 2731 N N . ARG B 1 138 ? -8.641 8.211 10.445 1 95.62 138 ARG B N 1
ATOM 2732 C CA . ARG B 1 138 ? -8.203 7.121 9.578 1 95.62 138 ARG B CA 1
ATOM 2733 C C . ARG B 1 138 ? -8.719 5.777 10.086 1 95.62 138 ARG B C 1
ATOM 2735 O O . ARG B 1 138 ? -8.609 4.766 9.383 1 95.62 138 ARG B O 1
ATOM 2742 N N . ALA B 1 139 ? -9.234 5.742 11.219 1 96.25 139 ALA B N 1
ATOM 2743 C CA . ALA B 1 139 ? -9.625 4.496 11.875 1 96.25 139 ALA B CA 1
ATOM 2744 C C . ALA B 1 139 ? -10.562 3.682 10.984 1 96.25 139 ALA B C 1
ATOM 2746 O O . ALA B 1 139 ? -10.375 2.473 10.82 1 96.25 139 ALA B O 1
ATOM 2747 N N . PRO B 1 140 ? -11.57 4.344 10.328 1 97.06 140 PRO B N 1
ATOM 2748 C CA . PRO B 1 140 ? -12.461 3.551 9.477 1 97.06 140 PRO B CA 1
ATOM 2749 C C . PRO B 1 140 ? -11.734 2.93 8.281 1 97.06 140 PRO B C 1
ATOM 2751 O O . PRO B 1 140 ? -12.102 1.839 7.836 1 97.06 140 PRO B O 1
ATOM 2754 N N . ILE B 1 141 ? -10.789 3.555 7.77 1 97.62 141 ILE B N 1
ATOM 2755 C CA . ILE B 1 141 ? -10.016 3.049 6.637 1 97.62 141 ILE B CA 1
ATOM 2756 C C . ILE B 1 141 ? -9.219 1.82 7.062 1 97.62 141 ILE B C 1
ATOM 2758 O O . ILE B 1 141 ? -9.234 0.793 6.383 1 97.62 141 ILE B O 1
ATOM 2762 N N . ARG B 1 142 ? -8.578 1.984 8.203 1 95.06 142 ARG B N 1
ATOM 2763 C CA . ARG B 1 142 ? -7.797 0.87 8.727 1 95.06 142 ARG B CA 1
ATOM 2764 C C . ARG B 1 142 ? -8.695 -0.309 9.086 1 95.06 142 ARG B C 1
ATOM 2766 O O . ARG B 1 142 ? -8.32 -1.466 8.883 1 95.06 142 ARG B O 1
ATOM 2773 N N . ALA B 1 143 ? -9.812 -0.032 9.609 1 95.56 143 ALA B N 1
ATOM 2774 C CA . ALA B 1 143 ? -10.766 -1.093 9.93 1 95.56 143 ALA B CA 1
ATOM 2775 C C . ALA B 1 143 ? -11.164 -1.861 8.672 1 95.56 143 ALA B C 1
ATOM 2777 O O . ALA B 1 143 ? -11.273 -3.09 8.695 1 95.56 143 ALA B O 1
ATOM 2778 N N . LEU B 1 144 ? -11.438 -1.127 7.613 1 97 144 LEU B N 1
ATOM 2779 C CA . LEU B 1 144 ? -11.781 -1.763 6.344 1 97 144 LEU B CA 1
ATOM 2780 C C . LEU B 1 144 ? -10.633 -2.633 5.848 1 97 144 LEU B C 1
ATOM 2782 O O . LEU B 1 144 ? -10.852 -3.758 5.391 1 97 144 LEU B O 1
ATOM 2786 N N . ALA B 1 145 ? -9.43 -2.16 5.941 1 96.88 145 ALA B N 1
ATOM 2787 C CA . ALA B 1 145 ? -8.25 -2.916 5.52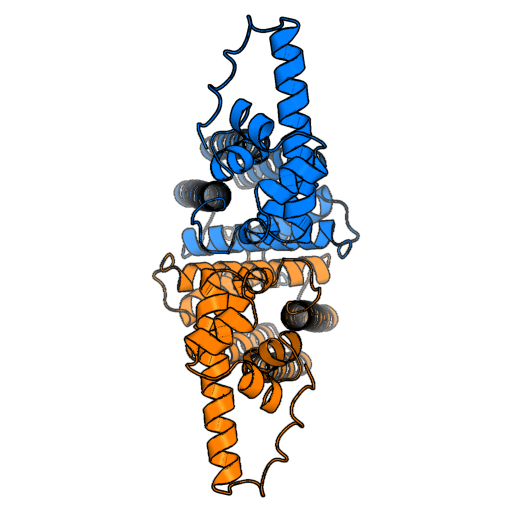3 1 96.88 145 ALA B CA 1
ATOM 2788 C C . ALA B 1 145 ? -8.125 -4.211 6.32 1 96.88 145 ALA B C 1
ATOM 2790 O O . ALA B 1 145 ? -7.848 -5.27 5.75 1 96.88 145 ALA B O 1
ATOM 2791 N N . LEU B 1 146 ? -8.312 -4.125 7.605 1 95.19 146 LEU B N 1
ATOM 2792 C CA . LEU B 1 146 ? -8.219 -5.293 8.469 1 95.19 146 LEU B CA 1
ATOM 2793 C C . LEU B 1 146 ? -9.328 -6.297 8.148 1 95.19 146 LEU B C 1
ATOM 2795 O O . LEU B 1 146 ? -9.102 -7.508 8.172 1 95.19 146 LEU B O 1
ATOM 2799 N N . ASP B 1 147 ? -10.477 -5.789 7.863 1 96.5 147 ASP B N 1
ATOM 2800 C CA . ASP B 1 147 ? -11.594 -6.648 7.484 1 96.5 147 ASP B CA 1
ATOM 2801 C C . ASP B 1 147 ? -11.297 -7.395 6.188 1 96.5 147 ASP B C 1
ATOM 2803 O O . ASP B 1 147 ? -11.578 -8.586 6.074 1 96.5 147 ASP B O 1
ATOM 2807 N N . ILE B 1 148 ? -10.781 -6.719 5.246 1 97.19 148 ILE B N 1
ATOM 2808 C CA . ILE B 1 148 ? -10.422 -7.312 3.965 1 97.19 148 ILE B CA 1
ATOM 2809 C C . ILE B 1 148 ? -9.375 -8.406 4.18 1 97.19 148 ILE B C 1
ATOM 2811 O O . ILE B 1 148 ? -9.516 -9.516 3.654 1 97.19 148 ILE B O 1
ATOM 2815 N N . GLU B 1 149 ? -8.375 -8.109 4.93 1 96.5 149 GLU B N 1
ATOM 2816 C CA . GLU B 1 149 ? -7.336 -9.086 5.23 1 96.5 149 GLU B CA 1
ATOM 2817 C C . GLU B 1 149 ? -7.914 -10.32 5.918 1 96.5 149 GLU B C 1
ATOM 2819 O O . GLU B 1 149 ? -7.625 -11.445 5.523 1 96.5 149 GLU B O 1
ATOM 2824 N N . LYS B 1 150 ? -8.688 -10.078 6.938 1 97.06 150 LYS B N 1
ATOM 2825 C CA . LYS B 1 150 ? -9.297 -11.172 7.695 1 97.06 150 LYS B CA 1
ATOM 2826 C C . LYS B 1 150 ? -10.125 -12.078 6.789 1 97.06 150 LYS B C 1
ATOM 2828 O O . LYS B 1 150 ? -10.031 -13.305 6.875 1 97.06 150 LYS B O 1
ATOM 2833 N N . ASN B 1 151 ? -10.914 -11.5 5.973 1 97.69 151 ASN B N 1
ATOM 2834 C CA . ASN B 1 151 ? -11.758 -12.273 5.07 1 97.69 151 ASN B CA 1
ATOM 2835 C C . ASN B 1 151 ? -10.93 -13.008 4.02 1 97.69 151 ASN B C 1
ATOM 2837 O O . ASN B 1 151 ? -11.25 -14.141 3.658 1 97.69 151 ASN B O 1
ATOM 2841 N N . ALA B 1 152 ? -9.914 -12.383 3.5 1 96.88 152 ALA B N 1
ATOM 2842 C CA . ALA B 1 152 ? -9.031 -13.039 2.539 1 96.88 152 ALA B CA 1
ATOM 2843 C C . ALA B 1 152 ? -8.391 -14.281 3.145 1 96.88 152 ALA B C 1
ATOM 2845 O O . ALA B 1 152 ? -8.297 -15.32 2.49 1 96.88 152 ALA B O 1
ATOM 2846 N N . VAL B 1 153 ? -7.918 -14.164 4.371 1 96.38 153 VAL B N 1
ATOM 2847 C CA . VAL B 1 153 ? -7.324 -15.297 5.066 1 96.38 153 VAL B CA 1
ATOM 2848 C C . VAL B 1 153 ? -8.359 -16.406 5.234 1 96.38 153 VAL B C 1
ATOM 2850 O O . VAL B 1 153 ? -8.078 -17.578 4.953 1 96.38 153 VAL B O 1
ATOM 2853 N N . LYS B 1 154 ? -9.539 -16.016 5.648 1 97.94 154 LYS B N 1
ATOM 2854 C CA . LYS B 1 154 ? -10.617 -16.969 5.828 1 97.94 154 LYS B CA 1
ATOM 2855 C C . LYS B 1 154 ? -10.922 -17.703 4.523 1 97.94 154 LYS B C 1
ATOM 2857 O O . LYS B 1 154 ? -11.07 -18.938 4.516 1 97.94 154 LYS B O 1
ATOM 2862 N N . LEU B 1 155 ? -11.039 -16.984 3.438 1 96.81 155 LEU B N 1
ATOM 2863 C CA . LEU B 1 155 ? -11.312 -17.594 2.139 1 96.81 155 LEU B CA 1
ATOM 2864 C C . LEU B 1 155 ? -10.227 -18.594 1.772 1 96.81 155 LEU B C 1
ATOM 2866 O O . LEU B 1 155 ? -10.523 -19.703 1.296 1 96.81 155 LEU B O 1
ATOM 2870 N N . THR B 1 156 ? -8.977 -18.281 1.999 1 94.06 156 THR B N 1
ATOM 2871 C CA . THR B 1 156 ? -7.852 -19.156 1.702 1 94.06 156 THR B CA 1
ATOM 2872 C C . THR B 1 156 ? -7.891 -20.406 2.582 1 94.06 156 THR B C 1
ATOM 2874 O O . THR B 1 156 ? -7.648 -21.516 2.105 1 94.06 156 THR B O 1
ATOM 2877 N N . GLU B 1 157 ? -8.203 -20.219 3.842 1 95.62 157 GLU B N 1
ATOM 2878 C CA . GLU B 1 157 ? -8.289 -21.328 4.781 1 95.62 157 GLU B CA 1
ATOM 2879 C C . GLU B 1 157 ? -9.375 -22.312 4.367 1 95.62 157 GLU B C 1
ATOM 2881 O O . GLU B 1 157 ? -9.188 -23.531 4.457 1 95.62 157 GLU B O 1
ATOM 2886 N N . ILE B 1 158 ? -10.492 -21.828 3.92 1 96.31 158 ILE B N 1
ATOM 2887 C CA . ILE B 1 158 ? -11.578 -22.688 3.439 1 96.31 158 ILE B CA 1
ATOM 2888 C C . ILE B 1 158 ? -11.094 -23.531 2.26 1 96.31 158 ILE B C 1
ATOM 2890 O O . ILE B 1 158 ? -11.297 -24.734 2.227 1 96.31 158 ILE B O 1
ATOM 2894 N N . ALA B 1 159 ? -10.445 -22.906 1.299 1 93.31 159 ALA B N 1
ATOM 2895 C CA . ALA B 1 159 ? -9.961 -23.594 0.109 1 93.31 159 ALA B CA 1
ATOM 2896 C C . ALA B 1 159 ? -8.93 -24.656 0.476 1 93.31 159 ALA B C 1
ATOM 2898 O O . ALA B 1 159 ? -8.891 -25.719 -0.139 1 93.31 159 ALA B O 1
ATOM 2899 N N . VAL B 1 160 ? -8.086 -24.406 1.48 1 91.06 160 VAL B N 1
ATOM 2900 C CA . VAL B 1 160 ? -7.07 -25.344 1.95 1 91.06 160 VAL B CA 1
ATOM 2901 C C . VAL B 1 160 ? -7.742 -26.5 2.678 1 91.06 160 VAL B C 1
ATOM 2903 O O . VAL B 1 160 ? -7.395 -27.672 2.455 1 91.06 160 VAL B O 1
ATOM 2906 N N . GLN B 1 161 ? -8.648 -26.156 3.545 1 94.19 161 GLN B N 1
ATOM 2907 C CA . GLN B 1 161 ? -9.359 -27.188 4.305 1 94.19 161 GLN B CA 1
ATOM 2908 C C . GLN B 1 161 ? -10.078 -28.156 3.377 1 94.19 161 GLN B C 1
ATOM 2910 O O . GLN B 1 161 ? -10.141 -29.359 3.654 1 94.19 161 GLN B O 1
ATOM 2915 N N . LYS B 1 162 ? -10.555 -27.703 2.295 1 93.31 162 LYS B N 1
ATOM 2916 C CA . LYS B 1 162 ? -11.273 -28.516 1.321 1 93.31 162 LYS B CA 1
ATOM 2917 C C . LYS B 1 162 ? -10.305 -29.219 0.365 1 93.31 162 LYS B C 1
ATOM 2919 O O . LYS B 1 162 ? -10.734 -29.875 -0.584 1 93.31 162 LYS B O 1
ATOM 2924 N N . GLU B 1 163 ? -9.031 -28.922 0.534 1 90.62 163 GLU B N 1
ATOM 2925 C CA . GLU B 1 163 ? -7.941 -29.531 -0.23 1 90.62 163 GLU B CA 1
ATOM 2926 C C . GLU B 1 163 ? -7.98 -29.078 -1.69 1 90.62 163 GLU B C 1
ATOM 2928 O O . GLU B 1 163 ? -7.57 -29.828 -2.582 1 90.62 163 GLU B O 1
ATOM 2933 N N . LEU B 1 164 ? -8.602 -27.984 -1.879 1 88 164 LEU B N 1
ATOM 2934 C CA . LEU B 1 164 ? -8.633 -27.422 -3.221 1 88 164 LEU B CA 1
ATOM 2935 C C . LEU B 1 164 ? -7.375 -26.594 -3.492 1 88 164 LEU B C 1
ATOM 2937 O O . LEU B 1 164 ? -7.027 -26.359 -4.648 1 88 164 LEU B O 1
ATOM 2941 N N . LEU B 1 165 ? -6.797 -26.125 -2.406 1 85.38 165 LEU B N 1
ATOM 2942 C CA . LEU B 1 165 ? -5.527 -25.406 -2.465 1 85.38 165 LEU B CA 1
ATOM 2943 C C . LEU B 1 165 ? -4.512 -26.031 -1.508 1 85.38 165 LEU B C 1
ATOM 2945 O O . LEU B 1 165 ? -4.879 -26.516 -0.44 1 85.38 165 LEU B O 1
ATOM 2949 N N . ARG B 1 166 ? -3.271 -26.016 -1.985 1 82.81 166 ARG B N 1
ATOM 2950 C CA . ARG B 1 166 ? -2.156 -26.406 -1.122 1 82.81 166 ARG B CA 1
ATOM 2951 C C . ARG B 1 166 ? -1.192 -25.234 -0.933 1 82.81 166 ARG B C 1
ATOM 2953 O O . ARG B 1 166 ? -0.495 -24.844 -1.87 1 82.81 166 ARG B O 1
ATOM 2960 N N . VAL B 1 167 ? -1.226 -24.688 0.24 1 82.81 167 VAL B N 1
ATOM 2961 C CA . VAL B 1 167 ? -0.32 -23.578 0.555 1 82.81 167 VAL B CA 1
ATOM 2962 C C . VAL B 1 167 ? 0.318 -23.812 1.923 1 82.81 167 VAL B C 1
ATOM 2964 O O . VAL B 1 167 ? -0.333 -24.312 2.842 1 82.81 167 VAL B O 1
ATOM 2967 N N . PRO B 1 168 ? 1.608 -23.547 1.958 1 79.44 168 PRO B N 1
ATOM 2968 C CA . PRO B 1 168 ? 2.275 -23.781 3.242 1 79.44 168 PRO B CA 1
ATOM 2969 C C . PRO B 1 168 ? 1.715 -22.906 4.363 1 79.44 168 PRO B C 1
ATOM 2971 O O . PRO B 1 168 ? 1.657 -23.328 5.516 1 79.44 168 PRO B O 1
ATOM 2974 N N . ASP B 1 169 ? 1.316 -21.719 4.113 1 88.56 169 ASP B N 1
ATOM 2975 C CA . ASP B 1 169 ? 0.784 -20.766 5.074 1 88.56 169 ASP B CA 1
ATOM 2976 C C . ASP B 1 169 ? -0.322 -19.906 4.449 1 88.56 169 ASP B C 1
ATOM 2978 O O . ASP B 1 169 ? -0.043 -18.984 3.695 1 88.56 169 ASP B O 1
ATOM 2982 N N . PRO B 1 170 ? -1.566 -20.156 4.867 1 90.38 170 PRO B N 1
ATOM 2983 C CA . PRO B 1 170 ? -2.697 -19.453 4.273 1 90.38 170 PRO B CA 1
ATOM 2984 C C . PRO B 1 170 ? -2.629 -17.938 4.504 1 90.38 170 PRO B C 1
ATOM 2986 O O . PRO B 1 170 ? -3.072 -17.156 3.66 1 90.38 170 PRO B O 1
ATOM 2989 N N . ARG B 1 171 ? -2.135 -17.562 5.625 1 94.06 171 ARG B N 1
ATOM 2990 C CA . ARG B 1 171 ? -2.053 -16.141 5.926 1 94.06 171 ARG B CA 1
ATOM 2991 C C . ARG B 1 171 ? -1.074 -15.438 4.992 1 94.06 171 ARG B C 1
ATOM 2993 O O . ARG B 1 171 ? -1.378 -14.375 4.453 1 94.06 171 ARG B O 1
ATOM 3000 N N . ILE B 1 172 ? 0.077 -16.016 4.758 1 92.88 172 ILE B N 1
ATOM 3001 C CA . ILE B 1 172 ? 1.063 -15.438 3.854 1 92.88 172 ILE B CA 1
ATOM 3002 C C . ILE B 1 172 ? 0.479 -15.344 2.445 1 92.88 172 ILE B C 1
ATOM 3004 O O . ILE B 1 172 ? 0.59 -14.312 1.786 1 92.88 172 ILE B O 1
ATOM 3008 N N . SER B 1 173 ? -0.146 -16.406 2.027 1 91 173 SER B N 1
ATOM 3009 C CA . SER B 1 173 ? -0.727 -16.438 0.689 1 91 173 SER B CA 1
ATOM 3010 C C . SER B 1 173 ? -1.824 -15.383 0.542 1 91 173 SER B C 1
ATOM 3012 O O . SER B 1 173 ? -1.877 -14.672 -0.46 1 91 173 SER B O 1
ATOM 3014 N N . ALA B 1 174 ? -2.682 -15.312 1.528 1 93.69 174 ALA B N 1
ATOM 3015 C CA . ALA B 1 174 ? -3.797 -14.367 1.482 1 93.69 174 ALA B CA 1
ATOM 3016 C C . ALA B 1 174 ? -3.293 -12.93 1.441 1 93.69 174 ALA B C 1
ATOM 3018 O O . ALA B 1 174 ? -3.764 -12.125 0.634 1 93.69 174 ALA B O 1
ATOM 3019 N N . LEU B 1 175 ? -2.35 -12.602 2.309 1 95.69 175 LEU B N 1
ATOM 3020 C CA . LEU B 1 175 ? -1.805 -11.25 2.355 1 95.69 175 LEU B CA 1
ATOM 3021 C C . LEU B 1 175 ? -1.098 -10.906 1.05 1 95.69 175 LEU B C 1
ATOM 3023 O O . LEU B 1 175 ? -1.213 -9.781 0.555 1 95.69 175 LEU B O 1
ATOM 3027 N N . ALA B 1 176 ? -0.377 -11.867 0.51 1 93.94 176 ALA B N 1
ATOM 3028 C CA . ALA B 1 176 ? 0.29 -11.656 -0.772 1 93.94 176 ALA B CA 1
ATOM 3029 C C . ALA B 1 176 ? -0.719 -11.32 -1.865 1 93.94 176 ALA B C 1
ATOM 3031 O O . ALA B 1 176 ? -0.504 -10.391 -2.652 1 93.94 176 ALA B O 1
ATOM 3032 N N . VAL B 1 177 ? -1.837 -12.016 -1.897 1 93.5 177 VAL B N 1
ATOM 3033 C CA . VAL B 1 177 ? -2.852 -11.797 -2.924 1 93.5 177 VAL B CA 1
ATOM 3034 C C . VAL B 1 177 ? -3.506 -10.43 -2.727 1 93.5 177 VAL B C 1
ATOM 3036 O O . VAL B 1 177 ? -3.729 -9.695 -3.691 1 93.5 177 VAL B O 1
ATOM 3039 N N . VAL B 1 178 ? -3.803 -10.109 -1.498 1 96.06 178 VAL B N 1
ATOM 3040 C CA . VAL B 1 178 ? -4.367 -8.797 -1.2 1 96.06 178 VAL B CA 1
ATOM 3041 C C . VAL B 1 178 ? -3.42 -7.703 -1.688 1 96.06 178 VAL B C 1
ATOM 3043 O O . VAL B 1 178 ? -3.846 -6.75 -2.346 1 96.06 178 VAL B O 1
ATOM 3046 N N . GLY B 1 179 ? -2.15 -7.836 -1.345 1 96.94 179 GLY B N 1
ATOM 3047 C CA . GLY B 1 179 ? -1.157 -6.883 -1.812 1 96.94 179 GLY B CA 1
ATOM 3048 C C . GLY B 1 179 ? -1.099 -6.773 -3.324 1 96.94 179 GLY B C 1
ATOM 3049 O O . GLY B 1 179 ? -1.029 -5.672 -3.873 1 96.94 179 GLY B O 1
ATOM 3050 N N . ALA B 1 180 ? -1.124 -7.871 -3.994 1 95 180 ALA B N 1
ATOM 3051 C CA . ALA B 1 180 ? -1.101 -7.898 -5.453 1 95 180 ALA B CA 1
ATOM 3052 C C . ALA B 1 180 ? -2.305 -7.168 -6.035 1 95 180 ALA B C 1
ATOM 3054 O O . ALA B 1 180 ? -2.16 -6.344 -6.941 1 95 180 ALA B O 1
ATOM 3055 N N . ILE B 1 181 ? -3.447 -7.461 -5.504 1 95.38 181 ILE B N 1
ATOM 3056 C CA . ILE B 1 181 ? -4.68 -6.844 -5.984 1 95.38 181 ILE B CA 1
ATOM 3057 C C . ILE B 1 181 ? -4.609 -5.332 -5.801 1 95.38 181 ILE B C 1
ATOM 3059 O O . ILE B 1 181 ? -4.922 -4.57 -6.719 1 95.38 181 ILE B O 1
ATOM 3063 N N . GLU B 1 182 ? -4.207 -4.938 -4.652 1 96.5 182 GLU B N 1
ATOM 3064 C CA . GLU B 1 182 ? -4.16 -3.508 -4.363 1 96.5 182 GLU B CA 1
ATOM 3065 C C . GLU B 1 182 ? -3.156 -2.795 -5.266 1 96.5 182 GLU B C 1
ATOM 3067 O O . GLU B 1 182 ? -3.416 -1.687 -5.738 1 96.5 182 GLU B O 1
ATOM 3072 N N . GLN B 1 183 ? -2.059 -3.395 -5.461 1 96.5 183 GLN B N 1
ATOM 3073 C CA . GLN B 1 183 ? -1.05 -2.781 -6.32 1 96.5 183 GLN B CA 1
ATOM 3074 C C . GLN B 1 183 ? -1.536 -2.695 -7.762 1 96.5 183 GLN B C 1
ATOM 3076 O O . GLN B 1 183 ? -1.293 -1.699 -8.445 1 96.5 183 GLN B O 1
ATOM 3081 N N . LEU B 1 184 ? -2.148 -3.693 -8.258 1 94.81 184 LEU B N 1
ATOM 3082 C CA . LEU B 1 184 ? -2.674 -3.688 -9.617 1 94.81 184 LEU B CA 1
ATOM 3083 C C . LEU B 1 184 ? -3.803 -2.672 -9.766 1 94.81 184 LEU B C 1
ATOM 3085 O O . LEU B 1 184 ? -3.904 -1.992 -10.789 1 94.81 184 LEU B O 1
ATOM 3089 N N . ALA B 1 185 ? -4.621 -2.627 -8.75 1 94.38 185 ALA B N 1
ATOM 3090 C CA . ALA B 1 185 ? -5.668 -1.606 -8.75 1 94.38 185 ALA B CA 1
ATOM 3091 C C . ALA B 1 185 ? -5.066 -0.206 -8.836 1 94.38 185 ALA B C 1
ATOM 3093 O O . ALA B 1 185 ? -5.547 0.636 -9.602 1 94.38 185 ALA B O 1
ATOM 3094 N N . LEU B 1 186 ? -4.062 0.005 -8.078 1 93.69 186 LEU B N 1
ATOM 3095 C CA . LEU B 1 186 ? -3.379 1.293 -8.109 1 93.69 186 LEU B CA 1
ATOM 3096 C C . LEU B 1 186 ? -2.771 1.548 -9.484 1 93.69 186 LEU B C 1
ATOM 3098 O O . LEU B 1 186 ? -2.857 2.66 -10.016 1 93.69 186 LEU B O 1
ATOM 3102 N N . GLY B 1 187 ? -2.117 0.534 -10 1 93.31 187 GLY B N 1
ATOM 3103 C CA . GLY B 1 187 ? -1.585 0.657 -11.344 1 93.31 187 GLY B CA 1
ATOM 3104 C C . GLY B 1 187 ? -2.633 1.053 -12.367 1 93.31 187 GLY B C 1
ATOM 3105 O O . GLY B 1 187 ? -2.379 1.896 -13.227 1 93.31 187 GLY B O 1
ATOM 3106 N N . PHE B 1 188 ? -3.758 0.458 -12.273 1 90.38 188 PHE B N 1
ATOM 3107 C CA . PHE B 1 188 ? -4.863 0.784 -13.164 1 90.38 188 PHE B CA 1
ATOM 3108 C C . PHE B 1 188 ? -5.305 2.232 -12.977 1 90.38 188 PHE B C 1
ATOM 3110 O O . PHE B 1 188 ? -5.438 2.977 -13.953 1 90.38 188 PHE B O 1
ATOM 3117 N N . LEU B 1 189 ? -5.438 2.637 -11.766 1 89.19 189 LEU B N 1
ATOM 3118 C CA . LEU B 1 189 ? -5.926 3.973 -11.438 1 89.19 189 LEU B CA 1
ATOM 3119 C C . LEU B 1 189 ? -4.938 5.039 -11.906 1 89.19 189 LEU B C 1
ATOM 3121 O O . LEU B 1 189 ? -5.34 6.148 -12.266 1 89.19 189 LEU B O 1
ATOM 3125 N N . HIS B 1 190 ? -3.707 4.695 -11.938 1 89.69 190 HIS B N 1
ATOM 3126 C CA . HIS B 1 190 ? -2.674 5.652 -12.312 1 89.69 190 HIS B CA 1
ATOM 3127 C C . HIS B 1 190 ? -2.342 5.543 -13.797 1 89.69 190 HIS B C 1
ATOM 3129 O O . HIS B 1 190 ? -1.41 6.191 -14.281 1 89.69 190 HIS B O 1
ATOM 3135 N N . GLY B 1 191 ? -3.037 4.707 -14.523 1 88.94 191 GLY B N 1
ATOM 3136 C CA . GLY B 1 191 ? -2.873 4.586 -15.961 1 88.94 191 GLY B CA 1
ATOM 3137 C C . GLY B 1 191 ? -1.621 3.826 -16.359 1 88.94 191 GLY B C 1
ATOM 3138 O O . GLY B 1 191 ? -1.102 4.008 -17.453 1 88.94 191 GLY B O 1
ATOM 3139 N N . ARG B 1 192 ? -1.151 3.006 -15.461 1 90.69 192 ARG B N 1
ATOM 3140 C CA . ARG B 1 192 ? 0.091 2.289 -15.727 1 90.69 192 ARG B CA 1
ATOM 3141 C C . ARG B 1 192 ? -0.188 0.897 -16.281 1 90.69 192 ARG B C 1
ATOM 3143 O O . ARG B 1 192 ? 0.741 0.148 -16.594 1 90.69 192 ARG B O 1
ATOM 3150 N N . LEU B 1 193 ? -1.445 0.531 -16.281 1 91.94 193 LEU B N 1
ATOM 3151 C CA . LEU B 1 193 ? -1.873 -0.727 -16.891 1 91.94 193 LEU B CA 1
ATOM 3152 C C . LEU B 1 193 ? -2.787 -0.474 -18.078 1 91.94 193 LEU B C 1
ATOM 3154 O O . LEU B 1 193 ? -3.758 0.279 -17.969 1 91.94 193 LEU B O 1
ATOM 3158 N N . ASP B 1 194 ? -2.51 -1.089 -19.125 1 87.75 194 ASP B N 1
ATOM 3159 C CA . ASP B 1 194 ? -3.275 -0.888 -20.344 1 87.75 194 ASP B CA 1
ATOM 3160 C C . ASP B 1 194 ? -4.43 -1.882 -20.453 1 87.75 194 ASP B C 1
ATOM 3162 O O . ASP B 1 194 ? -5.453 -1.596 -21.078 1 87.75 194 ASP B O 1
ATOM 3166 N N . ALA B 1 195 ? -4.312 -2.992 -19.844 1 90.31 195 ALA B N 1
ATOM 3167 C CA . ALA B 1 195 ? -5.34 -4.027 -19.922 1 90.31 195 ALA B CA 1
ATOM 3168 C C . ALA B 1 195 ? -6.57 -3.637 -19.094 1 90.31 195 ALA B C 1
ATOM 3170 O O . ALA B 1 195 ? -6.445 -3.039 -18.031 1 90.31 195 ALA B O 1
ATOM 3171 N N . PRO B 1 196 ? -7.742 -3.992 -19.609 1 90.94 196 PRO B N 1
ATOM 3172 C CA . PRO B 1 196 ? -8.945 -3.736 -18.812 1 90.94 196 PRO B CA 1
ATOM 3173 C C . PRO B 1 196 ? -8.984 -4.539 -17.516 1 90.94 196 PRO B C 1
ATOM 3175 O O . PRO B 1 196 ? -8.398 -5.621 -17.438 1 90.94 196 PRO B O 1
ATOM 3178 N N . PRO B 1 197 ? -9.758 -4.035 -16.562 1 90.81 197 PRO B N 1
ATOM 3179 C CA . PRO B 1 197 ? -9.758 -4.617 -15.211 1 90.81 197 PRO B CA 1
ATOM 3180 C C . PRO B 1 197 ? -10.102 -6.105 -15.219 1 90.81 197 PRO B C 1
ATOM 3182 O O . PRO B 1 197 ? -9.453 -6.891 -14.523 1 90.81 197 PRO B O 1
ATOM 3185 N N . PRO B 1 198 ? -11.07 -6.562 -16.047 1 90.19 198 PRO B N 1
ATOM 3186 C CA . PRO B 1 198 ? -11.352 -8 -16.031 1 90.19 198 PRO B CA 1
ATOM 3187 C C . PRO B 1 198 ? -10.164 -8.836 -16.516 1 90.19 198 PRO B C 1
ATOM 3189 O O . PRO B 1 198 ? -9.922 -9.922 -15.984 1 90.19 198 PRO B O 1
ATOM 3192 N N . GLN B 1 199 ? -9.453 -8.312 -17.438 1 90.5 199 GLN B N 1
ATOM 3193 C CA . GLN B 1 199 ? -8.281 -9.023 -17.922 1 90.5 199 GLN B CA 1
ATOM 3194 C C . GLN B 1 199 ? -7.176 -9.047 -16.859 1 90.5 199 GLN B C 1
ATOM 3196 O O . GLN B 1 199 ? -6.484 -10.055 -16.703 1 90.5 199 GLN B O 1
ATOM 3201 N N . VAL B 1 200 ? -6.961 -7.961 -16.219 1 91.56 200 VAL B N 1
ATOM 3202 C CA . VAL B 1 200 ? -5.984 -7.883 -15.141 1 91.56 200 VAL B CA 1
ATOM 3203 C C . VAL B 1 200 ? -6.328 -8.898 -14.055 1 91.56 200 VAL B C 1
ATOM 3205 O O . VAL B 1 200 ? -5.461 -9.641 -13.586 1 91.56 200 VAL B O 1
ATOM 3208 N N . ALA B 1 201 ? -7.625 -8.938 -13.719 1 90.56 201 ALA B N 1
ATOM 3209 C CA . ALA B 1 201 ? -8.078 -9.867 -12.688 1 90.56 201 ALA B CA 1
ATOM 3210 C C . ALA B 1 201 ? -7.84 -11.312 -13.109 1 90.56 201 ALA B C 1
ATOM 3212 O O . ALA B 1 201 ? -7.363 -12.125 -12.312 1 90.56 201 ALA B O 1
ATOM 3213 N N . SER B 1 202 ? -8.195 -11.617 -14.344 1 87.44 202 SER B N 1
ATOM 3214 C CA . SER B 1 202 ? -8 -12.977 -14.844 1 87.44 202 SER B CA 1
ATOM 3215 C C . SER B 1 202 ? -6.523 -13.359 -14.852 1 87.44 202 SER B C 1
ATOM 3217 O O . SER B 1 202 ? -6.164 -14.484 -14.508 1 87.44 202 SER B O 1
ATOM 3219 N N . THR B 1 203 ? -5.684 -12.422 -15.25 1 85.44 203 THR B N 1
ATOM 3220 C CA . THR B 1 203 ? -4.242 -12.648 -15.25 1 85.44 203 THR B CA 1
ATOM 3221 C C . THR B 1 203 ? -3.734 -12.914 -13.844 1 85.44 203 THR B C 1
ATOM 3223 O O . THR B 1 203 ? -2.922 -13.82 -13.633 1 85.44 203 THR B O 1
ATOM 3226 N N . LEU B 1 204 ? -4.176 -12.18 -12.891 1 88 204 LEU B N 1
ATOM 3227 C CA . LEU B 1 204 ? -3.758 -12.367 -11.5 1 88 204 LEU B CA 1
ATOM 3228 C C . LEU B 1 204 ? -4.215 -13.727 -10.977 1 88 204 LEU B C 1
ATOM 3230 O O . LEU B 1 204 ? -3.453 -14.422 -10.305 1 88 204 LEU B O 1
ATOM 3234 N N . ILE B 1 205 ? -5.461 -14.062 -11.289 1 84.31 205 ILE B N 1
ATOM 3235 C CA . ILE B 1 205 ? -5.992 -15.344 -10.836 1 84.31 205 ILE B CA 1
ATOM 3236 C C . ILE B 1 205 ? -5.141 -16.484 -11.398 1 84.31 205 ILE B C 1
ATOM 3238 O O . ILE B 1 205 ? -4.766 -17.406 -10.672 1 84.31 205 ILE B O 1
ATOM 3242 N N . ASP B 1 206 ? -4.816 -16.391 -12.625 1 82.38 206 ASP B N 1
ATOM 3243 C CA . ASP B 1 206 ? -3.965 -17.391 -13.258 1 82.38 206 ASP B CA 1
ATOM 3244 C C . ASP B 1 206 ? -2.59 -17.453 -12.594 1 82.38 206 ASP B C 1
ATOM 3246 O O . ASP B 1 206 ? -2.059 -18.531 -12.328 1 82.38 206 ASP B O 1
ATOM 3250 N N . LEU B 1 207 ? -2.066 -16.312 -12.336 1 81.31 207 LEU B N 1
ATOM 3251 C CA . LEU B 1 207 ? -0.754 -16.219 -11.703 1 81.31 207 LEU B CA 1
ATOM 3252 C C . LEU B 1 207 ? -0.773 -16.844 -10.312 1 81.31 207 LEU B C 1
ATOM 3254 O O . LEU B 1 207 ? 0.123 -17.609 -9.961 1 81.31 207 LEU B O 1
ATOM 3258 N N . VAL B 1 208 ? -1.766 -16.5 -9.57 1 80.44 208 VAL B N 1
ATOM 3259 C CA . VAL B 1 208 ? -1.859 -16.969 -8.188 1 80.44 208 VAL B CA 1
ATOM 3260 C C . VAL B 1 208 ? -2.062 -18.469 -8.164 1 80.44 208 VAL B C 1
ATOM 3262 O O . VAL B 1 208 ? -1.455 -19.172 -7.348 1 80.44 208 VAL B O 1
ATOM 3265 N N . LEU B 1 209 ? -2.861 -18.938 -9.094 1 75.69 209 LEU B N 1
ATOM 3266 C CA . LEU B 1 209 ? -3.219 -20.344 -9.055 1 75.69 209 LEU B CA 1
ATOM 3267 C C . LEU B 1 209 ? -2.16 -21.188 -9.75 1 75.69 209 LEU B C 1
ATOM 3269 O O . LEU B 1 209 ? -1.833 -22.297 -9.289 1 75.69 209 LEU B O 1
ATOM 3273 N N . GLU B 1 210 ? -1.589 -20.703 -10.844 1 72.5 210 GLU B N 1
ATOM 3274 C CA . GLU B 1 210 ? -0.726 -21.531 -11.68 1 72.5 210 GLU B CA 1
ATOM 3275 C C . GLU B 1 210 ? 0.74 -21.141 -11.516 1 72.5 210 GLU B C 1
ATOM 3277 O O . GLU B 1 210 ? 1.636 -21.891 -11.891 1 72.5 210 GLU B O 1
ATOM 3282 N N . GLY B 1 211 ? 1.004 -20.125 -10.742 1 66.62 211 GLY B N 1
ATOM 3283 C CA . GLY B 1 211 ? 2.369 -19.641 -10.672 1 66.62 211 GLY B CA 1
ATOM 3284 C C . GLY B 1 211 ? 2.9 -19.156 -12.016 1 66.62 211 GLY B C 1
ATOM 3285 O O . GLY B 1 211 ? 2.148 -19.062 -12.984 1 66.62 211 GLY B O 1
ATOM 3286 N N . LEU B 1 212 ? 4.152 -18.594 -11.891 1 57.34 212 LEU B N 1
ATOM 3287 C CA . LEU B 1 212 ? 4.828 -18.141 -13.102 1 57.34 212 LEU B CA 1
ATOM 3288 C C . LEU B 1 212 ? 5.453 -19.312 -13.852 1 57.34 212 LEU B C 1
ATOM 3290 O O . LEU B 1 212 ? 6.02 -19.125 -14.93 1 57.34 212 LEU B O 1
ATOM 3294 N N . ARG B 1 213 ? 5.664 -20.609 -13.172 1 53.44 213 ARG B N 1
ATOM 3295 C CA . ARG B 1 213 ? 6.438 -21.734 -13.68 1 53.44 213 ARG B CA 1
ATOM 3296 C C . ARG B 1 213 ? 5.996 -22.109 -15.086 1 53.44 213 ARG B C 1
ATOM 3298 O O . ARG B 1 213 ? 4.816 -21.984 -15.422 1 53.44 213 ARG B O 1
ATOM 3305 N N . ILE B 1 214 ? 7.035 -22.078 -15.953 1 44.84 214 ILE B N 1
ATOM 3306 C CA . ILE B 1 214 ? 7.355 -22.688 -17.234 1 44.84 214 ILE B CA 1
ATOM 3307 C C . ILE B 1 214 ? 6.965 -24.172 -17.203 1 44.84 214 ILE B C 1
ATOM 3309 O O . ILE B 1 214 ? 7.383 -24.906 -16.312 1 44.84 214 ILE B O 1
ATOM 3313 N N . ARG B 1 215 ? 5.719 -24.469 -17.344 1 3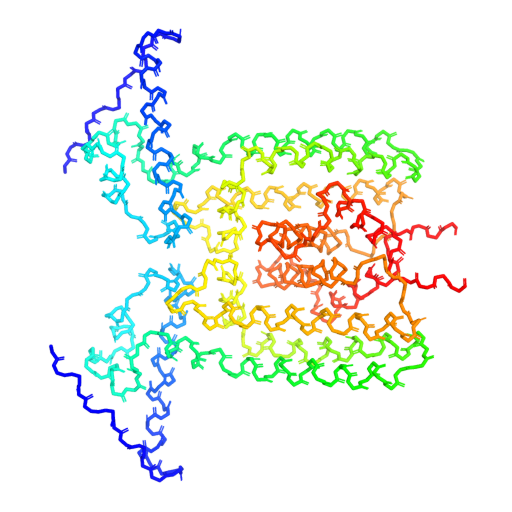9.84 215 ARG B N 1
ATOM 3314 C CA . ARG B 1 215 ? 5.516 -25.891 -17.672 1 39.84 215 ARG B CA 1
ATOM 3315 C C . ARG B 1 215 ? 6.816 -26.531 -18.141 1 39.84 215 ARG B C 1
ATOM 3317 O O . ARG B 1 215 ? 7.562 -25.938 -18.922 1 39.84 215 ARG B O 1
ATOM 3324 N N . ARG B 1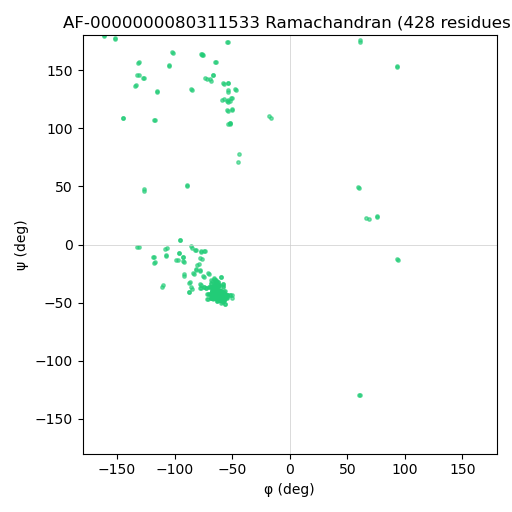 216 ? 7.438 -27.484 -17.234 1 35.59 216 ARG B N 1
ATOM 3325 C CA . ARG B 1 216 ? 8.203 -28.5 -17.953 1 35.59 216 ARG B CA 1
ATOM 3326 C C . ARG B 1 216 ? 7.551 -28.844 -19.281 1 35.59 216 ARG B C 1
ATOM 3328 O O . ARG B 1 216 ? 6.328 -28.797 -19.406 1 35.59 216 ARG B O 1
#

Sequence (432 aa):
MKRAPKERPGPPGGKRDVNRKQRTQAIAHAALGLFLEKGVEAVTIDDIAREADVAKGSFYRYFEDKTELVDAIFEPVSTLVRAAMQRCEDALNAANDRESLVQAYQGLARDLIPVAVGYLDVVRLYLQENRAPGHGARAPIRALALDIEKNAVKLTEIAVQKELLRVPDPRISALAVVGAIEQLALGFLHGRLDAPPPQVASTLIDLVLEGLRIRRMKRAPKERPGPPGGKRDVNRKQRTQAIAHAALGLFLEKGVEAVTIDDIAREADVAKGSFYRYFEDKTELVDAIFEPVSTLVRAAMQRCEDALNAANDRESLVQAYQGLARDLIPVAVGYLDVVRLYLQENRAPGHGARAPIRALALDIEKNAVKLTEIAVQKELLRVPDPRISALAVVGAIEQLALGFLHGRLDAPPPQVASTLIDLVLEGLRIRR

Foldseek 3Di:
DPQPAQDDQDPPPDPSNVVLVVLLVLLLVQLLVVCLVPNLVVDALVSSCVSSVHDSSVSSNNPVGLLRSLCVLCVVVLVQLVVLLVQLLVQLLVDQELVSNLVSLLSSLVSNVVSCVVSVSNLSSLLVQCVDDLDDNNVSSVVSVVVQLVSLLVSQVSCVVSVNDDDPHSSVLSVVLVVVVSVVSVCVSVVNDDDDSSVVSVVSSCCSRVNPDDDD/DPQDAQPPQDPPPDPSNVVLVVLLVLLLVQLLVVCLVPNLVVDALVSSCVSSVHDSSVSSNNPVGLQRSLCVLCVVVLVQLVVLLVQLLVQLLVDQELVSNLVSLLSSLVSNVVSCVVSVSNLSSLLVQCVDDLDDNNVSSVVSVVVQLVSLLVSQVSCVVSVNDDDPHSSVLSVVLVVVVSVVSVCVSVVNDDDDSSVVSVVSSCCSRVNPDDDD